Protein 8SCX (pdb70)

Structure (mmCIF, N/CA/C/O backbone):
data_8SCX
#
_entry.id   8SCX
#
_cell.length_a   1.00
_cell.length_b   1.00
_cell.length_c   1.00
_cell.angle_alpha   90.00
_cell.angle_beta   90.00
_cell.angle_gamma   90.00
#
_symmetry.space_group_name_H-M   'P 1'
#
loop_
_entity.id
_entity.type
_entity.pdbx_description
1 polymer 'Mitochondrial import inner membrane translocase subunit TIM17'
2 polymer 'Mitochondrial import inner membrane translocase subunit TIM23'
3 polymer 'Mitochondrial import inner membrane translocase subunit TIM44'
4 polymer 'Antibody Fab fragment light chain'
5 polymer 'Antibody Fab fragment heavy chain'
6 non-polymer CARDIOLIPIN
7 non-polymer PHOSPHATIDYLETHANOLAMINE
#
loop_
_atom_site.group_PDB
_atom_site.id
_atom_site.type_symbol
_atom_site.label_atom_id
_atom_site.label_alt_id
_atom_site.label_comp_id
_atom_site.label_asym_id
_atom_site.label_entity_id
_atom_site.label_seq_id
_atom_site.pdbx_PDB_ins_code
_atom_site.Cartn_x
_atom_site.Cartn_y
_atom_site.Cartn_z
_atom_site.occupancy
_atom_site.B_iso_or_equiv
_atom_site.auth_seq_id
_atom_site.auth_comp_id
_atom_site.auth_asym_id
_atom_site.auth_atom_id
_atom_site.pdbx_PDB_model_num
ATOM 1 N N . SER A 1 6 ? 190.966 168.579 191.262 1.00 92.41 6 SER A N 1
ATOM 2 C CA . SER A 1 6 ? 190.164 168.118 190.135 1.00 92.41 6 SER A CA 1
ATOM 3 C C . SER A 1 6 ? 188.701 168.517 190.303 1.00 92.41 6 SER A C 1
ATOM 4 O O . SER A 1 6 ? 188.310 169.633 189.960 1.00 92.41 6 SER A O 1
ATOM 6 N N . ARG A 1 7 ? 187.899 167.597 190.829 1.00 88.93 7 ARG A N 1
ATOM 7 C CA . ARG A 1 7 ? 186.483 167.860 191.029 1.00 88.93 7 ARG A CA 1
ATOM 8 C C . ARG A 1 7 ? 186.272 168.829 192.187 1.00 88.93 7 ARG A C 1
ATOM 9 O O . ARG A 1 7 ? 187.011 168.826 193.174 1.00 88.93 7 ARG A O 1
ATOM 17 N N . ASP A 1 8 ? 185.245 169.660 192.056 1.00 86.27 8 ASP A N 1
ATOM 18 C CA . ASP A 1 8 ? 184.895 170.636 193.076 1.00 86.27 8 ASP A CA 1
ATOM 19 C C . ASP A 1 8 ? 184.192 169.929 194.232 1.00 86.27 8 ASP A C 1
ATOM 20 O O . ASP A 1 8 ? 183.886 168.739 194.145 1.00 86.27 8 ASP A O 1
ATOM 25 N N . PRO A 1 9 ? 183.952 170.622 195.350 1.00 82.70 9 PRO A N 1
ATOM 26 C CA . PRO A 1 9 ? 183.237 169.979 196.461 1.00 82.70 9 PRO A CA 1
ATOM 27 C C . PRO A 1 9 ? 181.891 169.430 196.014 1.00 82.70 9 PRO A C 1
ATOM 28 O O . PRO A 1 9 ? 181.167 170.060 195.244 1.00 82.70 9 PRO A O 1
ATOM 32 N N . CYS A 1 10 ? 181.563 168.241 196.516 1.00 82.37 10 CYS A N 1
ATOM 33 C CA . CYS A 1 10 ? 180.436 167.485 195.971 1.00 82.37 10 CYS A CA 1
ATOM 34 C C . CYS A 1 10 ? 179.115 168.235 196.116 1.00 82.37 10 CYS A C 1
ATOM 35 O O . CYS A 1 10 ? 178.372 168.318 195.124 1.00 82.37 10 CYS A O 1
ATOM 38 N N . PRO A 1 11 ? 178.775 168.836 197.263 1.00 77.49 11 PRO A N 1
ATOM 39 C CA . PRO A 1 11 ? 177.472 169.520 197.360 1.00 77.49 11 PRO A CA 1
ATOM 40 C C . PRO A 1 11 ? 177.285 170.662 196.377 1.00 77.49 11 PRO A C 1
ATOM 41 O O . PRO A 1 11 ? 176.139 171.060 196.138 1.00 77.49 11 PRO A O 1
ATOM 45 N N . ILE A 1 12 ? 178.355 171.213 195.803 1.00 75.50 12 ILE A N 1
ATOM 46 C CA . ILE A 1 12 ? 178.202 172.355 194.909 1.00 75.50 12 ILE A CA 1
ATOM 47 C C . ILE A 1 12 ? 178.296 171.912 193.453 1.00 75.50 12 ILE A C 1
ATOM 48 O O . ILE A 1 12 ? 177.740 172.568 192.566 1.00 75.50 12 ILE A O 1
ATOM 53 N N . VAL A 1 13 ? 178.984 170.797 193.185 1.00 73.24 13 VAL A N 1
ATOM 54 C CA . VAL A 1 13 ? 179.074 170.304 191.813 1.00 73.24 13 VAL A CA 1
ATOM 55 C C . VAL A 1 13 ? 177.741 169.827 191.273 1.00 73.24 13 VAL A C 1
ATOM 56 O O . VAL A 1 13 ? 177.643 169.525 190.080 1.00 73.24 13 VAL A O 1
ATOM 60 N N . ILE A 1 14 ? 176.717 169.730 192.121 1.00 67.16 14 ILE A N 1
ATOM 61 C CA . ILE A 1 14 ? 175.391 169.373 191.636 1.00 67.16 14 ILE A CA 1
ATOM 62 C C . ILE A 1 14 ? 174.922 170.387 190.604 1.00 67.16 14 ILE A C 1
ATOM 63 O O . ILE A 1 14 ? 174.394 170.022 189.549 1.00 67.16 14 ILE A O 1
ATOM 68 N N . LEU A 1 15 ? 175.135 171.676 190.878 1.00 63.35 15 LEU A N 1
ATOM 69 C CA . LEU A 1 15 ? 174.811 172.707 189.899 1.00 63.35 15 LEU A CA 1
ATOM 70 C C . LEU A 1 15 ? 175.642 172.543 188.637 1.00 63.35 15 LEU A C 1
ATOM 71 O O . LEU A 1 15 ? 175.160 172.795 187.529 1.00 63.35 15 LEU A O 1
ATOM 76 N N . ASN A 1 16 ? 176.901 172.134 188.788 1.00 65.01 16 ASN A N 1
ATOM 77 C CA . ASN A 1 16 ? 177.772 171.968 187.632 1.00 65.01 16 ASN A CA 1
ATOM 78 C C . ASN A 1 16 ? 177.266 170.869 186.707 1.00 65.01 16 ASN A C 1
ATOM 79 O O . ASN A 1 16 ? 177.374 170.981 185.482 1.00 65.01 16 ASN A O 1
ATOM 84 N N . ASP A 1 17 ? 176.715 169.795 187.274 1.00 64.77 17 ASP A N 1
ATOM 85 C CA . ASP A 1 17 ? 176.325 168.644 186.472 1.00 64.77 17 ASP A CA 1
ATOM 86 C C . ASP A 1 17 ? 174.950 168.781 185.828 1.00 64.77 17 ASP A C 1
ATOM 87 O O . ASP A 1 17 ? 174.674 168.069 184.858 1.00 64.77 17 ASP A O 1
ATOM 92 N N . PHE A 1 18 ? 174.077 169.661 186.326 1.00 58.18 18 PHE A N 1
ATOM 93 C CA . PHE A 1 18 ? 172.951 170.088 185.497 1.00 58.18 18 PHE A CA 1
ATOM 94 C C . PHE A 1 18 ? 173.428 170.864 184.279 1.00 58.18 18 PHE A C 1
ATOM 95 O O . PHE A 1 18 ? 172.949 170.638 183.165 1.00 58.18 18 PHE A O 1
ATOM 103 N N . GLY A 1 19 ? 174.372 171.782 184.467 1.00 57.13 19 GLY A N 1
ATOM 104 C CA . GLY A 1 19 ? 174.814 172.596 183.350 1.00 57.13 19 GLY A CA 1
ATOM 105 C C . GLY A 1 19 ? 175.691 171.832 182.380 1.00 57.13 19 GLY A C 1
ATOM 106 O O . GLY A 1 19 ? 175.640 172.064 181.170 1.00 57.13 19 GLY A O 1
ATOM 107 N N . GLY A 1 20 ? 176.515 170.922 182.894 1.00 55.23 20 GLY A N 1
ATOM 108 C CA . GLY A 1 20 ? 177.323 170.099 182.013 1.00 55.23 20 GLY A CA 1
ATOM 109 C C . GLY A 1 20 ? 176.487 169.139 181.193 1.00 55.23 20 GLY A C 1
ATOM 110 O O . GLY A 1 20 ? 176.734 168.951 180.000 1.00 55.23 20 GLY A O 1
ATOM 111 N N . ALA A 1 21 ? 175.487 168.519 181.819 1.00 54.46 21 ALA A N 1
ATOM 112 C CA . ALA A 1 21 ? 174.627 167.589 181.098 1.00 54.46 21 ALA A CA 1
ATOM 113 C C . ALA A 1 21 ? 173.686 168.322 180.153 1.00 54.46 21 ALA A C 1
ATOM 114 O O . ALA A 1 21 ? 173.402 167.836 179.054 1.00 54.46 21 ALA A O 1
ATOM 116 N N . PHE A 1 22 ? 173.185 169.487 180.566 1.00 53.36 22 PHE A N 1
ATOM 117 C CA . PHE A 1 22 ? 172.331 170.274 179.684 1.00 53.36 22 PHE A CA 1
ATOM 118 C C . PHE A 1 22 ? 173.093 170.722 178.447 1.00 53.36 22 PHE A C 1
ATOM 119 O O . PHE A 1 22 ? 172.560 170.688 177.333 1.00 53.36 22 PHE A O 1
ATOM 127 N N . ALA A 1 23 ? 174.343 171.153 178.622 1.00 55.56 23 ALA A N 1
ATOM 128 C CA . ALA A 1 23 ? 175.137 171.595 177.483 1.00 55.56 23 ALA A CA 1
ATOM 129 C C . ALA A 1 23 ? 175.384 170.456 176.506 1.00 55.56 23 ALA A C 1
ATOM 130 O O . ALA A 1 23 ? 175.283 170.641 175.290 1.00 55.56 23 ALA A O 1
ATOM 132 N N . MET A 1 24 ? 175.710 169.267 177.015 1.00 59.66 24 MET A N 1
ATOM 133 C CA . MET A 1 24 ? 175.927 168.130 176.128 1.00 59.66 24 MET A CA 1
ATOM 134 C C . MET A 1 24 ? 174.646 167.741 175.404 1.00 59.66 24 MET A C 1
ATOM 135 O O . MET A 1 24 ? 174.675 167.414 174.213 1.00 59.66 24 MET A O 1
ATOM 140 N N . GLY A 1 25 ? 173.513 167.766 176.105 1.00 57.00 25 GLY A N 1
ATOM 141 C CA . GLY A 1 25 ? 172.255 167.431 175.462 1.00 57.00 25 GLY A CA 1
ATOM 142 C C . GLY A 1 25 ? 171.844 168.438 174.406 1.00 57.00 25 GLY A C 1
ATOM 143 O O . GLY A 1 25 ? 171.392 168.063 173.322 1.00 57.00 25 GLY A O 1
ATOM 144 N N . ALA A 1 26 ? 171.988 169.730 174.707 1.00 56.73 26 ALA A N 1
ATOM 145 C CA . ALA A 1 26 ? 171.562 170.760 173.765 1.00 56.73 26 ALA A CA 1
ATOM 146 C C . ALA A 1 26 ? 172.473 170.808 172.546 1.00 56.73 26 ALA A C 1
ATOM 147 O O . ALA A 1 26 ? 171.997 170.890 171.409 1.00 56.73 26 ALA A O 1
ATOM 149 N N . ILE A 1 27 ? 173.789 170.765 172.760 1.00 57.73 27 ILE A N 1
ATOM 150 C CA . ILE A 1 27 ? 174.714 170.717 171.633 1.00 57.73 27 ILE A CA 1
ATOM 151 C C . ILE A 1 27 ? 174.598 169.385 170.907 1.00 57.73 27 ILE A C 1
ATOM 152 O O . ILE A 1 27 ? 174.691 169.324 169.676 1.00 57.73 27 ILE A O 1
ATOM 157 N N . GLY A 1 28 ? 174.398 168.298 171.651 1.00 57.94 28 GLY A N 1
ATOM 158 C CA . GLY A 1 28 ? 174.158 167.017 171.012 1.00 57.94 28 GLY A CA 1
ATOM 159 C C . GLY A 1 28 ? 172.891 167.005 170.183 1.00 57.94 28 GLY A C 1
ATOM 160 O O . GLY A 1 28 ? 172.836 166.358 169.136 1.00 57.94 28 GLY A O 1
ATOM 161 N N . GLY A 1 29 ? 171.856 167.713 170.638 1.00 59.30 29 GLY A N 1
ATOM 162 C CA . GLY A 1 29 ? 170.639 167.832 169.860 1.00 59.30 29 GLY A CA 1
ATOM 163 C C . GLY A 1 29 ? 170.723 168.813 168.713 1.00 59.30 29 GLY A C 1
ATOM 164 O O . GLY A 1 29 ? 169.875 168.775 167.819 1.00 59.30 29 GLY A O 1
ATOM 165 N N . VAL A 1 30 ? 171.715 169.704 168.727 1.00 59.22 30 VAL A N 1
ATOM 166 C CA . VAL A 1 30 ? 171.914 170.603 167.595 1.00 59.22 30 VAL A CA 1
ATOM 167 C C . VAL A 1 30 ? 172.411 169.829 166.383 1.00 59.22 30 VAL A C 1
ATOM 168 O O . VAL A 1 30 ? 171.896 169.986 165.271 1.00 59.22 30 VAL A O 1
ATOM 172 N N . VAL A 1 31 ? 173.422 168.982 166.578 1.00 62.57 31 VAL A N 1
ATOM 173 C CA . VAL A 1 31 ? 173.955 168.206 165.464 1.00 62.57 31 VAL A CA 1
ATOM 174 C C . VAL A 1 31 ? 172.991 167.095 165.073 1.00 62.57 31 VAL A C 1
ATOM 175 O O . VAL A 1 31 ? 172.806 166.809 163.886 1.00 62.57 31 VAL A O 1
ATOM 179 N N . TRP A 1 32 ? 172.362 166.453 166.056 1.00 63.68 32 TRP A N 1
ATOM 180 C CA . TRP A 1 32 ? 171.485 165.326 165.757 1.00 63.68 32 TRP A CA 1
ATOM 181 C C . TRP A 1 32 ? 170.246 165.776 164.998 1.00 63.68 32 TRP A C 1
ATOM 182 O O . TRP A 1 32 ? 169.876 165.177 163.982 1.00 63.68 32 TRP A O 1
ATOM 193 N N . HIS A 1 33 ? 169.588 166.827 165.477 1.00 62.94 33 HIS A N 1
ATOM 194 C CA . HIS A 1 33 ? 168.360 167.300 164.857 1.00 62.94 33 HIS A CA 1
ATOM 195 C C . HIS A 1 33 ? 168.606 168.316 163.754 1.00 62.94 33 HIS A C 1
ATOM 196 O O . HIS A 1 33 ? 167.711 168.546 162.935 1.00 62.94 33 HIS A O 1
ATOM 203 N N . GLY A 1 34 ? 169.785 168.934 163.717 1.00 63.54 34 GLY A N 1
ATOM 204 C CA . GLY A 1 34 ? 170.144 169.731 162.558 1.00 63.54 34 GLY A CA 1
ATOM 205 C C . GLY A 1 34 ? 170.309 168.882 161.314 1.00 63.54 34 GLY A C 1
ATOM 206 O O . GLY A 1 34 ? 169.898 169.276 160.221 1.00 63.54 34 GLY A O 1
ATOM 207 N N . ILE A 1 35 ? 170.925 167.709 161.462 1.00 67.20 35 ILE A N 1
ATOM 208 C CA . ILE A 1 35 ? 171.002 166.757 160.359 1.00 67.20 35 ILE A CA 1
ATOM 209 C C . ILE A 1 35 ? 169.624 166.194 160.044 1.00 67.20 35 ILE A C 1
ATOM 210 O O . ILE A 1 35 ? 169.216 166.122 158.879 1.00 67.20 35 ILE A O 1
ATOM 215 N N . LYS A 1 36 ? 168.886 165.788 161.078 1.00 65.60 36 LYS A N 1
ATOM 216 C CA . LYS A 1 36 ? 167.584 165.167 160.861 1.00 65.60 36 LYS A CA 1
ATOM 21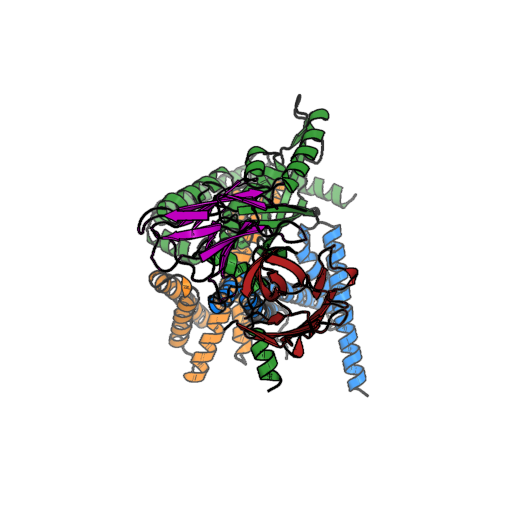7 C C . LYS A 1 36 ? 166.617 166.129 160.187 1.00 65.60 36 LYS A C 1
ATOM 218 O O . LYS A 1 36 ? 165.887 165.742 159.269 1.00 65.60 36 LYS A O 1
ATOM 224 N N . GLY A 1 37 ? 166.592 167.386 160.629 1.00 65.14 37 GLY A N 1
ATOM 225 C CA . GLY A 1 37 ? 165.763 168.374 159.964 1.00 65.14 37 GLY A CA 1
ATOM 226 C C . GLY A 1 37 ? 166.215 168.670 158.550 1.00 65.14 37 GLY A C 1
ATOM 227 O O . GLY A 1 37 ? 165.390 168.953 157.678 1.00 65.14 37 GLY A O 1
ATOM 228 N N . PHE A 1 38 ? 167.524 168.625 158.307 1.00 69.76 38 PHE A N 1
ATOM 229 C CA . PHE A 1 38 ? 168.036 168.823 156.956 1.00 69.76 38 PHE A CA 1
ATOM 230 C C . PHE A 1 38 ? 167.585 167.703 156.030 1.00 69.76 38 PHE A C 1
ATOM 231 O O . PHE A 1 38 ? 167.227 167.950 154.873 1.00 69.76 38 PHE A O 1
ATOM 239 N N . ARG A 1 39 ? 167.603 166.463 156.520 1.00 68.74 39 ARG A N 1
ATOM 240 C CA . ARG A 1 39 ? 167.236 165.325 155.685 1.00 68.74 39 ARG A CA 1
ATOM 241 C C . ARG A 1 39 ? 165.759 165.354 155.315 1.00 68.74 39 ARG A C 1
ATOM 242 O O . ARG A 1 39 ? 165.390 165.018 154.185 1.00 68.74 39 ARG A O 1
ATOM 250 N N . ASN A 1 40 ? 164.901 165.756 156.251 1.00 63.68 40 ASN A N 1
ATOM 251 C CA . ASN A 1 40 ? 163.463 165.662 156.029 1.00 63.68 40 ASN A CA 1
ATOM 252 C C . ASN A 1 40 ? 162.981 166.711 155.034 1.00 63.68 40 ASN A C 1
ATOM 253 O O . ASN A 1 40 ? 162.440 166.375 153.976 1.00 63.68 40 ASN A O 1
ATOM 258 N N . SER A 1 41 ? 163.190 167.985 155.350 1.00 62.55 41 SER A N 1
ATOM 259 C CA . SER A 1 41 ? 162.627 169.132 154.645 1.00 62.55 41 SER A CA 1
ATOM 260 C C . SER A 1 41 ? 162.803 169.060 153.130 1.00 62.55 41 SER A C 1
ATOM 261 O O . SER A 1 41 ? 163.728 168.399 152.641 1.00 62.55 41 SER A O 1
ATOM 264 N N . PRO A 1 42 ? 161.932 169.730 152.353 1.00 60.84 42 PRO A N 1
ATOM 265 C CA . PRO A 1 42 ? 162.019 169.648 150.887 1.00 60.84 42 PRO A CA 1
ATOM 266 C C . PRO A 1 42 ? 163.296 170.240 150.312 1.00 60.84 42 PRO A C 1
ATOM 267 O O . PRO A 1 42 ? 164.148 170.732 151.055 1.00 60.84 42 PRO A O 1
ATOM 271 N N . LEU A 1 43 ? 163.431 170.197 148.984 1.00 63.44 43 LEU A N 1
ATOM 272 C CA . LEU A 1 43 ? 164.693 170.563 148.346 1.00 63.44 43 LEU A CA 1
ATOM 273 C C . LEU A 1 43 ? 165.054 172.019 148.613 1.00 63.44 43 LEU A C 1
ATOM 274 O O . LEU A 1 43 ? 166.205 172.337 148.933 1.00 63.44 43 LEU A O 1
ATOM 279 N N . GLY A 1 44 ? 164.089 172.919 148.478 1.00 66.35 44 GLY A N 1
ATOM 280 C CA . GLY A 1 44 ? 164.361 174.329 148.642 1.00 66.35 44 GLY A CA 1
ATOM 281 C C . GLY A 1 44 ? 164.319 174.843 150.058 1.00 66.35 44 GLY A C 1
ATOM 282 O O . GLY A 1 44 ? 164.563 176.032 150.282 1.00 66.35 44 GLY A O 1
ATOM 283 N N . GLU A 1 45 ? 164.021 173.985 151.033 1.00 67.28 45 GLU A N 1
ATOM 284 C CA . GLU A 1 45 ? 163.856 174.410 152.416 1.00 67.28 45 GLU A CA 1
ATOM 285 C C . GLU A 1 45 ? 164.691 173.555 153.360 1.00 67.28 45 GLU A C 1
ATOM 286 O O . GLU A 1 45 ? 164.307 173.339 154.510 1.00 67.28 45 GLU A O 1
ATOM 292 N N . ARG A 1 46 ? 165.834 173.055 152.888 1.00 67.65 46 ARG A N 1
ATOM 293 C CA . ARG A 1 46 ? 166.674 172.218 153.739 1.00 67.65 46 ARG A CA 1
ATOM 294 C C . ARG A 1 46 ? 167.296 173.025 154.871 1.00 67.65 46 ARG A C 1
ATOM 295 O O . ARG A 1 46 ? 167.432 172.525 155.992 1.00 67.65 46 ARG A O 1
ATOM 303 N N . GLY A 1 47 ? 167.694 174.267 154.595 1.00 65.88 47 GLY A N 1
ATOM 304 C CA . GLY A 1 47 ? 168.255 175.099 155.646 1.00 65.88 47 GLY A CA 1
ATOM 305 C C . GLY A 1 47 ? 167.241 175.455 156.714 1.00 65.88 47 GLY A C 1
ATOM 306 O O . GLY A 1 47 ? 167.537 175.388 157.910 1.00 65.88 47 GLY A O 1
ATOM 307 N N . SER A 1 48 ? 166.031 175.836 156.301 1.00 65.44 48 SER A N 1
ATOM 308 C CA . SER A 1 48 ? 164.991 176.176 157.265 1.00 65.44 48 SER A CA 1
ATOM 309 C C . SER A 1 48 ? 164.588 174.964 158.092 1.00 65.44 48 SER A C 1
ATOM 310 O O . SER A 1 48 ? 164.274 175.090 159.280 1.00 65.44 48 SER A O 1
ATOM 313 N N . GLY A 1 49 ? 164.575 173.782 157.476 1.00 63.03 49 GLY A N 1
ATOM 314 C CA . GLY A 1 49 ? 164.185 172.586 158.202 1.00 63.03 49 GLY A CA 1
ATOM 315 C C . GLY A 1 49 ? 165.145 172.242 159.322 1.00 63.03 49 GLY A C 1
ATOM 316 O O . GLY A 1 49 ? 164.736 171.738 160.369 1.00 63.03 49 GLY A O 1
ATOM 317 N N . ALA A 1 50 ? 166.437 172.499 159.114 1.00 63.98 50 ALA A N 1
ATOM 318 C CA . ALA A 1 50 ? 167.416 172.236 160.162 1.00 63.98 50 ALA A CA 1
ATOM 319 C C . ALA A 1 50 ? 167.237 173.193 161.332 1.00 63.98 50 ALA A C 1
ATOM 320 O O . ALA A 1 50 ? 167.233 172.773 162.494 1.00 63.98 50 ALA A O 1
ATOM 322 N N . MET A 1 51 ? 167.084 174.487 161.046 1.00 66.80 51 MET A N 1
ATOM 323 C CA . MET A 1 51 ? 166.907 175.461 162.119 1.00 66.80 51 MET A CA 1
ATOM 324 C C . MET A 1 51 ? 165.602 175.230 162.869 1.00 66.80 51 MET A C 1
ATOM 325 O O . MET A 1 51 ? 165.559 175.350 164.097 1.00 66.80 51 MET A O 1
ATOM 330 N N . SER A 1 52 ? 164.528 174.902 162.150 1.00 62.53 52 SER A N 1
ATOM 331 C CA . SER A 1 52 ? 163.258 174.623 162.810 1.00 62.53 52 SER A CA 1
ATOM 332 C C . SER A 1 52 ? 163.353 173.384 163.688 1.00 62.53 52 SER A C 1
ATOM 333 O O . SER A 1 52 ? 162.788 173.348 164.786 1.00 62.53 52 SER A O 1
ATOM 336 N N . ALA A 1 53 ? 164.052 172.351 163.216 1.00 60.55 53 ALA A N 1
ATOM 337 C CA . ALA A 1 53 ? 164.227 171.149 164.024 1.00 60.55 53 ALA A CA 1
ATOM 338 C C . ALA A 1 53 ? 165.090 171.426 165.247 1.00 60.55 53 ALA A C 1
ATOM 339 O O . ALA A 1 53 ? 164.825 170.898 166.332 1.00 60.55 53 ALA A O 1
ATOM 341 N N . ILE A 1 54 ? 166.134 172.240 165.089 1.00 60.96 54 ILE A N 1
ATOM 342 C CA . ILE A 1 54 ? 167.008 172.555 166.213 1.00 60.96 54 ILE A CA 1
ATOM 343 C C . ILE A 1 54 ? 166.257 173.366 167.260 1.00 60.96 54 ILE A C 1
ATOM 344 O O . ILE A 1 54 ? 166.288 173.051 168.454 1.00 60.96 54 ILE A O 1
ATOM 349 N N . LYS A 1 55 ? 165.559 174.416 166.828 1.00 63.05 55 LYS A N 1
ATOM 350 C CA . LYS A 1 55 ? 164.877 175.288 167.776 1.00 63.05 55 LYS A CA 1
ATOM 351 C C . LYS A 1 55 ? 163.772 174.558 168.524 1.00 63.05 55 LYS A C 1
ATOM 352 O O . LYS A 1 55 ? 163.567 174.802 169.717 1.00 63.05 55 LYS A O 1
ATOM 358 N N . ALA A 1 56 ? 163.052 173.666 167.848 1.00 61.78 56 ALA A N 1
ATOM 359 C CA . ALA A 1 56 ? 161.926 172.996 168.483 1.00 61.78 56 ALA A CA 1
ATOM 360 C C . ALA A 1 56 ? 162.373 171.895 169.434 1.00 61.78 56 ALA A C 1
ATOM 361 O O . ALA A 1 56 ? 161.774 171.714 170.499 1.00 61.78 56 ALA A O 1
ATOM 363 N N . ARG A 1 57 ? 163.417 171.153 169.076 1.00 61.82 57 ARG A N 1
ATOM 364 C CA . ARG A 1 57 ? 163.717 169.895 169.742 1.00 61.82 57 ARG A CA 1
ATOM 365 C C . ARG A 1 57 ? 165.012 169.891 170.544 1.00 61.82 57 ARG A C 1
ATOM 366 O O . ARG A 1 57 ? 165.110 169.142 171.516 1.00 61.82 57 ARG A O 1
ATOM 374 N N . ALA A 1 58 ? 166.003 170.704 170.181 1.00 57.56 58 ALA A N 1
ATOM 375 C CA . ALA A 1 58 ? 167.256 170.711 170.937 1.00 57.56 58 ALA A CA 1
ATOM 376 C C . ALA A 1 58 ? 167.078 171.117 172.395 1.00 57.56 58 ALA A C 1
ATOM 377 O O . ALA A 1 58 ? 167.682 170.467 173.264 1.00 57.56 58 ALA A O 1
ATOM 379 N N . PRO A 1 59 ? 166.316 172.165 172.742 1.00 54.48 59 PRO A N 1
ATOM 380 C CA . PRO A 1 59 ? 166.107 172.445 174.173 1.00 54.48 59 PRO A CA 1
ATOM 381 C C . PRO A 1 59 ? 165.476 171.290 174.925 1.00 54.48 59 PRO A C 1
ATOM 382 O O . PRO A 1 59 ? 165.808 171.062 176.093 1.00 54.48 59 PRO A O 1
ATOM 386 N N . VAL A 1 60 ? 164.567 170.555 174.285 1.00 54.58 60 VAL A N 1
ATOM 387 C CA . VAL A 1 60 ? 163.921 169.425 174.943 1.00 54.58 60 VAL A CA 1
ATOM 388 C C . VAL A 1 60 ? 164.938 168.343 175.268 1.00 54.58 60 VAL A C 1
ATOM 389 O O . VAL A 1 60 ? 164.911 167.754 176.354 1.00 54.58 60 VAL A O 1
ATOM 393 N N . LEU A 1 61 ? 165.845 168.057 174.333 1.00 55.40 61 LEU A N 1
ATOM 394 C CA . LEU A 1 61 ? 166.866 167.044 174.568 1.00 55.40 61 LEU A CA 1
ATOM 395 C C . LEU A 1 61 ? 167.864 167.484 175.628 1.00 55.40 61 LEU A C 1
ATOM 396 O O . LEU A 1 61 ? 168.390 166.645 176.365 1.00 55.40 61 LEU A O 1
ATOM 401 N N . GLY A 1 62 ? 168.148 168.784 175.711 1.00 53.58 62 GLY A N 1
ATOM 402 C CA . GLY A 1 62 ? 169.050 169.266 176.741 1.00 53.58 62 GLY A CA 1
ATOM 403 C C . GLY A 1 62 ? 168.479 169.099 178.133 1.00 53.58 62 GLY A C 1
ATOM 404 O O . GLY A 1 62 ? 169.210 168.824 179.085 1.00 53.58 62 GLY A O 1
ATOM 405 N N . GLY A 1 63 ? 167.167 169.280 178.275 1.00 52.97 63 GLY A N 1
ATOM 406 C CA . GLY A 1 63 ? 166.536 169.034 179.559 1.00 52.97 63 GLY A CA 1
ATOM 407 C C . GLY A 1 63 ? 166.552 167.568 179.941 1.00 52.97 63 GLY A C 1
ATOM 408 O O . GLY A 1 63 ? 166.727 167.227 181.112 1.00 52.97 63 GLY A O 1
ATOM 409 N N . ASN A 1 64 ? 166.361 166.683 178.962 1.00 55.07 64 ASN A N 1
ATOM 410 C CA . ASN A 1 64 ? 166.403 165.250 179.233 1.00 55.07 64 ASN A CA 1
ATOM 411 C C . ASN A 1 64 ? 167.770 164.835 179.753 1.00 55.07 64 ASN A C 1
ATOM 412 O O . ASN A 1 64 ? 167.876 164.105 180.744 1.00 55.07 64 ASN A O 1
ATOM 417 N N . PHE A 1 65 ? 168.832 165.286 179.087 1.00 55.21 65 PHE A N 1
ATOM 418 C CA . PHE A 1 65 ? 170.180 165.027 179.579 1.00 55.21 65 PHE A CA 1
ATOM 419 C C . PHE A 1 65 ? 170.438 165.763 180.885 1.00 55.21 65 PHE A C 1
ATOM 420 O O . PHE A 1 65 ? 171.047 165.208 181.806 1.00 55.21 65 PHE A O 1
ATOM 428 N N . GLY A 1 66 ? 169.980 167.011 180.982 1.00 56.15 66 GLY A N 1
ATOM 429 C CA . GLY A 1 66 ? 170.283 167.817 182.152 1.00 56.15 66 GLY A CA 1
ATOM 430 C C . GLY A 1 66 ? 169.706 167.250 183.432 1.00 56.15 66 GLY A C 1
ATOM 431 O O . GLY A 1 66 ? 170.367 167.244 184.471 1.00 56.15 66 GLY A O 1
ATOM 432 N N . VAL A 1 67 ? 168.461 166.775 183.382 1.00 58.38 67 VAL A N 1
ATOM 433 C CA . VAL A 1 67 ? 167.847 166.246 184.593 1.00 58.38 67 VAL A CA 1
ATOM 434 C C . VAL A 1 67 ? 168.417 164.878 184.939 1.00 58.38 67 VAL A C 1
ATOM 435 O O . VAL A 1 67 ? 168.494 164.515 186.117 1.00 58.38 67 VAL A O 1
ATOM 439 N N . TRP A 1 68 ? 168.825 164.095 183.940 1.00 63.00 68 TRP A N 1
ATOM 440 C CA . TRP A 1 68 ? 169.402 162.791 184.236 1.00 63.00 68 TRP A CA 1
ATOM 441 C C . TRP A 1 68 ? 170.774 162.934 184.877 1.00 63.00 68 TRP A C 1
ATOM 442 O O . TRP A 1 68 ? 171.051 162.316 185.909 1.00 63.00 68 TRP A O 1
ATOM 453 N N . GLY A 1 69 ? 171.641 163.754 184.285 1.00 61.96 69 GLY A N 1
ATOM 454 C CA . GLY A 1 69 ? 172.956 163.965 184.865 1.00 61.96 69 GLY A CA 1
ATOM 455 C C . GLY A 1 69 ? 172.895 164.693 186.192 1.00 61.96 69 GLY A C 1
ATOM 456 O O . GLY A 1 69 ? 173.645 164.380 187.118 1.00 61.96 69 GLY A O 1
ATOM 457 N N . GLY A 1 70 ? 172.004 165.677 186.301 1.00 61.56 70 GLY A N 1
ATOM 458 C CA . GLY A 1 70 ? 171.888 166.420 187.543 1.00 61.56 70 GLY A CA 1
ATOM 459 C C . GLY A 1 70 ? 171.342 165.589 188.686 1.00 61.56 70 GLY A C 1
ATOM 460 O O . GLY A 1 70 ? 171.792 165.719 189.826 1.00 61.56 70 GLY A O 1
ATOM 461 N N . LEU A 1 71 ? 170.355 164.735 188.406 1.00 63.31 71 LEU A N 1
ATOM 462 C CA . LEU A 1 71 ? 169.823 163.866 189.450 1.00 63.31 71 LEU A CA 1
ATOM 463 C C . LEU A 1 71 ? 170.825 162.786 189.827 1.00 63.31 71 LEU A C 1
ATOM 464 O O . LEU A 1 71 ? 170.939 162.418 191.001 1.00 63.31 71 LEU A O 1
ATOM 469 N N . PHE A 1 72 ? 171.557 162.262 188.843 1.00 68.02 72 PHE A N 1
ATOM 470 C CA . PHE A 1 72 ? 172.589 161.276 189.137 1.00 68.02 72 PHE A CA 1
ATOM 471 C C . PHE A 1 72 ? 173.653 161.864 190.049 1.00 68.02 72 PHE A C 1
ATOM 472 O O . PHE A 1 72 ? 174.109 161.207 190.990 1.00 68.02 72 PHE A O 1
ATOM 480 N N . SER A 1 73 ? 174.061 163.103 189.784 1.00 68.27 73 SER A N 1
ATOM 481 C CA . SER A 1 73 ? 174.991 163.784 190.674 1.00 68.27 73 SER A CA 1
ATOM 482 C C . SER A 1 73 ? 174.368 164.045 192.037 1.00 68.27 73 SER A C 1
ATOM 483 O O . SER A 1 73 ? 175.040 163.917 193.065 1.00 68.27 73 SER A O 1
ATOM 486 N N . THR A 1 74 ? 173.088 164.424 192.065 1.00 67.14 74 THR A N 1
ATOM 487 C CA . THR A 1 74 ? 172.435 164.736 193.333 1.00 67.14 74 THR A CA 1
ATOM 488 C C . THR A 1 74 ? 172.429 163.528 194.256 1.00 67.14 74 THR A C 1
ATOM 489 O O . THR A 1 74 ? 172.685 163.653 195.458 1.00 67.14 74 THR A O 1
ATOM 493 N N . PHE A 1 75 ? 172.144 162.349 193.710 1.00 69.93 75 PHE A N 1
ATOM 494 C CA . PHE A 1 75 ? 172.164 161.136 194.514 1.00 69.93 75 PHE A CA 1
ATOM 495 C C . PHE A 1 75 ? 173.582 160.679 194.812 1.00 69.93 75 PHE A C 1
ATOM 496 O O . PHE A 1 75 ? 173.814 160.023 195.832 1.00 69.93 75 PHE A O 1
ATOM 504 N N . ASP A 1 76 ? 174.535 161.005 193.939 1.00 76.87 76 ASP A N 1
ATOM 505 C CA . ASP A 1 76 ? 175.920 160.621 194.185 1.00 76.87 76 ASP A CA 1
ATOM 506 C C . ASP A 1 76 ? 176.465 161.302 195.435 1.00 76.87 76 ASP A C 1
ATOM 507 O O . ASP A 1 76 ? 177.146 160.666 196.246 1.00 76.87 76 ASP A O 1
ATOM 512 N N . CYS A 1 77 ? 176.175 162.594 195.613 1.00 78.95 77 CYS A N 1
ATOM 513 C CA . CYS A 1 77 ? 176.516 163.256 196.869 1.00 78.95 77 CYS A CA 1
ATOM 514 C C . CYS A 1 77 ? 175.731 162.680 198.037 1.00 78.95 77 CYS A C 1
ATOM 515 O O . CYS A 1 77 ? 176.261 162.555 199.145 1.00 78.95 77 CYS A O 1
ATOM 518 N N . ALA A 1 78 ? 174.461 162.341 197.817 1.00 78.73 78 ALA A N 1
ATOM 519 C CA . ALA A 1 78 ? 173.672 161.742 198.888 1.00 78.73 78 ALA A CA 1
ATOM 520 C C . ALA A 1 78 ? 174.235 160.387 199.296 1.00 78.73 78 ALA A C 1
ATOM 521 O O . ALA A 1 78 ? 174.255 160.050 200.485 1.00 78.73 78 ALA A O 1
ATOM 523 N N . VAL A 1 79 ? 174.685 159.593 198.323 1.00 79.77 79 VAL A N 1
ATOM 524 C CA . VAL A 1 79 ? 175.291 158.303 198.637 1.00 79.77 79 VAL A CA 1
ATOM 525 C C . VAL A 1 79 ? 176.608 158.501 199.376 1.00 79.77 79 VAL A C 1
ATOM 526 O O . VAL A 1 79 ? 176.863 157.869 200.408 1.00 79.77 79 VAL A O 1
ATOM 530 N N . LYS A 1 80 ? 177.461 159.390 198.864 1.00 81.69 80 LYS A N 1
ATOM 531 C CA . LYS A 1 80 ? 178.768 159.600 199.479 1.00 81.69 80 LYS A CA 1
ATOM 532 C C . LYS A 1 80 ? 178.639 160.183 200.879 1.00 81.69 80 LYS A C 1
ATOM 533 O O . LYS A 1 80 ? 179.385 159.801 201.788 1.00 81.69 80 LYS A O 1
ATOM 539 N N . ALA A 1 81 ? 177.699 161.109 201.077 1.00 83.30 81 ALA A N 1
ATOM 540 C CA . ALA A 1 81 ? 177.539 161.730 202.387 1.00 83.30 81 ALA A CA 1
ATOM 541 C C . ALA A 1 81 ? 177.091 160.736 203.449 1.00 83.30 81 ALA A C 1
ATOM 542 O O . ALA A 1 81 ? 177.273 160.998 204.642 1.00 83.30 81 ALA A O 1
ATOM 544 N N . VA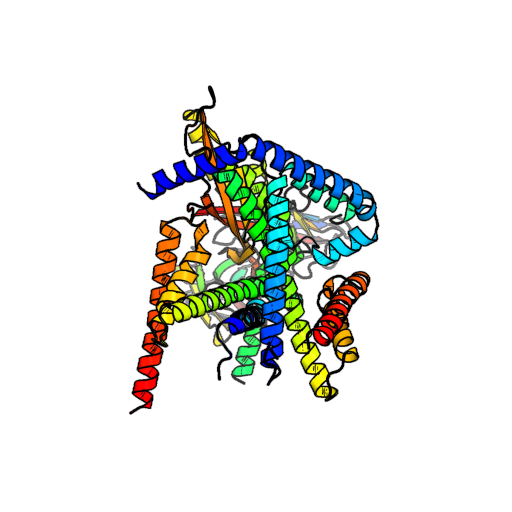L A 1 82 ? 176.511 159.611 203.049 1.00 85.22 82 VAL A N 1
ATOM 545 C CA . VAL A 1 82 ? 176.068 158.582 203.982 1.00 85.22 82 VAL A CA 1
ATOM 546 C C . VAL A 1 82 ? 177.036 157.410 204.018 1.00 85.22 82 VAL A C 1
ATOM 547 O O . VAL A 1 82 ? 177.434 156.956 205.090 1.00 85.22 82 VAL A O 1
ATOM 551 N N . ARG A 1 83 ? 177.431 156.910 202.848 1.00 89.24 83 ARG A N 1
ATOM 552 C CA . ARG A 1 83 ? 178.322 155.759 202.793 1.00 89.24 83 ARG A CA 1
ATOM 553 C C . ARG A 1 83 ? 179.750 156.119 203.190 1.00 89.24 83 ARG A C 1
ATOM 554 O O . ARG A 1 83 ? 180.507 155.232 203.599 1.00 89.24 83 ARG A O 1
ATOM 562 N N . LYS A 1 84 ? 180.124 157.397 203.092 1.00 89.21 84 LYS A N 1
ATOM 563 C CA . LYS A 1 84 ? 181.423 157.889 203.559 1.00 89.21 84 LYS A CA 1
ATOM 564 C C . LYS A 1 84 ? 182.585 157.147 202.902 1.00 89.21 84 LYS A C 1
ATOM 565 O O . LYS A 1 84 ? 183.568 156.796 203.556 1.00 89.21 84 LYS A O 1
ATOM 571 N N . ARG A 1 85 ? 182.478 156.908 201.598 1.00 93.46 85 ARG A N 1
ATOM 572 C CA . ARG A 1 85 ? 183.527 156.226 200.856 1.00 93.46 85 ARG A CA 1
ATOM 573 C C . ARG A 1 85 ? 183.658 156.842 199.471 1.00 93.46 85 ARG A C 1
ATOM 574 O O . ARG A 1 85 ? 182.884 157.716 199.074 1.00 93.46 85 ARG A O 1
ATOM 582 N N . GLU A 1 86 ? 184.668 156.375 198.739 1.00 97.68 86 GLU A N 1
ATOM 583 C CA . GLU A 1 86 ? 184.843 156.680 197.324 1.00 97.68 86 GLU A CA 1
ATOM 584 C C . GLU A 1 86 ? 184.748 155.389 196.514 1.00 97.68 86 GLU A C 1
ATOM 585 O O . GLU A 1 86 ? 185.464 155.189 195.532 1.00 97.68 86 GLU A O 1
ATOM 591 N N . ASP A 1 87 ? 183.865 154.502 196.946 1.00 96.42 87 ASP A N 1
ATOM 592 C CA . ASP A 1 87 ? 183.779 153.164 196.381 1.00 96.42 87 ASP A CA 1
ATOM 593 C C . ASP A 1 87 ? 183.092 153.231 195.018 1.00 96.42 87 ASP A C 1
ATOM 594 O O . ASP A 1 87 ? 182.082 153.929 194.876 1.00 96.42 87 ASP A O 1
ATOM 599 N N . PRO A 1 88 ? 183.601 152.529 193.991 1.00 94.87 88 PRO A N 1
ATOM 600 C CA . PRO A 1 88 ? 182.960 152.586 192.666 1.00 94.87 88 PRO A CA 1
ATOM 601 C C . PRO A 1 88 ? 181.534 152.053 192.610 1.00 94.87 88 PRO A C 1
ATOM 602 O O . PRO A 1 88 ? 180.888 152.145 191.562 1.00 94.87 88 PRO A O 1
ATOM 606 N N . TRP A 1 89 ? 181.026 151.497 193.707 1.00 93.42 89 TRP A N 1
ATOM 607 C CA . TRP A 1 89 ? 179.604 151.184 193.790 1.00 93.42 89 TRP A CA 1
ATOM 608 C C . TRP A 1 89 ? 178.745 152.375 194.198 1.00 93.42 89 TRP A C 1
ATOM 609 O O . TRP A 1 89 ? 177.524 152.221 194.300 1.00 93.42 89 TRP A O 1
ATOM 620 N N . ASN A 1 90 ? 179.335 153.548 194.442 1.00 88.51 90 ASN A N 1
ATOM 621 C CA . ASN A 1 90 ? 178.518 154.743 194.637 1.00 88.51 90 ASN A CA 1
ATOM 622 C C . ASN A 1 90 ? 177.741 155.086 193.375 1.00 88.51 90 ASN A C 1
ATOM 623 O O . ASN A 1 90 ? 176.559 155.439 193.441 1.00 88.51 90 ASN A O 1
ATOM 628 N N . ALA A 1 91 ? 178.390 154.993 192.214 1.00 84.98 91 ALA A N 1
ATOM 629 C CA . ALA A 1 91 ? 177.705 155.278 190.960 1.00 84.98 91 ALA A CA 1
ATOM 630 C C . ALA A 1 91 ? 176.640 154.236 190.649 1.00 84.98 91 ALA A C 1
ATOM 631 O O . ALA A 1 91 ? 175.693 154.523 189.910 1.00 84.98 91 ALA A O 1
ATOM 633 N N . ILE A 1 92 ? 176.781 153.024 191.188 1.00 84.62 92 ILE A N 1
ATOM 634 C CA . ILE A 1 92 ? 175.757 152.005 190.982 1.00 84.62 92 ILE A CA 1
ATOM 635 C C . ILE A 1 92 ? 174.492 152.362 191.747 1.00 84.62 92 ILE A C 1
ATOM 636 O O . ILE A 1 92 ? 173.380 152.257 191.219 1.00 84.62 92 ILE A O 1
ATOM 641 N N . ILE A 1 93 ? 174.638 152.788 193.001 1.00 79.11 93 ILE A N 1
ATOM 642 C CA . ILE A 1 93 ? 173.476 153.182 193.788 1.00 79.11 93 ILE A CA 1
ATOM 643 C C . ILE A 1 93 ? 172.888 154.483 193.259 1.00 79.11 93 ILE A C 1
ATOM 644 O O . ILE A 1 93 ? 171.664 154.649 193.202 1.00 79.11 93 ILE A O 1
ATOM 649 N N . ALA A 1 94 ? 173.745 155.429 192.869 1.00 76.27 94 ALA A N 1
ATOM 650 C CA . ALA A 1 94 ? 173.250 156.680 192.308 1.00 76.27 94 ALA A CA 1
ATOM 651 C C . ALA A 1 94 ? 172.498 156.440 191.007 1.00 76.27 94 ALA A C 1
ATOM 652 O O . ALA A 1 94 ? 171.436 157.028 190.778 1.00 76.27 94 ALA A O 1
ATOM 654 N N . GLY A 1 95 ? 173.034 155.579 190.142 1.00 76.04 95 GLY A N 1
ATOM 655 C CA . GLY A 1 95 ? 172.321 155.228 188.927 1.00 76.04 95 GLY A CA 1
ATOM 656 C C . GLY A 1 95 ? 171.031 154.484 189.200 1.00 76.04 95 GLY A C 1
ATOM 657 O O . GLY A 1 95 ? 170.054 154.636 188.464 1.00 76.04 95 GLY A O 1
ATOM 658 N N . PHE A 1 96 ? 171.011 153.667 190.252 1.00 75.31 96 PHE A N 1
ATOM 659 C CA . PHE A 1 96 ? 169.794 152.954 190.620 1.00 75.31 96 PHE A CA 1
ATOM 660 C C . PHE A 1 96 ? 168.687 153.922 191.013 1.00 75.31 96 PHE A C 1
ATOM 661 O O . PHE A 1 96 ? 167.536 153.765 190.593 1.00 75.31 96 PHE A O 1
ATOM 669 N N . PHE A 1 97 ? 169.015 154.932 191.819 1.00 72.48 97 PHE A N 1
ATOM 670 C CA . PHE A 1 97 ? 168.000 155.862 192.300 1.00 72.48 97 PHE A CA 1
ATOM 671 C C . PHE A 1 97 ? 167.588 156.877 191.243 1.00 72.48 97 PHE A C 1
ATOM 672 O O . PHE A 1 97 ? 166.437 157.324 191.244 1.00 72.48 97 PHE A O 1
ATOM 680 N N . THR A 1 98 ? 168.500 157.268 190.351 1.00 69.54 98 THR A N 1
ATOM 681 C CA . THR A 1 98 ? 168.136 158.251 189.336 1.00 69.54 98 THR A CA 1
ATOM 682 C C . THR A 1 98 ? 167.229 157.648 188.270 1.00 69.54 98 THR A C 1
ATOM 683 O O . THR A 1 98 ? 166.403 158.360 187.691 1.00 69.54 98 THR A O 1
ATOM 687 N N . GLY A 1 99 ? 167.367 156.352 187.992 1.00 68.20 99 GLY A N 1
ATOM 688 C CA . GLY A 1 99 ? 166.431 155.702 187.092 1.00 68.20 99 GLY A CA 1
ATOM 689 C C . GLY A 1 99 ? 165.045 155.584 187.692 1.00 68.20 99 GLY A C 1
ATOM 690 O O . GLY A 1 99 ? 164.041 155.779 187.003 1.00 68.20 99 GLY A O 1
ATOM 691 N N . GLY A 1 100 ? 164.970 155.256 188.980 1.00 65.85 100 GLY A N 1
ATOM 692 C CA . GLY A 1 100 ? 163.678 155.151 189.632 1.00 65.85 100 GLY A CA 1
ATOM 693 C C . GLY A 1 100 ? 162.983 156.488 189.788 1.00 65.85 100 GLY A C 1
ATOM 694 O O . GLY A 1 100 ? 161.762 156.581 189.651 1.00 65.85 100 GLY A O 1
ATOM 695 N N . ALA A 1 101 ? 163.747 157.538 190.093 1.00 62.70 101 ALA A N 1
ATOM 696 C CA . ALA A 1 101 ? 163.144 158.851 190.291 1.00 62.70 101 ALA A CA 1
ATOM 697 C C . ALA A 1 101 ? 162.487 159.357 189.016 1.00 62.70 101 ALA A C 1
ATOM 698 O O . ALA A 1 101 ? 161.372 159.886 189.051 1.00 62.70 101 ALA A O 1
ATOM 700 N N . LEU A 1 102 ? 163.154 159.189 187.876 1.00 60.89 102 LEU A N 1
ATOM 701 C CA . LEU A 1 102 ? 162.633 159.710 186.621 1.00 60.89 102 LEU A CA 1
ATOM 702 C C . LEU A 1 102 ? 161.515 158.859 186.039 1.00 60.89 102 LEU A C 1
ATOM 703 O O . LEU A 1 102 ? 160.832 159.315 185.117 1.00 60.89 102 LEU A O 1
ATOM 708 N N . ALA A 1 103 ? 161.309 157.647 186.547 1.00 60.99 103 ALA A N 1
ATOM 709 C CA . ALA A 1 103 ? 160.253 156.762 186.071 1.00 60.99 103 ALA A CA 1
ATOM 710 C C . ALA A 1 103 ? 159.192 156.543 187.141 1.00 60.99 103 ALA A C 1
ATOM 711 O O . ALA A 1 103 ? 158.503 155.523 187.143 1.00 60.99 103 ALA A O 1
ATOM 713 N N . VAL A 1 104 ? 159.051 157.499 188.060 1.00 58.39 104 VAL A N 1
ATOM 714 C CA . VAL A 1 104 ? 158.150 157.313 189.191 1.00 58.39 104 VAL A CA 1
ATOM 715 C C . VAL A 1 104 ? 156.693 157.294 188.743 1.00 58.39 104 VAL A C 1
ATOM 716 O O . VAL A 1 104 ? 155.868 156.587 189.333 1.00 58.39 104 VAL A O 1
ATOM 720 N N . ARG A 1 105 ? 156.347 158.050 187.699 1.00 54.99 105 ARG A N 1
ATOM 721 C CA . ARG A 1 105 ? 154.953 158.131 187.276 1.00 54.99 105 ARG A CA 1
ATOM 722 C C . ARG A 1 105 ? 154.485 156.877 186.556 1.00 54.99 105 ARG A C 1
ATOM 723 O O . ARG A 1 105 ? 153.278 156.625 186.502 1.00 54.99 105 ARG A O 1
ATOM 731 N N . GLY A 1 106 ? 155.404 156.083 186.013 1.00 62.32 106 GLY A N 1
ATOM 732 C CA . GLY A 1 106 ? 155.022 154.894 185.275 1.00 62.32 106 GLY A CA 1
ATOM 733 C C . GLY A 1 106 ? 154.484 153.766 186.127 1.00 62.32 106 GLY A C 1
ATOM 734 O O . GLY A 1 106 ? 154.035 152.759 185.571 1.00 62.32 106 GLY A O 1
ATOM 735 N N . GLY A 1 107 ? 154.530 153.900 187.444 1.00 67.68 107 GLY A N 1
ATOM 736 C CA . GLY A 1 107 ? 154.053 152.879 188.352 1.00 67.68 107 GLY A CA 1
ATOM 737 C C . GLY A 1 107 ? 155.189 152.244 189.128 1.00 67.68 107 GLY A C 1
ATOM 738 O O . GLY A 1 107 ? 156.355 152.613 189.000 1.00 67.68 107 GLY A O 1
ATOM 739 N N . TRP A 1 108 ? 154.815 151.266 189.956 1.00 77.79 108 TRP A N 1
ATOM 740 C CA . TRP A 1 108 ? 155.804 150.575 190.776 1.00 77.79 108 TRP A CA 1
ATOM 741 C C . TRP A 1 108 ? 156.635 149.608 189.945 1.00 77.79 108 TRP A C 1
ATOM 742 O O . TRP A 1 108 ? 157.854 149.519 190.122 1.00 77.79 108 TRP A O 1
ATOM 753 N N . ARG A 1 109 ? 155.994 148.868 189.040 1.00 77.41 109 ARG A N 1
ATOM 754 C CA . ARG A 1 109 ? 156.733 147.933 188.200 1.00 77.41 109 ARG A CA 1
ATOM 755 C C . ARG A 1 109 ? 157.617 148.668 187.203 1.00 77.41 109 ARG A C 1
ATOM 756 O O . ARG A 1 109 ? 158.727 148.219 186.902 1.00 77.41 109 ARG A O 1
ATOM 764 N N . HIS A 1 110 ? 157.140 149.794 186.670 1.00 69.57 110 HIS A N 1
ATOM 765 C CA . HIS A 1 110 ? 157.968 150.580 185.762 1.00 69.57 110 HIS A CA 1
ATOM 766 C C . HIS A 1 110 ? 159.151 151.199 186.492 1.00 69.57 110 HIS A C 1
ATOM 767 O O . HIS A 1 110 ? 160.263 151.245 185.955 1.00 69.57 110 HIS A O 1
ATOM 774 N N . THR A 1 111 ? 158.929 151.686 187.714 1.00 69.69 111 THR A N 1
ATOM 775 C CA . THR A 1 111 ? 160.022 152.256 188.493 1.00 69.69 111 THR A CA 1
ATOM 776 C C . THR A 1 111 ? 161.085 151.212 188.799 1.00 69.69 111 THR A C 1
ATOM 777 O O . THR A 1 111 ? 162.285 151.481 188.672 1.00 69.69 111 THR A O 1
ATOM 781 N N . ARG A 1 112 ? 160.664 150.013 189.205 1.00 74.17 112 ARG A N 1
ATOM 782 C CA . ARG A 1 112 ? 161.621 148.962 189.527 1.00 74.17 112 ARG A CA 1
ATOM 783 C C . ARG A 1 112 ? 162.425 148.551 188.301 1.00 74.17 112 ARG A C 1
ATOM 784 O O . ARG A 1 112 ? 163.644 148.367 188.382 1.00 74.17 112 ARG A O 1
ATOM 792 N N . ASN A 1 113 ? 161.761 148.408 187.153 1.00 73.53 113 ASN A N 1
ATOM 793 C CA . ASN A 1 113 ? 162.468 148.006 185.942 1.00 73.53 113 ASN A CA 1
ATOM 794 C C . ASN A 1 113 ? 163.468 149.067 185.504 1.00 73.53 113 ASN A C 1
ATOM 795 O O . ASN A 1 113 ? 164.560 148.740 185.028 1.00 73.53 113 ASN A O 1
ATOM 800 N N . SER A 1 114 ? 163.111 150.344 185.646 1.00 73.12 114 SER A N 1
ATOM 801 C CA . SER A 1 114 ? 164.023 151.406 185.239 1.00 73.12 114 SER A CA 1
ATOM 802 C C . SER A 1 114 ? 165.170 151.570 186.225 1.00 73.12 114 SER A C 1
ATOM 803 O O . SER A 1 114 ? 166.262 151.998 185.835 1.00 73.12 114 SER A O 1
ATOM 806 N N . SER A 1 115 ? 164.944 151.251 187.499 1.00 73.70 115 SER A N 1
ATOM 807 C CA . SER A 1 115 ? 166.026 151.304 188.476 1.00 73.70 115 SER A CA 1
ATOM 808 C C . SER A 1 115 ? 167.064 150.225 188.200 1.00 73.70 115 SER A C 1
ATOM 809 O O . SER A 1 115 ? 168.268 150.501 188.166 1.00 73.70 115 SER A O 1
ATOM 812 N N . ILE A 1 116 ? 166.612 148.986 188.001 1.00 77.03 116 ILE A N 1
ATOM 813 C CA . ILE A 1 116 ? 167.535 147.888 187.733 1.00 77.03 116 ILE A CA 1
ATOM 814 C C . ILE A 1 116 ? 168.271 148.118 186.420 1.00 77.03 116 ILE A C 1
ATOM 815 O O . ILE A 1 116 ? 169.475 147.858 186.312 1.00 77.03 116 ILE A O 1
ATOM 820 N N . THR A 1 117 ? 167.562 148.611 185.403 1.00 79.89 117 THR A N 1
ATOM 821 C CA . THR A 1 117 ? 168.190 148.845 184.107 1.00 79.89 117 THR A CA 1
ATOM 822 C C . THR A 1 117 ? 169.293 149.888 184.205 1.00 79.89 117 THR A C 1
ATOM 823 O O . THR A 1 117 ? 170.358 149.733 183.598 1.00 79.89 117 THR A O 1
ATOM 827 N N . CYS A 1 118 ? 169.057 150.963 184.959 1.00 83.73 118 CYS A N 1
ATOM 828 C CA . CYS A 1 118 ? 170.073 152.001 185.087 1.00 83.73 118 CYS A CA 1
ATOM 829 C C . CYS A 1 118 ? 171.243 151.529 185.940 1.00 83.73 118 CYS A C 1
ATOM 830 O O . CYS A 1 118 ? 172.404 151.780 185.601 1.00 83.73 118 CYS A O 1
ATOM 833 N N . ALA A 1 119 ? 170.960 150.841 187.048 1.00 83.63 119 ALA A N 1
ATOM 834 C CA . ALA A 1 119 ? 172.035 150.334 187.895 1.00 83.63 119 ALA A CA 1
ATOM 835 C C . ALA A 1 119 ? 172.894 149.324 187.147 1.00 83.63 119 ALA A C 1
ATOM 836 O O . ALA A 1 119 ? 174.123 149.327 187.275 1.00 83.63 119 ALA A O 1
ATOM 838 N N . CYS A 1 120 ? 172.264 148.446 186.365 1.00 89.20 120 CYS A N 1
ATOM 839 C CA . CYS A 1 120 ? 173.027 147.512 185.545 1.00 89.20 120 CYS A CA 1
ATOM 840 C C . CYS A 1 120 ? 173.825 148.244 184.474 1.00 89.20 120 CYS A C 1
ATOM 841 O O . CYS A 1 120 ? 174.968 147.875 184.183 1.00 89.20 120 CYS A O 1
ATOM 844 N N . LEU A 1 121 ? 173.237 149.279 183.871 1.00 91.88 121 LEU A N 1
ATOM 845 C CA . LEU A 1 121 ? 173.940 150.024 182.831 1.00 91.88 121 LEU A CA 1
ATOM 846 C C . LEU A 1 121 ? 175.187 150.701 183.384 1.00 91.88 121 LEU A C 1
ATOM 847 O O . LEU A 1 121 ? 176.239 150.702 182.736 1.00 91.88 121 LEU A O 1
ATOM 852 N N . LEU A 1 122 ? 175.089 151.290 184.577 1.00 93.32 122 LEU A N 1
ATOM 853 C CA . LEU A 1 122 ? 176.284 151.816 185.226 1.00 93.32 122 LEU A CA 1
ATOM 854 C C . LEU A 1 122 ? 177.242 150.701 185.616 1.00 93.32 122 LEU A C 1
ATOM 855 O O . LEU A 1 122 ? 178.455 150.926 185.684 1.00 93.32 122 LEU A O 1
ATOM 860 N N . GLY A 1 123 ? 176.725 149.499 185.874 1.00 98.39 123 GLY A N 1
ATOM 861 C CA . GLY A 1 123 ? 177.604 148.373 186.139 1.00 98.39 123 GLY A CA 1
ATOM 862 C C . GLY A 1 123 ? 178.498 148.049 184.959 1.00 98.39 123 GLY A C 1
ATOM 863 O O . GLY A 1 123 ? 179.681 147.745 185.128 1.00 98.39 123 GLY A O 1
ATOM 864 N N . VAL A 1 124 ? 177.943 148.109 183.748 1.00 103.23 124 VAL A N 1
ATOM 865 C CA . VAL A 1 124 ? 178.753 147.923 182.549 1.00 103.23 124 VAL A CA 1
ATOM 866 C C . VAL A 1 124 ? 179.789 149.032 182.433 1.00 103.23 124 VAL A C 1
ATOM 867 O O . VAL A 1 124 ? 180.958 148.780 182.118 1.00 103.23 124 VAL A O 1
ATOM 871 N N . ILE A 1 125 ? 179.380 150.276 182.691 1.00 104.90 125 ILE A N 1
ATOM 872 C CA . ILE A 1 125 ? 180.305 151.401 182.593 1.00 104.90 125 ILE A CA 1
ATOM 873 C C . ILE A 1 125 ? 181.429 151.260 183.612 1.00 104.90 125 ILE A C 1
ATOM 874 O O . ILE A 1 125 ? 182.605 151.471 183.292 1.00 104.90 125 ILE A O 1
ATOM 879 N N . GLU A 1 126 ? 181.089 150.899 184.851 1.00 107.80 126 GLU A N 1
ATOM 880 C CA . GLU A 1 126 ? 182.120 150.696 185.864 1.00 107.80 126 GLU A CA 1
ATOM 881 C C . GLU A 1 126 ? 183.025 149.526 185.502 1.00 107.80 126 GLU A C 1
ATOM 882 O O . GLU A 1 126 ? 184.241 149.581 185.720 1.00 107.80 126 GLU A O 1
ATOM 888 N N . GLY A 1 127 ? 182.449 148.455 184.954 1.00 116.21 127 GLY A N 1
ATOM 889 C CA . GLY A 1 127 ? 183.258 147.311 184.565 1.00 116.21 127 GLY A CA 1
ATOM 890 C C . GLY A 1 127 ? 184.234 147.633 183.450 1.00 116.21 127 GLY A C 1
ATOM 891 O O . GLY A 1 127 ? 185.395 147.221 183.492 1.00 116.21 127 GLY A O 1
ATOM 892 N N . VAL A 1 128 ? 183.776 148.372 182.437 1.00 120.90 128 VAL A N 1
ATOM 893 C CA . VAL A 1 128 ? 184.657 148.753 181.336 1.00 120.90 128 VAL A CA 1
ATOM 894 C C . VAL A 1 128 ? 185.800 149.620 181.844 1.00 120.90 128 VAL A C 1
ATOM 895 O O . VAL A 1 128 ? 186.955 149.457 181.430 1.00 120.90 128 VAL A O 1
ATOM 899 N N . GLY A 1 129 ? 185.500 150.553 182.748 1.00 126.29 129 GLY A N 1
ATOM 900 C CA . GLY A 1 129 ? 186.548 151.394 183.302 1.00 126.29 129 GLY A CA 1
ATOM 901 C C . GLY A 1 129 ? 187.598 150.601 184.056 1.00 126.29 129 GLY A C 1
ATOM 902 O O . GLY A 1 129 ? 188.794 150.882 183.953 1.00 126.29 129 GLY A O 1
ATOM 903 N N . LEU A 1 130 ? 187.167 149.599 184.826 1.00 131.36 130 LEU A N 1
ATOM 904 C CA . LEU A 1 130 ? 188.122 148.803 185.588 1.00 131.36 130 LEU A CA 1
ATOM 905 C C . LEU A 1 130 ? 188.940 147.900 184.670 1.00 131.36 130 LEU A C 1
ATOM 906 O O . LEU A 1 130 ? 190.125 147.660 184.923 1.00 131.36 130 LEU A O 1
ATOM 911 N N . MET A 1 131 ? 188.324 147.386 183.601 1.00 133.16 131 MET A N 1
ATOM 912 C CA . MET A 1 131 ? 189.095 146.681 182.580 1.00 133.16 131 MET A CA 1
ATOM 913 C C . MET A 1 131 ? 190.065 147.623 181.880 1.00 133.16 131 MET A C 1
ATOM 914 O O . MET A 1 131 ? 191.190 147.233 181.546 1.00 133.16 131 MET A O 1
ATOM 919 N N . PHE A 1 132 ? 189.638 148.864 181.634 1.00 136.12 132 PHE A N 1
ATOM 920 C CA . PHE A 1 132 ? 190.481 149.817 180.918 1.00 136.12 132 PHE A CA 1
ATOM 921 C C . PHE A 1 132 ? 191.754 150.130 181.694 1.00 136.12 132 PHE A C 1
ATOM 922 O O . PHE A 1 132 ? 192.842 150.199 181.112 1.00 136.12 132 PHE A O 1
ATOM 930 N N . GLN A 1 133 ? 191.639 150.328 183.010 1.00 139.99 133 GLN A N 1
ATOM 931 C CA . GLN A 1 133 ? 192.820 150.653 183.802 1.00 139.99 133 GLN A CA 1
ATOM 932 C C . GLN A 1 133 ? 193.753 149.457 183.945 1.00 139.99 133 GLN A C 1
ATOM 933 O O . GLN A 1 133 ? 194.977 149.631 183.980 1.00 139.99 133 GLN A O 1
ATOM 939 N N . ARG A 1 134 ? 193.203 148.243 184.031 1.00 143.54 134 ARG A N 1
ATOM 940 C CA . ARG A 1 134 ? 194.047 147.062 184.178 1.00 143.54 134 ARG A CA 1
ATOM 941 C C . ARG A 1 134 ? 194.895 146.828 182.934 1.00 143.54 134 ARG A C 1
ATOM 942 O O . ARG A 1 134 ? 196.074 146.472 183.039 1.00 143.54 134 ARG A O 1
ATOM 950 N N . TYR A 1 135 ? 194.312 147.020 181.748 1.00 145.06 135 TYR A N 1
ATOM 951 C CA . TYR A 1 135 ? 195.079 146.868 180.516 1.00 145.06 135 TYR A CA 1
ATOM 952 C C . TYR A 1 135 ? 196.182 147.915 180.422 1.00 145.06 135 TYR A C 1
ATOM 953 O O . TYR A 1 135 ? 197.299 147.614 179.983 1.00 145.06 135 TYR A O 1
ATOM 955 N N . ALA A 1 136 ? 195.887 149.153 180.824 1.00 146.14 136 ALA A N 1
ATOM 956 C CA . ALA A 1 136 ? 196.912 150.190 180.834 1.00 146.14 136 ALA A CA 1
ATOM 957 C C . ALA A 1 136 ? 197.978 149.915 181.886 1.00 146.14 136 ALA A C 1
ATOM 958 O O . ALA A 1 136 ? 199.122 150.358 181.737 1.00 146.14 136 ALA A O 1
ATOM 960 N N . ALA A 1 137 ? 197.622 149.199 182.955 1.00 148.13 137 ALA A N 1
ATOM 961 C CA . ALA A 1 137 ? 198.602 148.860 183.982 1.00 148.13 137 ALA A CA 1
ATOM 962 C C . ALA A 1 137 ? 199.680 147.933 183.435 1.00 148.13 137 ALA A C 1
ATOM 963 O O . ALA A 1 137 ? 200.859 148.072 183.782 1.00 148.13 137 ALA A O 1
ATOM 965 N N . TRP A 1 138 ? 199.297 146.982 182.588 1.00 150.07 138 TRP A N 1
ATOM 966 C CA . TRP A 1 138 ? 200.244 146.042 181.998 1.00 150.07 138 TRP A CA 1
ATOM 967 C C . TRP A 1 138 ? 201.279 146.762 181.140 1.00 150.07 138 TRP A C 1
ATOM 968 O O . TRP A 1 138 ? 202.402 147.010 181.580 1.00 150.07 138 TRP A O 1
ATOM 979 N N . GLY B 2 86 ? 185.437 182.715 196.419 1.00 96.86 86 GLY B N 1
ATOM 980 C CA . GLY B 2 86 ? 184.249 182.177 197.054 1.00 96.86 86 GLY B CA 1
ATOM 981 C C . GLY B 2 86 ? 183.728 180.923 196.380 1.00 96.86 86 GLY B C 1
ATOM 982 O O . GLY B 2 86 ? 184.497 180.153 195.805 1.00 96.86 86 GLY B O 1
ATOM 983 N N . LEU B 2 87 ? 182.415 180.720 196.450 1.00 97.14 87 LEU B N 1
ATOM 984 C CA . LEU B 2 87 ? 181.793 179.561 195.829 1.00 97.14 87 LEU B CA 1
ATOM 985 C C . LEU B 2 87 ? 181.768 179.727 194.310 1.00 97.14 87 LEU B C 1
ATOM 986 O O . LEU B 2 87 ? 182.186 180.751 193.760 1.00 97.14 87 LEU B O 1
ATOM 991 N N . ILE B 2 88 ? 181.259 178.701 193.632 1.00 88.90 88 ILE B N 1
ATOM 992 C CA . ILE B 2 88 ? 181.129 178.687 192.177 1.00 88.90 88 ILE B CA 1
ATOM 993 C C . ILE B 2 88 ? 182.511 178.881 191.562 1.00 88.90 88 ILE B C 1
ATOM 994 O O . ILE B 2 88 ? 182.832 179.983 191.092 1.00 88.90 88 ILE B O 1
ATOM 999 N N . PRO B 2 89 ? 183.380 177.871 191.604 1.00 88.97 89 PRO B N 1
ATOM 1000 C CA . PRO B 2 89 ? 184.722 178.031 191.029 1.00 88.97 89 PRO B CA 1
ATOM 1001 C C . PRO B 2 89 ? 184.652 178.426 189.562 1.00 88.97 89 PRO B C 1
ATOM 1002 O O . PRO B 2 89 ? 183.817 177.929 188.804 1.00 88.97 89 PRO B O 1
ATOM 1006 N N . SER B 2 90 ? 185.541 179.332 189.167 1.00 90.00 90 SER B N 1
ATOM 1007 C CA . SER B 2 90 ? 185.552 179.903 187.825 1.00 90.00 90 SER B CA 1
ATOM 1008 C C . SER B 2 90 ? 186.967 179.924 187.265 1.00 90.00 90 SER B C 1
ATOM 1009 O O . SER B 2 90 ? 187.425 180.920 186.703 1.00 90.00 90 SER B O 1
ATOM 1012 N N . ARG B 2 91 ? 187.685 178.809 187.417 1.00 90.37 91 ARG B N 1
ATOM 1013 C CA . ARG B 2 91 ? 189.056 178.753 186.922 1.00 90.37 91 ARG B CA 1
ATOM 1014 C C . ARG B 2 91 ? 189.098 178.872 185.404 1.00 90.37 91 ARG B C 1
ATOM 1015 O O . ARG B 2 91 ? 189.991 179.522 184.849 1.00 90.37 91 ARG B O 1
ATOM 1023 N N . GLY B 2 92 ? 188.137 178.253 184.714 1.00 84.63 92 GLY B N 1
ATOM 1024 C CA . GLY B 2 92 ? 188.077 178.311 183.272 1.00 84.63 92 GLY B CA 1
ATOM 1025 C C . GLY B 2 92 ? 186.703 178.752 182.802 1.00 84.63 92 GLY B C 1
ATOM 1026 O O . GLY B 2 92 ? 185.774 178.922 183.593 1.00 84.63 92 GLY B O 1
ATOM 1027 N N . TRP B 2 93 ? 186.595 178.942 181.486 1.00 80.29 93 TRP B N 1
ATOM 1028 C CA . TRP B 2 93 ? 185.327 179.371 180.908 1.00 80.29 93 TRP B CA 1
ATOM 1029 C C . TRP B 2 93 ? 184.281 178.265 180.957 1.00 80.29 93 TRP B C 1
ATOM 1030 O O . TRP B 2 93 ? 183.080 178.551 180.924 1.00 80.29 93 TRP B O 1
ATOM 1041 N N . THR B 2 94 ? 184.711 177.003 181.025 1.00 78.10 94 THR B N 1
ATOM 1042 C CA . THR B 2 94 ? 183.755 175.903 181.067 1.00 78.10 94 THR B CA 1
ATOM 1043 C C . THR B 2 94 ? 182.987 175.868 182.380 1.00 78.10 94 THR B C 1
ATOM 1044 O O . THR B 2 94 ? 181.805 175.510 182.390 1.00 78.10 94 THR B O 1
ATOM 1048 N N . ASP B 2 95 ? 183.632 176.222 183.493 1.00 78.39 95 ASP B N 1
ATOM 1049 C CA . ASP B 2 95 ? 182.924 176.238 184.769 1.00 78.39 95 ASP B CA 1
ATOM 1050 C C . ASP B 2 95 ? 181.827 177.290 184.778 1.00 78.39 95 ASP B C 1
ATOM 1051 O O . ASP B 2 95 ? 180.733 177.049 185.296 1.00 78.39 95 ASP B O 1
ATOM 1056 N N . ASP B 2 96 ? 182.099 178.467 184.214 1.00 76.10 96 ASP B N 1
ATOM 1057 C CA . ASP B 2 96 ? 181.050 179.472 184.093 1.00 76.10 96 ASP B CA 1
ATOM 1058 C C . ASP B 2 96 ? 179.918 178.969 183.212 1.00 76.10 96 ASP B C 1
ATOM 1059 O O . ASP B 2 96 ? 178.740 179.175 183.522 1.00 76.10 96 ASP B O 1
ATOM 1064 N N . LEU B 2 97 ? 180.257 178.303 182.109 1.00 68.82 97 LEU B N 1
ATOM 1065 C CA . LEU B 2 97 ? 179.230 177.736 181.245 1.00 68.82 97 LEU B CA 1
ATOM 1066 C C . LEU B 2 97 ? 178.453 176.637 181.957 1.00 68.82 97 LEU B C 1
ATOM 1067 O O . LEU B 2 97 ? 177.226 176.560 181.840 1.00 68.82 97 LEU B O 1
ATOM 1072 N N . CYS B 2 98 ? 179.150 175.773 182.696 1.00 66.16 98 CYS B N 1
ATOM 1073 C CA . CYS B 2 98 ? 178.476 174.672 183.377 1.00 66.16 98 CYS B CA 1
ATOM 1074 C C . CYS B 2 98 ? 177.693 175.158 184.591 1.00 66.16 98 CYS B C 1
ATOM 1075 O O . CYS B 2 98 ? 176.547 174.752 184.802 1.00 66.16 98 CYS B O 1
ATOM 1078 N N . TYR B 2 99 ? 178.296 176.021 185.409 1.00 69.51 99 TYR B N 1
ATOM 1079 C CA . TYR B 2 99 ? 177.594 176.506 186.594 1.00 69.51 99 TYR B CA 1
ATOM 1080 C C . TYR B 2 99 ? 176.474 177.464 186.218 1.00 69.51 99 TYR B C 1
ATOM 1081 O O . TYR B 2 99 ? 175.405 177.450 186.836 1.00 69.51 99 TYR B O 1
ATOM 1090 N N . GLY B 2 100 ? 176.704 178.313 185.217 1.00 63.95 100 GLY B N 1
ATOM 1091 C CA . GLY B 2 100 ? 175.665 179.236 184.797 1.00 63.95 100 GLY B CA 1
ATOM 1092 C C . GLY B 2 100 ? 174.460 178.533 184.209 1.00 63.95 100 GLY B C 1
ATOM 1093 O O . GLY B 2 100 ? 173.319 178.867 184.531 1.00 63.95 100 GLY B O 1
ATOM 1094 N N . THR B 2 101 ? 174.694 177.551 183.337 1.00 58.35 101 THR B N 1
ATOM 1095 C CA . THR B 2 101 ? 173.585 176.799 182.764 1.00 58.35 101 THR B CA 1
ATOM 1096 C C . THR B 2 101 ? 172.846 176.004 183.831 1.00 58.35 101 THR B C 1
ATOM 1097 O O . THR B 2 101 ? 171.613 175.978 183.846 1.00 58.35 101 THR B O 1
ATOM 1101 N N . GLY B 2 102 ? 173.581 175.356 184.734 1.00 56.93 102 GLY B N 1
ATOM 1102 C CA . GLY B 2 102 ? 172.938 174.526 185.739 1.00 56.93 102 GLY B CA 1
ATOM 1103 C C . GLY B 2 102 ? 172.112 175.322 186.730 1.00 56.93 102 GLY B C 1
ATOM 1104 O O . GLY B 2 102 ? 171.031 174.891 187.133 1.00 56.93 102 GLY B O 1
ATOM 1105 N N . ALA B 2 103 ? 172.611 176.485 187.144 1.00 56.74 103 ALA B N 1
ATOM 1106 C CA . ALA B 2 103 ? 171.884 177.290 188.119 1.00 56.74 103 ALA B CA 1
ATOM 1107 C C . ALA B 2 103 ? 170.641 177.920 187.506 1.00 56.74 103 ALA B C 1
ATOM 1108 O O . ALA B 2 103 ? 169.581 177.956 188.139 1.00 56.74 103 ALA B O 1
ATOM 1110 N N . VAL B 2 104 ? 170.754 178.433 186.281 1.00 57.01 104 VAL B N 1
ATOM 1111 C CA . VAL B 2 104 ? 169.608 179.052 185.626 1.00 57.01 104 VAL B CA 1
ATOM 1112 C C . VAL B 2 104 ? 168.578 177.998 185.241 1.00 57.01 104 VAL B C 1
ATOM 1113 O O . VAL B 2 104 ? 167.368 178.222 185.359 1.00 57.01 104 VAL B O 1
ATOM 1117 N N . TYR B 2 105 ? 169.036 176.836 184.774 1.00 53.55 105 TYR B N 1
ATOM 1118 C CA . TYR B 2 105 ? 168.111 175.767 184.417 1.00 53.55 105 TYR B CA 1
ATOM 1119 C C . TYR B 2 105 ? 167.337 175.282 185.635 1.00 53.55 105 TYR B C 1
ATOM 1120 O O . TYR B 2 105 ? 166.137 175.006 185.548 1.00 53.55 105 TYR B O 1
ATOM 1129 N N . LEU B 2 106 ? 168.010 175.171 186.781 1.00 54.36 106 LEU B N 1
ATOM 1130 C CA . LEU B 2 106 ? 167.327 174.771 188.007 1.00 54.36 106 LEU B CA 1
ATOM 1131 C C . LEU B 2 106 ? 166.306 175.814 188.438 1.00 54.36 106 LEU B C 1
ATOM 1132 O O . LEU B 2 106 ? 165.248 175.472 188.976 1.00 54.36 106 LEU B O 1
ATOM 1137 N N . LEU B 2 107 ? 166.616 177.094 188.234 1.00 56.62 107 LEU B N 1
ATOM 1138 C CA . LEU B 2 107 ? 165.650 178.140 188.545 1.00 56.62 107 LEU B CA 1
ATOM 1139 C C . LEU B 2 107 ? 164.453 178.076 187.608 1.00 56.62 107 LEU B C 1
ATOM 1140 O O . LEU B 2 107 ? 163.323 178.357 188.018 1.00 56.62 107 LEU B O 1
ATOM 1145 N N . GLY B 2 108 ? 164.683 177.722 186.344 1.00 54.54 108 GLY B N 1
ATOM 1146 C CA . GLY B 2 108 ? 163.570 177.538 185.430 1.00 54.54 108 GLY B CA 1
ATOM 1147 C C . GLY B 2 108 ? 162.679 176.379 185.828 1.00 54.54 108 GLY B C 1
ATOM 1148 O O . GLY B 2 108 ? 161.452 176.487 185.791 1.00 54.54 108 GLY B O 1
ATOM 1149 N N . LEU B 2 109 ? 163.284 175.253 186.210 1.00 54.57 109 LEU B N 1
ATOM 1150 C CA . LEU B 2 109 ? 162.502 174.118 186.688 1.00 54.57 109 LEU B CA 1
ATOM 1151 C C . LEU B 2 109 ? 161.723 174.475 187.945 1.00 54.57 109 LEU B C 1
ATOM 1152 O O . LEU B 2 109 ? 160.538 174.148 188.063 1.00 54.57 109 LEU B O 1
ATOM 1157 N N . GLY B 2 110 ? 162.373 175.142 188.898 1.00 55.55 110 GLY B N 1
ATOM 1158 C CA . GLY B 2 110 ? 161.699 175.484 190.137 1.00 55.55 110 GLY B CA 1
ATOM 1159 C C . GLY B 2 110 ? 160.579 176.486 189.944 1.00 55.55 110 GLY B C 1
ATOM 1160 O O . GLY B 2 110 ? 159.492 176.329 190.505 1.00 55.55 110 GLY B O 1
ATOM 1161 N N . ILE B 2 111 ? 160.825 177.530 189.154 1.00 55.52 111 ILE B N 1
ATOM 1162 C CA . ILE B 2 111 ? 159.794 178.533 188.917 1.00 55.52 111 ILE B CA 1
ATOM 1163 C C . ILE B 2 111 ? 158.677 177.956 188.061 1.00 55.52 111 ILE B C 1
ATOM 1164 O O . ILE B 2 111 ? 157.491 178.155 188.348 1.00 55.52 111 ILE B O 1
ATOM 1169 N N . GLY B 2 112 ? 159.033 177.232 187.000 1.00 55.87 112 GLY B N 1
ATOM 1170 C CA . GLY B 2 112 ? 158.019 176.607 186.170 1.00 55.87 112 GLY B CA 1
ATOM 1171 C C . GLY B 2 112 ? 157.269 175.506 186.893 1.00 55.87 112 GLY B C 1
ATOM 1172 O O . GLY B 2 112 ? 156.058 175.354 186.721 1.00 55.87 112 GLY B O 1
ATOM 1173 N N . GLY B 2 113 ? 157.975 174.719 187.701 1.00 56.33 113 GLY B N 1
ATOM 1174 C CA . GLY B 2 113 ? 157.304 173.685 188.468 1.00 56.33 113 GLY B CA 1
ATOM 1175 C C . GLY B 2 113 ? 156.314 174.258 189.462 1.00 56.33 113 GLY B C 1
ATOM 1176 O O . GLY B 2 113 ? 155.187 173.775 189.584 1.00 56.33 113 GLY B O 1
ATOM 1177 N N . PHE B 2 114 ? 156.723 175.300 190.187 1.00 59.43 114 PHE B N 1
ATOM 1178 C CA . PHE B 2 114 ? 155.810 175.943 191.126 1.00 59.43 114 PHE B CA 1
ATOM 1179 C C . PHE B 2 114 ? 154.671 176.645 190.400 1.00 59.43 114 PHE B C 1
ATOM 1180 O O . PHE B 2 114 ? 153.519 176.587 190.842 1.00 59.43 114 PHE B O 1
ATOM 1188 N N . SER B 2 115 ? 154.971 177.321 189.290 1.00 58.88 115 SER B N 1
ATOM 1189 C CA . SER B 2 115 ? 153.917 177.969 188.519 1.00 58.88 115 SER B CA 1
ATOM 1190 C C . SER B 2 115 ? 152.934 176.946 187.968 1.00 58.88 115 SER B C 1
ATOM 1191 O O . SER B 2 115 ? 151.723 177.186 187.950 1.00 58.88 115 SER B O 1
ATOM 1194 N N . GLY B 2 116 ? 153.439 175.803 187.504 1.00 59.02 116 GLY B N 1
ATOM 1195 C CA . GLY B 2 116 ? 152.550 174.755 187.032 1.00 59.02 116 GLY B CA 1
ATOM 1196 C C . GLY B 2 116 ? 151.721 174.150 188.147 1.00 59.02 116 GLY B C 1
ATOM 1197 O O . GLY B 2 116 ? 150.551 173.817 187.950 1.00 59.02 116 GLY B O 1
ATOM 1198 N N . MET B 2 117 ? 152.316 173.993 189.330 1.00 62.76 117 MET B N 1
ATOM 1199 C CA . MET B 2 117 ? 151.581 173.434 190.459 1.00 62.76 117 MET B CA 1
ATOM 1200 C C . MET B 2 117 ? 150.412 174.326 190.852 1.00 62.76 117 MET B C 1
ATOM 1201 O O . MET B 2 117 ? 149.306 173.836 191.102 1.00 62.76 117 MET B O 1
ATOM 1206 N N . MET B 2 118 ? 150.637 175.639 190.911 1.00 65.89 118 MET B N 1
ATOM 1207 C CA . MET B 2 118 ? 149.542 176.558 191.198 1.00 65.89 118 MET B CA 1
ATOM 1208 C C . MET B 2 118 ? 148.483 176.505 190.106 1.00 65.89 118 MET B C 1
ATOM 1209 O O . MET B 2 118 ? 147.283 176.500 190.395 1.00 65.89 118 MET B O 1
ATOM 1214 N N . GLN B 2 119 ? 148.910 176.460 188.844 1.00 65.88 119 GLN B N 1
ATOM 1215 C CA . GLN B 2 119 ? 147.959 176.400 187.740 1.00 65.88 119 GLN B CA 1
ATOM 1216 C C . GLN B 2 119 ? 147.163 175.103 187.766 1.00 65.88 119 GLN B C 1
ATOM 1217 O O . GLN B 2 119 ? 145.960 175.098 187.482 1.00 65.88 119 GLN B O 1
ATOM 1223 N N . GLY B 2 120 ? 147.818 173.989 188.098 1.00 63.99 120 GLY B N 1
ATOM 1224 C CA . GLY B 2 120 ? 147.122 172.716 188.149 1.00 63.99 120 GLY B CA 1
ATOM 1225 C C . GLY B 2 120 ? 146.059 172.655 189.225 1.00 63.99 120 GLY B C 1
ATOM 1226 O O . GLY B 2 120 ? 145.018 172.024 189.035 1.00 63.99 120 GLY B O 1
ATOM 1227 N N . LEU B 2 121 ? 146.303 173.301 190.367 1.00 65.48 121 LEU B N 1
ATOM 1228 C CA . LEU B 2 121 ? 145.319 173.300 191.444 1.00 65.48 121 LEU B CA 1
ATOM 1229 C C . LEU B 2 121 ? 144.045 174.024 191.030 1.00 65.48 121 LEU B C 1
ATOM 1230 O O . LEU B 2 121 ? 142.939 173.610 191.394 1.00 65.48 121 LEU B O 1
ATOM 1235 N N . GLN B 2 122 ? 144.178 175.109 190.268 1.00 70.31 122 GLN B N 1
ATOM 1236 C CA . GLN B 2 122 ? 143.012 175.845 189.799 1.00 70.31 122 GLN B CA 1
ATOM 1237 C C . GLN B 2 122 ? 142.294 175.147 188.654 1.00 70.31 122 GLN B C 1
ATOM 1238 O O . GLN B 2 122 ? 141.215 175.599 188.259 1.00 70.31 122 GLN B O 1
ATOM 1244 N N . ASN B 2 123 ? 142.860 174.070 188.110 1.00 70.95 123 ASN B N 1
ATOM 1245 C CA . ASN B 2 123 ? 142.275 173.364 186.979 1.00 70.95 123 ASN B CA 1
ATOM 1246 C C . ASN B 2 123 ? 141.826 171.954 187.339 1.00 70.95 123 ASN B C 1
ATOM 1247 O O . ASN B 2 123 ? 141.607 171.131 186.445 1.00 70.95 123 ASN B O 1
ATOM 1252 N N . ILE B 2 124 ? 141.688 171.653 188.626 1.00 72.00 124 ILE B N 1
ATOM 1253 C CA . ILE B 2 124 ? 141.215 170.341 189.056 1.00 72.00 124 ILE B CA 1
ATOM 1254 C C . ILE B 2 124 ? 139.709 170.267 188.839 1.00 72.00 124 ILE B C 1
ATOM 1255 O O . ILE B 2 124 ? 138.965 171.091 189.389 1.00 72.00 124 ILE B O 1
ATOM 1260 N N . PRO B 2 125 ? 139.218 169.318 188.048 1.00 76.85 125 PRO B N 1
ATOM 1261 C CA . PRO B 2 125 ? 137.773 169.196 187.836 1.00 76.85 125 PRO B CA 1
ATOM 1262 C C . PRO B 2 125 ? 137.065 168.833 189.128 1.00 76.85 125 PRO B C 1
ATOM 1263 O O . PRO B 2 125 ? 137.598 168.067 189.944 1.00 76.85 125 PRO B O 1
ATOM 1267 N N . PRO B 2 126 ? 135.866 169.364 189.352 1.00 80.03 126 PRO B N 1
ATOM 1268 C CA . PRO B 2 126 ? 135.130 169.026 190.574 1.00 80.03 126 PRO B CA 1
ATOM 1269 C C . PRO B 2 126 ? 134.659 167.582 190.560 1.00 80.03 126 PRO B C 1
ATOM 1270 O O . PRO B 2 126 ? 134.434 166.987 189.503 1.00 80.03 126 PRO B O 1
ATOM 1274 N N . ASN B 2 127 ? 134.506 167.026 191.763 1.00 82.00 127 ASN B N 1
ATOM 1275 C CA . ASN B 2 127 ? 134.059 165.645 191.950 1.00 82.00 127 ASN B CA 1
ATOM 1276 C C . ASN B 2 127 ? 134.965 164.662 191.211 1.00 82.00 127 ASN B C 1
ATOM 1277 O O . ASN B 2 127 ? 134.501 163.702 190.594 1.00 82.00 127 ASN B O 1
ATOM 1282 N N . SER B 2 128 ? 136.262 164.906 191.272 1.00 75.83 128 SER B N 1
ATOM 1283 C CA . SER B 2 128 ? 137.230 164.015 190.660 1.00 75.83 128 SER B CA 1
ATOM 1284 C C . SER B 2 128 ? 137.835 163.087 191.705 1.00 75.83 128 SER B C 1
ATOM 1285 O O . SER B 2 128 ? 138.043 163.489 192.853 1.00 75.83 128 SER B O 1
ATOM 1288 N N . PRO B 2 129 ? 138.122 161.842 191.341 1.00 68.62 129 PRO B N 1
ATOM 1289 C CA . PRO B 2 129 ? 138.752 160.920 192.292 1.00 68.62 129 PRO B CA 1
ATOM 1290 C C . PRO B 2 129 ? 140.156 161.379 192.653 1.00 68.62 129 PRO B C 1
ATOM 1291 O O . PRO B 2 129 ? 140.709 162.319 192.081 1.00 68.62 129 PRO B O 1
ATOM 1295 N N . GLY B 2 130 ? 140.734 160.691 193.637 1.00 62.78 130 GLY B N 1
ATOM 1296 C CA . GLY B 2 130 ? 142.034 161.098 194.141 1.00 62.78 130 GLY B CA 1
ATOM 1297 C C . GLY B 2 130 ? 143.140 160.963 193.113 1.00 62.78 130 GLY B C 1
ATOM 1298 O O . GLY B 2 130 ? 144.048 161.796 193.054 1.00 62.78 130 GLY B O 1
ATOM 1299 N N . LYS B 2 131 ? 143.086 159.911 192.297 1.00 60.78 131 LYS B N 1
ATOM 1300 C CA . LYS B 2 131 ? 144.171 159.650 191.358 1.00 60.78 131 LYS B CA 1
ATOM 1301 C C . LYS B 2 131 ? 144.224 160.702 190.255 1.00 60.78 131 LYS B C 1
ATOM 1302 O O . LYS B 2 131 ? 145.313 161.120 189.847 1.00 60.78 131 LYS B O 1
ATOM 1308 N N . LEU B 2 132 ? 143.066 161.142 189.755 1.00 60.00 132 LEU B N 1
ATOM 1309 C CA . LEU B 2 132 ? 143.062 162.177 188.724 1.00 60.00 132 LEU B CA 1
ATOM 1310 C C . LEU B 2 132 ? 143.462 163.538 189.270 1.00 60.00 132 LEU B C 1
ATOM 1311 O O . LEU B 2 132 ? 144.045 164.344 188.538 1.00 60.00 132 LEU B O 1
ATOM 1316 N N . GLN B 2 133 ? 143.142 163.830 190.530 1.00 62.50 133 GLN B N 1
ATOM 1317 C CA . GLN B 2 133 ? 143.568 165.102 191.102 1.00 62.50 133 GLN B CA 1
ATOM 1318 C C . GLN B 2 133 ? 145.085 165.182 191.178 1.00 62.50 133 GLN B C 1
ATOM 1319 O O . GLN B 2 133 ? 145.672 166.239 190.926 1.00 62.50 133 GLN B O 1
ATOM 1325 N N . LEU B 2 134 ? 145.738 164.074 191.531 1.00 56.16 134 LEU B N 1
ATOM 1326 C CA . LEU B 2 134 ? 147.194 164.029 191.478 1.00 56.16 134 LEU B CA 1
ATOM 1327 C C . LEU B 2 134 ? 147.692 164.112 190.042 1.00 56.16 134 LEU B C 1
ATOM 1328 O O . LEU B 2 134 ? 148.688 164.788 189.761 1.00 56.16 134 LEU B O 1
ATOM 1333 N N . ASN B 2 135 ? 147.009 163.433 189.121 1.00 55.42 135 ASN B N 1
ATOM 1334 C CA . ASN B 2 135 ? 147.427 163.438 187.724 1.00 55.42 135 ASN B CA 1
ATOM 1335 C C . ASN B 2 135 ? 147.276 164.818 187.100 1.00 55.42 135 ASN B C 1
ATOM 1336 O O . ASN B 2 135 ? 148.122 165.240 186.305 1.00 55.42 135 ASN B O 1
ATOM 1341 N N . THR B 2 136 ? 146.201 165.533 187.435 1.00 56.57 136 THR B N 1
ATOM 1342 C CA . THR B 2 136 ? 145.989 166.857 186.860 1.00 56.57 136 THR B CA 1
ATOM 1343 C C . THR B 2 136 ? 147.090 167.823 187.273 1.00 56.57 136 THR B C 1
ATOM 1344 O O . THR B 2 136 ? 147.605 168.580 186.444 1.00 56.57 136 THR B O 1
ATOM 1348 N N . VAL B 2 137 ? 147.460 167.816 188.554 1.00 54.58 137 VAL B N 1
ATOM 1349 C CA . VAL B 2 137 ? 148.515 168.704 189.027 1.00 54.58 137 VAL B CA 1
ATOM 1350 C C . VAL B 2 137 ? 149.856 168.306 188.430 1.00 54.58 137 VAL B C 1
ATOM 1351 O O . VAL B 2 137 ? 150.629 169.160 187.983 1.00 54.58 137 VAL B O 1
ATOM 1355 N N . LEU B 2 138 ? 150.153 167.006 188.409 1.00 51.82 138 LEU B N 1
ATOM 1356 C CA . LEU B 2 138 ? 151.445 166.552 187.911 1.00 51.82 138 LEU B CA 1
ATOM 1357 C C . LEU B 2 138 ? 151.604 166.815 186.422 1.00 51.82 138 LEU B C 1
ATOM 1358 O O . LEU B 2 138 ? 152.729 166.978 185.942 1.00 51.82 138 LEU B O 1
ATOM 1363 N N . ASN B 2 139 ? 150.501 166.849 185.675 1.00 52.64 139 ASN B N 1
ATOM 1364 C CA . ASN B 2 139 ? 150.591 167.136 184.249 1.00 52.64 139 ASN B CA 1
ATOM 1365 C C . ASN B 2 139 ? 150.947 168.592 183.994 1.00 52.64 139 ASN B C 1
ATOM 1366 O O . ASN B 2 139 ? 151.591 168.902 182.988 1.00 52.64 139 ASN B O 1
ATOM 1371 N N . HIS B 2 140 ? 150.521 169.495 184.875 1.00 52.75 140 HIS B N 1
ATOM 1372 C CA . HIS B 2 140 ? 150.892 170.898 184.747 1.00 52.75 140 HIS B CA 1
ATOM 1373 C C . HIS B 2 140 ? 152.298 171.164 185.260 1.00 52.75 140 HIS B C 1
ATOM 1374 O O . HIS B 2 140 ? 152.994 172.030 184.723 1.00 52.75 140 HIS B O 1
ATOM 1381 N N . ILE B 2 141 ? 152.726 170.447 186.300 1.00 51.68 141 ILE B N 1
ATOM 1382 C CA . ILE B 2 141 ? 154.084 170.610 186.807 1.00 51.68 141 ILE B CA 1
ATOM 1383 C C . ILE B 2 141 ? 155.096 170.157 185.766 1.00 51.68 141 ILE B C 1
ATOM 1384 O O . ILE B 2 141 ? 156.103 170.832 185.526 1.00 51.68 141 ILE B O 1
ATOM 1389 N N . THR B 2 142 ? 154.840 169.022 185.122 1.00 52.06 142 THR B N 1
ATOM 1390 C CA . THR B 2 142 ? 155.756 168.466 184.138 1.00 52.06 142 THR B CA 1
ATOM 1391 C C . THR B 2 142 ? 155.577 169.065 182.752 1.00 52.06 142 THR B C 1
ATOM 1392 O O . THR B 2 142 ? 156.300 168.674 181.831 1.00 52.06 142 THR B O 1
ATOM 1396 N N . LYS B 2 143 ? 154.636 169.987 182.573 1.00 53.49 143 LYS B N 1
ATOM 1397 C CA . LYS B 2 143 ? 154.525 170.746 181.335 1.00 53.49 143 LYS B CA 1
ATOM 1398 C C . LYS B 2 143 ? 155.145 172.128 181.460 1.00 53.49 143 LYS B C 1
ATOM 1399 O O . LYS B 2 143 ? 155.925 172.542 180.600 1.00 53.49 143 LYS B O 1
ATOM 1405 N N . ARG B 2 144 ? 154.812 172.852 182.527 1.00 57.03 144 ARG B N 1
ATOM 1406 C CA . ARG B 2 144 ? 155.311 174.207 182.692 1.00 57.03 144 ARG B CA 1
ATOM 1407 C C . ARG B 2 144 ? 156.738 174.220 183.219 1.00 57.03 144 ARG B C 1
ATOM 1408 O O . ARG B 2 144 ? 157.507 175.129 182.892 1.00 57.03 144 ARG B O 1
ATOM 1416 N N . GLY B 2 145 ? 157.111 173.222 184.013 1.00 53.25 145 GLY B N 1
ATOM 1417 C CA . GLY B 2 145 ? 158.441 173.123 184.560 1.00 53.25 145 GLY B CA 1
ATOM 1418 C C . GLY B 2 145 ? 159.507 172.968 183.497 1.00 53.25 145 GLY B C 1
ATOM 1419 O O . GLY B 2 145 ? 160.398 173.808 183.357 1.00 53.25 145 GLY B O 1
ATOM 1420 N N . PRO B 2 146 ? 159.446 171.874 182.734 1.00 53.41 146 PRO B N 1
ATOM 1421 C CA . PRO B 2 146 ? 160.402 171.703 181.631 1.00 53.41 146 PRO B CA 1
ATOM 1422 C C . PRO B 2 146 ? 160.354 172.814 180.603 1.00 53.41 146 PRO B C 1
ATOM 1423 O O . PRO B 2 146 ? 161.389 173.135 180.013 1.00 53.41 146 PRO B O 1
ATOM 1427 N N . PHE B 2 147 ? 159.187 173.409 180.360 1.00 57.12 147 PHE B N 1
ATOM 1428 C CA . PHE B 2 147 ? 159.103 174.483 179.376 1.00 57.12 147 PHE B CA 1
ATOM 1429 C C . PHE B 2 147 ? 159.942 175.682 179.795 1.00 57.12 147 PHE B C 1
ATOM 1430 O O . PHE B 2 147 ? 160.678 176.252 178.984 1.00 57.12 147 PHE B O 1
ATOM 1438 N N . LEU B 2 148 ? 159.839 176.085 181.061 1.00 56.06 148 LEU B N 1
ATOM 1439 C CA . LEU B 2 148 ? 160.644 177.201 181.542 1.00 56.06 148 LEU B CA 1
ATOM 1440 C C . LEU B 2 148 ? 162.094 176.788 181.746 1.00 56.06 148 LEU B C 1
ATOM 1441 O O . LEU B 2 148 ? 163.011 177.554 181.438 1.00 56.06 148 LEU B O 1
ATOM 1446 N N . GLY B 2 149 ? 162.320 175.586 182.276 1.00 53.72 149 GLY B N 1
ATOM 1447 C CA . GLY B 2 149 ? 163.680 175.150 182.535 1.00 53.72 149 GLY B CA 1
ATOM 1448 C C . GLY B 2 149 ? 164.496 174.988 181.269 1.00 53.72 149 GLY B C 1
ATOM 1449 O O . GLY B 2 149 ? 165.658 175.391 181.215 1.00 53.72 149 GLY B O 1
ATOM 1450 N N . ASN B 2 150 ? 163.901 174.393 180.235 1.00 53.36 150 ASN B N 1
ATOM 1451 C CA . ASN B 2 150 ? 164.619 174.219 178.977 1.00 53.36 150 ASN B CA 1
ATOM 1452 C C . ASN B 2 150 ? 164.862 175.554 178.292 1.00 53.36 150 ASN B C 1
ATOM 1453 O O . ASN B 2 150 ? 165.900 175.748 177.652 1.00 53.36 150 ASN B O 1
ATOM 1458 N N . ASN B 2 151 ? 163.912 176.481 178.400 1.00 58.32 151 ASN B N 1
ATOM 1459 C CA . ASN B 2 151 ? 164.083 177.782 177.767 1.00 58.32 151 ASN B CA 1
ATOM 1460 C C . ASN B 2 151 ? 165.105 178.628 178.512 1.00 58.32 151 ASN B C 1
ATOM 1461 O O . ASN B 2 151 ? 165.900 179.340 177.890 1.00 58.32 151 ASN B O 1
ATOM 1466 N N . ALA B 2 152 ? 165.095 178.572 179.845 1.00 56.83 152 ALA B N 1
ATOM 1467 C CA . ALA B 2 152 ? 166.082 179.316 180.617 1.00 56.83 152 ALA B CA 1
ATOM 1468 C C . ALA B 2 152 ? 167.469 178.704 180.493 1.00 56.83 152 ALA B C 1
ATOM 1469 O O . ALA B 2 152 ? 168.469 179.426 180.542 1.00 56.83 152 ALA B O 1
ATOM 1471 N N . GLY B 2 153 ? 167.555 177.382 180.345 1.00 55.30 153 GLY B N 1
ATOM 1472 C CA . GLY B 2 153 ? 168.849 176.756 180.142 1.00 55.30 153 GLY B CA 1
ATOM 1473 C C . GLY B 2 153 ? 169.476 177.131 178.814 1.00 55.30 153 GLY B C 1
ATOM 1474 O O . GLY B 2 153 ? 170.693 177.301 178.719 1.00 55.30 153 GLY B O 1
ATOM 1475 N N . ILE B 2 154 ? 168.658 177.257 177.768 1.00 56.77 154 ILE B N 1
ATOM 1476 C CA . ILE B 2 154 ? 169.173 177.640 176.458 1.00 56.77 154 ILE B CA 1
ATOM 1477 C C . ILE B 2 154 ? 169.696 179.069 176.485 1.00 56.77 154 ILE B C 1
ATOM 1478 O O . ILE B 2 154 ? 170.729 179.378 175.880 1.00 56.77 154 ILE B O 1
ATOM 1483 N N . LEU B 2 155 ? 168.996 179.962 177.183 1.00 62.53 155 LEU B N 1
ATOM 1484 C CA . LEU B 2 155 ? 169.470 181.336 177.304 1.00 62.53 155 LEU B CA 1
ATOM 1485 C C . LEU B 2 155 ? 170.787 181.397 178.064 1.00 62.53 155 LEU B C 1
ATOM 1486 O O . LEU B 2 155 ? 171.673 182.186 177.722 1.00 62.53 155 LEU B O 1
ATOM 1491 N N . ALA B 2 156 ? 170.931 180.573 179.103 1.00 60.71 156 ALA B N 1
ATOM 1492 C CA . ALA B 2 156 ? 172.184 180.535 179.849 1.00 60.71 156 ALA B CA 1
ATOM 1493 C C . ALA B 2 156 ? 173.324 179.991 178.998 1.00 60.71 156 ALA B C 1
ATOM 1494 O O . ALA B 2 156 ? 174.454 180.480 179.086 1.00 60.71 156 ALA B O 1
ATOM 1496 N N . LEU B 2 157 ? 173.055 178.971 178.180 1.00 61.31 157 LEU B N 1
ATOM 1497 C CA . LEU B 2 157 ? 174.070 178.481 177.250 1.00 61.31 157 LEU B CA 1
ATOM 1498 C C . LEU B 2 157 ? 174.491 179.570 176.275 1.00 61.31 157 LEU B C 1
ATOM 1499 O O . LEU B 2 157 ? 175.685 179.822 176.085 1.00 61.31 157 LEU B O 1
ATOM 1504 N N . SER B 2 158 ? 173.517 180.215 175.632 1.00 66.47 158 SER B N 1
ATOM 1505 C CA . SER B 2 158 ? 173.838 181.240 174.648 1.00 66.47 158 SER B CA 1
ATOM 1506 C C . SER B 2 158 ? 174.555 182.415 175.294 1.00 66.47 158 SER B C 1
ATOM 1507 O O . SER B 2 158 ? 175.519 182.946 174.732 1.00 66.47 158 SER B O 1
ATOM 1510 N N . TYR B 2 159 ? 174.102 182.835 176.474 1.00 69.49 159 TYR B N 1
ATOM 1511 C CA . TYR B 2 159 ? 174.758 183.942 177.157 1.00 69.49 159 TYR B CA 1
ATOM 1512 C C . TYR B 2 159 ? 176.189 183.585 177.525 1.00 69.49 159 TYR B C 1
ATOM 1513 O O . TYR B 2 159 ? 177.116 184.364 177.285 1.00 69.49 159 TYR B O 1
ATOM 1522 N N . ASN B 2 160 ? 176.392 182.398 178.097 1.00 67.60 160 ASN B N 1
ATOM 1523 C CA . ASN B 2 160 ? 177.718 182.030 178.581 1.00 67.60 160 ASN B CA 1
ATOM 1524 C C . ASN B 2 160 ? 178.694 181.823 177.433 1.00 67.60 160 ASN B C 1
ATOM 1525 O O . ASN B 2 160 ? 179.885 182.127 177.563 1.00 67.60 160 ASN B O 1
ATOM 1530 N N . ILE B 2 161 ? 178.219 181.295 176.306 1.00 68.65 161 ILE B N 1
ATOM 1531 C CA . ILE B 2 161 ? 179.073 181.200 175.129 1.00 68.65 161 ILE B CA 1
ATOM 1532 C C . ILE B 2 161 ? 179.397 182.589 174.595 1.00 68.65 161 ILE B C 1
ATOM 1533 O O . ILE B 2 161 ? 180.549 182.890 174.264 1.00 68.65 161 ILE B O 1
ATOM 1538 N N . ILE B 2 162 ? 178.390 183.460 174.514 1.00 71.26 162 ILE B N 1
ATOM 1539 C CA . ILE B 2 162 ? 178.611 184.806 173.998 1.00 71.26 162 ILE B CA 1
ATOM 1540 C C . ILE B 2 162 ? 179.431 185.632 174.981 1.00 71.26 162 ILE B C 1
ATOM 1541 O O . ILE B 2 162 ? 180.352 186.355 174.585 1.00 71.26 162 ILE B O 1
ATOM 1546 N N . ASN B 2 163 ? 179.120 185.535 176.275 1.00 74.67 163 ASN B N 1
ATOM 1547 C CA . ASN B 2 163 ? 179.869 186.294 177.272 1.00 74.67 163 ASN B CA 1
ATOM 1548 C C . ASN B 2 163 ? 181.337 185.892 177.273 1.00 74.67 163 ASN B C 1
ATOM 1549 O O . ASN B 2 163 ? 182.223 186.748 177.362 1.00 74.67 163 ASN B O 1
ATOM 1554 N N . SER B 2 164 ? 181.615 184.593 177.174 1.00 76.33 164 SER B N 1
ATOM 1555 C CA . SER B 2 164 ? 182.999 184.145 177.090 1.00 76.33 164 SER B CA 1
ATOM 1556 C C . SER B 2 164 ? 183.643 184.558 175.773 1.00 76.33 164 SER B C 1
ATOM 1557 O O . SER B 2 164 ? 184.844 184.843 175.738 1.00 76.33 164 SER B O 1
ATOM 1560 N N . THR B 2 165 ? 182.871 184.587 174.686 1.00 76.57 165 THR B N 1
ATOM 1561 C CA . THR B 2 165 ? 183.430 184.967 173.393 1.00 76.57 165 THR B CA 1
ATOM 1562 C C . THR B 2 165 ? 183.856 186.428 173.383 1.00 76.57 165 THR B C 1
ATOM 1563 O O . THR B 2 165 ? 184.987 186.751 173.004 1.00 76.57 165 THR B O 1
ATOM 1567 N N . ILE B 2 166 ? 182.965 187.328 173.801 1.00 79.07 166 ILE B N 1
ATOM 1568 C CA . ILE B 2 166 ? 183.316 188.743 173.819 1.00 79.07 166 ILE B CA 1
ATOM 1569 C C . ILE B 2 166 ? 184.399 189.015 174.852 1.00 79.07 166 ILE B C 1
ATOM 1570 O O . ILE B 2 166 ? 185.158 189.982 174.724 1.00 79.07 166 ILE B O 1
ATOM 1575 N N . ASP B 2 167 ? 184.492 188.182 175.889 1.00 83.02 167 ASP B N 1
ATOM 1576 C CA . ASP B 2 167 ? 185.561 188.354 176.866 1.00 83.02 167 ASP B CA 1
ATOM 1577 C C . ASP B 2 167 ? 186.911 187.980 176.271 1.00 83.02 167 ASP B C 1
ATOM 1578 O O . ASP B 2 167 ? 187.931 188.594 176.601 1.00 83.02 167 ASP B O 1
ATOM 1583 N N . ALA B 2 168 ? 186.939 186.971 175.399 1.00 83.64 168 ALA B N 1
ATOM 1584 C CA . ALA B 2 168 ? 188.185 186.610 174.733 1.00 83.64 168 ALA B CA 1
ATOM 1585 C C . ALA B 2 168 ? 188.670 187.731 173.825 1.00 83.64 168 ALA B C 1
ATOM 1586 O O . ALA B 2 168 ? 189.866 188.044 173.796 1.00 83.64 168 ALA B O 1
ATOM 1588 N N . LEU B 2 169 ? 187.757 188.345 173.071 1.00 84.80 169 LEU B N 1
ATOM 1589 C CA . LEU B 2 169 ? 188.144 189.438 172.185 1.00 84.80 169 LEU B CA 1
ATOM 1590 C C . LEU B 2 169 ? 188.537 190.678 172.977 1.00 84.80 169 LEU B C 1
ATOM 1591 O O . LEU B 2 169 ? 189.587 191.280 172.727 1.00 84.80 169 LEU B O 1
ATOM 1596 N N . ARG B 2 170 ? 187.709 191.073 173.945 1.00 86.22 170 ARG B N 1
ATOM 1597 C CA . ARG B 2 170 ? 188.019 192.265 174.726 1.00 86.22 170 ARG B CA 1
ATOM 1598 C C . ARG B 2 170 ? 189.163 192.021 175.699 1.00 86.22 170 ARG B C 1
ATOM 1599 O O . ARG B 2 170 ? 189.845 192.971 176.099 1.00 86.22 170 ARG B O 1
ATOM 1607 N N . GLY B 2 171 ? 189.383 190.772 176.097 1.00 87.71 171 GLY B N 1
ATOM 1608 C CA . GLY B 2 171 ? 190.450 190.450 177.018 1.00 87.71 171 GLY B CA 1
ATOM 1609 C C . GLY B 2 171 ? 190.172 190.797 178.462 1.00 87.71 171 GLY B C 1
ATOM 1610 O O . GLY B 2 171 ? 191.042 190.573 179.313 1.00 87.71 171 GLY B O 1
ATOM 1611 N N . LYS B 2 172 ? 188.994 191.332 178.767 1.00 88.85 172 LYS B N 1
ATOM 1612 C CA . LYS B 2 172 ? 188.641 191.727 180.122 1.00 88.85 172 LYS B CA 1
ATOM 1613 C C . LYS B 2 172 ? 187.139 191.569 180.294 1.00 88.85 172 LYS B C 1
ATOM 1614 O O . LYS B 2 172 ? 186.376 191.813 179.357 1.00 88.85 172 LYS B O 1
ATOM 1620 N N . HIS B 2 173 ? 186.720 191.160 181.487 1.00 86.78 173 HIS B N 1
ATOM 1621 C CA . HIS B 2 173 ? 185.309 190.987 181.797 1.00 86.78 173 HIS B CA 1
ATOM 1622 C C . HIS B 2 173 ? 184.836 192.122 182.691 1.00 86.78 173 HIS B C 1
ATOM 1623 O O . HIS B 2 173 ? 185.431 192.382 183.742 1.00 86.78 173 HIS B O 1
ATOM 1630 N N . ASP B 2 174 ? 183.763 192.785 182.273 1.00 88.79 174 ASP B N 1
ATOM 1631 C CA . ASP B 2 174 ? 183.194 193.903 183.006 1.00 88.79 174 ASP B CA 1
ATOM 1632 C C . ASP B 2 174 ? 181.675 193.829 182.930 1.00 88.79 174 ASP B C 1
ATOM 1633 O O . ASP B 2 174 ? 181.106 193.105 182.108 1.00 88.79 174 ASP B O 1
ATOM 1638 N N . THR B 2 175 ? 181.017 194.584 183.813 1.00 86.87 175 THR B N 1
ATOM 1639 C CA . THR B 2 175 ? 179.558 194.575 183.856 1.00 86.87 175 THR B CA 1
ATOM 1640 C C . THR B 2 175 ? 178.965 195.043 182.534 1.00 86.87 175 THR B C 1
ATOM 1641 O O . THR B 2 175 ? 177.920 194.543 182.102 1.00 86.87 175 THR B O 1
ATOM 1645 N N . ALA B 2 176 ? 179.624 195.994 181.870 1.00 85.37 176 ALA B N 1
ATOM 1646 C CA . ALA B 2 176 ? 179.141 196.459 180.574 1.00 85.37 176 ALA B CA 1
ATOM 1647 C C . ALA B 2 176 ? 179.152 195.335 179.547 1.00 85.37 176 ALA B C 1
ATOM 1648 O O . ALA B 2 176 ? 178.249 195.242 178.708 1.00 85.37 176 ALA B O 1
ATOM 1650 N N . GLY B 2 177 ? 180.172 194.478 179.590 1.00 84.85 177 GLY B N 1
ATOM 1651 C CA . GLY B 2 177 ? 180.210 193.348 178.677 1.00 84.85 177 GLY B CA 1
ATOM 1652 C C . GLY B 2 177 ? 179.103 192.346 178.943 1.00 84.85 177 GLY B C 1
ATOM 1653 O O . GLY B 2 177 ? 178.559 191.747 178.012 1.00 84.85 177 GLY B O 1
ATOM 1654 N N . SER B 2 178 ? 178.760 192.144 180.217 1.00 82.25 178 SER B N 1
ATOM 1655 C CA . SER B 2 178 ? 177.705 191.197 180.557 1.00 82.25 178 SER B CA 1
ATOM 1656 C C . SER B 2 178 ? 176.362 191.632 179.986 1.00 82.25 178 SER B C 1
ATOM 1657 O O . SER B 2 178 ? 175.613 190.809 179.450 1.00 82.25 178 SER B O 1
ATOM 1660 N N . ILE B 2 179 ? 176.039 192.923 180.094 1.00 81.26 179 ILE B N 1
ATOM 1661 C CA . ILE B 2 179 ? 174.776 193.420 179.556 1.00 81.26 179 ILE B CA 1
ATOM 1662 C C . ILE B 2 179 ? 174.738 193.248 178.044 1.00 81.26 179 ILE B C 1
ATOM 1663 O O . ILE B 2 179 ? 173.716 192.847 177.475 1.00 81.26 179 ILE B O 1
ATOM 1668 N N . GLY B 2 180 ? 175.846 193.555 177.371 1.00 80.16 180 GLY B N 1
ATOM 1669 C CA . GLY B 2 180 ? 175.893 193.377 175.930 1.00 80.16 180 GLY B CA 1
ATOM 1670 C C . GLY B 2 180 ? 175.726 191.928 175.519 1.00 80.16 180 GLY B C 1
ATOM 1671 O O . GLY B 2 180 ? 175.052 191.627 174.531 1.00 80.16 180 GLY B O 1
ATOM 1672 N N . ALA B 2 181 ? 176.344 191.011 176.265 1.00 79.53 181 ALA B N 1
ATOM 1673 C CA . ALA B 2 181 ? 176.169 189.593 175.979 1.00 79.53 181 ALA B CA 1
ATOM 1674 C C . ALA B 2 181 ? 174.726 189.163 176.198 1.00 79.53 181 ALA B C 1
ATOM 1675 O O . ALA B 2 181 ? 174.175 188.387 175.410 1.00 79.53 181 ALA B O 1
ATOM 1677 N N . GLY B 2 182 ? 174.100 189.650 177.270 1.00 80.13 182 GLY B N 1
ATOM 1678 C CA . GLY B 2 182 ? 172.698 189.344 177.495 1.00 80.13 182 GLY B CA 1
ATOM 1679 C C . GLY B 2 182 ? 171.785 189.975 176.462 1.00 80.13 182 GLY B C 1
ATOM 1680 O O . GLY B 2 182 ? 170.850 189.335 175.975 1.00 80.13 182 GLY B O 1
ATOM 1681 N N . ALA B 2 183 ? 172.041 191.237 176.113 1.00 80.69 183 ALA B N 1
ATOM 1682 C CA . ALA B 2 183 ? 171.199 191.915 175.134 1.00 80.69 183 ALA B CA 1
ATOM 1683 C C . ALA B 2 183 ? 171.270 191.229 173.778 1.00 80.69 183 ALA B C 1
ATOM 1684 O O . ALA B 2 183 ? 170.250 191.077 173.097 1.00 80.69 183 ALA B O 1
ATOM 1686 N N . LEU B 2 184 ? 172.466 190.811 173.366 1.00 78.36 184 LEU B N 1
ATOM 1687 C CA . LEU B 2 184 ? 172.589 190.082 172.110 1.00 78.36 184 LEU B CA 1
ATOM 1688 C C . LEU B 2 184 ? 172.000 188.683 172.225 1.00 78.36 184 LEU B C 1
ATOM 1689 O O . LEU B 2 184 ? 171.511 188.135 171.231 1.00 78.36 184 LEU B O 1
ATOM 1694 N N . THR B 2 185 ? 172.041 188.090 173.421 1.00 78.00 185 THR B N 1
ATOM 1695 C CA . THR B 2 185 ? 171.449 186.771 173.614 1.00 78.00 185 THR B CA 1
ATOM 1696 C C . THR B 2 185 ? 169.941 186.810 173.416 1.00 78.00 185 THR B C 1
ATOM 1697 O O . THR B 2 185 ? 169.366 185.915 172.787 1.00 78.00 185 THR B O 1
ATOM 1701 N N . GLY B 2 186 ? 169.284 187.841 173.948 1.00 82.36 186 GLY B N 1
ATOM 1702 C CA . GLY B 2 186 ? 167.845 187.950 173.783 1.00 82.36 186 GLY B CA 1
ATOM 1703 C C . GLY B 2 186 ? 167.431 188.078 172.330 1.00 82.36 186 GLY B C 1
ATOM 1704 O O . GLY B 2 186 ? 166.435 187.489 171.905 1.00 82.36 186 GLY B O 1
ATOM 1705 N N . ALA B 2 187 ? 168.187 188.853 171.551 1.00 82.71 187 ALA B N 1
ATOM 1706 C CA . ALA B 2 187 ? 167.879 188.999 170.133 1.00 82.71 187 ALA B CA 1
ATOM 1707 C C . ALA B 2 187 ? 168.003 187.670 169.401 1.00 82.71 187 ALA B C 1
ATOM 1708 O O . ALA B 2 187 ? 167.158 187.333 168.564 1.00 82.71 187 ALA B O 1
ATOM 1710 N N . LEU B 2 188 ? 169.049 186.901 169.701 1.00 81.23 188 LEU B N 1
ATOM 1711 C CA . LEU B 2 188 ? 169.222 185.612 169.043 1.00 81.23 188 LEU B CA 1
ATOM 1712 C C . LEU B 2 188 ? 168.135 184.625 169.443 1.00 81.23 188 LEU B C 1
ATOM 1713 O O . LEU B 2 188 ? 167.816 183.713 168.672 1.00 81.23 188 LEU B O 1
ATOM 1718 N N . PHE B 2 189 ? 167.565 184.783 170.639 1.00 81.20 189 PHE B N 1
ATOM 1719 C CA . PHE B 2 189 ? 166.525 183.864 171.089 1.00 81.20 189 PHE B CA 1
ATOM 1720 C C . PHE B 2 189 ? 165.281 183.965 170.218 1.00 81.20 189 PHE B C 1
ATOM 1721 O O . PHE B 2 189 ? 164.662 182.948 169.886 1.00 81.20 189 PHE B O 1
ATOM 1729 N N . LYS B 2 190 ? 164.906 185.180 169.828 1.00 87.80 190 LYS B N 1
ATOM 1730 C CA . LYS B 2 190 ? 163.717 185.429 169.021 1.00 87.80 190 LYS B CA 1
ATOM 1731 C C . LYS B 2 190 ? 164.091 185.960 167.642 1.00 87.80 190 LYS B C 1
ATOM 1732 O O . LYS B 2 190 ? 163.499 186.917 167.143 1.00 87.80 190 LYS B O 1
ATOM 1738 N N . SER B 2 191 ? 165.100 185.344 167.022 1.00 91.53 191 SER B N 1
ATOM 1739 C CA . SER B 2 191 ? 165.562 185.800 165.716 1.00 91.53 191 SER B CA 1
ATOM 1740 C C . SER B 2 191 ? 164.477 185.656 164.657 1.00 91.53 191 SER B C 1
ATOM 1741 O O . SER B 2 191 ? 164.284 186.553 163.829 1.00 91.53 191 SER B O 1
ATOM 1744 N N . SER B 2 192 ? 163.754 184.537 164.668 1.00 94.29 192 SER B N 1
ATOM 1745 C CA . SER B 2 192 ? 162.783 184.255 163.620 1.00 94.29 192 SER B CA 1
ATOM 1746 C C . SER B 2 192 ? 161.427 184.906 163.856 1.00 94.29 192 SER B C 1
ATOM 1747 O O . SER B 2 192 ? 160.577 184.862 162.960 1.00 94.29 192 SER B O 1
ATOM 1750 N N . LYS B 2 193 ? 161.197 185.499 165.028 1.00 94.97 193 LYS B N 1
ATOM 1751 C CA . LYS B 2 193 ? 159.886 186.073 165.315 1.00 94.97 193 LYS B CA 1
ATOM 1752 C C . LYS B 2 193 ? 159.670 187.381 164.563 1.00 94.97 193 LYS B C 1
ATOM 1753 O O . LYS B 2 193 ? 158.589 187.619 164.013 1.00 94.97 193 LYS B O 1
ATOM 1759 N N . GLY B 2 194 ? 160.675 188.237 164.531 1.00 95.24 194 GLY B N 1
ATOM 1760 C CA . GLY B 2 194 ? 160.558 189.516 163.865 1.00 95.24 194 GLY B CA 1
ATOM 1761 C C . GLY B 2 194 ? 161.366 190.567 164.597 1.00 95.24 194 GLY B C 1
ATOM 1762 O O . GLY B 2 194 ? 162.125 190.267 165.513 1.00 95.24 194 GLY B O 1
ATOM 1763 N N . LEU B 2 195 ? 161.175 191.817 164.176 1.00 95.97 195 LEU B N 1
ATOM 1764 C CA . LEU B 2 195 ? 161.939 192.933 164.721 1.00 95.97 195 LEU B CA 1
ATOM 1765 C C . LEU B 2 195 ? 161.367 193.451 166.035 1.00 95.97 195 LEU B C 1
ATOM 1766 O O . LEU B 2 195 ? 162.127 193.789 166.946 1.00 95.97 195 LEU B O 1
ATOM 1771 N N . LYS B 2 196 ? 160.044 193.542 166.145 1.00 94.83 196 LYS B N 1
ATOM 1772 C CA . LYS B 2 196 ? 159.443 193.950 167.412 1.00 94.83 196 LYS B CA 1
ATOM 1773 C C . LYS B 2 196 ? 159.758 192.996 168.560 1.00 94.83 196 LYS B C 1
ATOM 1774 O O . LYS B 2 196 ? 160.092 193.487 169.651 1.00 94.83 196 LYS B O 1
ATOM 1776 N N . PRO B 2 197 ? 159.669 191.668 168.411 1.00 94.70 197 PRO B N 1
ATOM 1777 C CA . PRO B 2 197 ? 160.047 190.789 169.533 1.00 94.70 197 PRO B CA 1
ATOM 1778 C C . PRO B 2 197 ? 161.511 190.884 169.926 1.00 94.70 197 PRO B C 1
ATOM 1779 O O . PRO B 2 197 ? 161.855 190.476 171.042 1.00 94.70 197 PRO B O 1
ATOM 1783 N N . MET B 2 198 ? 162.385 191.387 169.048 1.00 92.61 198 MET B N 1
ATOM 1784 C CA . MET B 2 198 ? 163.791 191.550 169.411 1.00 92.61 198 MET B CA 1
ATOM 1785 C C . MET B 2 198 ? 163.932 192.382 170.675 1.00 92.61 198 MET B C 1
ATOM 1786 O O . MET B 2 198 ? 164.591 191.969 171.636 1.00 92.61 198 MET B O 1
ATOM 1791 N N . GLY B 2 199 ? 163.312 193.562 170.692 1.00 92.50 199 GLY B N 1
ATOM 1792 C CA . GLY B 2 199 ? 163.469 194.454 171.826 1.00 92.50 199 GLY B CA 1
ATOM 1793 C C . GLY B 2 199 ? 162.914 193.875 173.111 1.00 92.50 199 GLY B C 1
ATOM 1794 O O . GLY B 2 199 ? 163.539 193.976 174.168 1.00 92.50 199 GLY B O 1
ATOM 1795 N N . TYR B 2 200 ? 161.733 193.258 173.040 1.00 95.03 200 TYR B N 1
ATOM 1796 C CA . TYR B 2 200 ? 161.141 192.672 174.236 1.00 95.03 200 TYR B CA 1
ATOM 1797 C C . TYR B 2 200 ? 162.017 191.556 174.790 1.00 95.03 200 TYR B C 1
ATOM 1798 O O . TYR B 2 200 ? 162.229 191.467 176.005 1.00 95.03 200 TYR B O 1
ATOM 1807 N N . SER B 2 201 ? 162.538 190.698 173.912 1.00 88.84 201 SER B N 1
ATOM 1808 C CA . SER B 2 201 ? 163.404 189.616 174.363 1.00 88.84 201 SER B CA 1
ATOM 1809 C C . SER B 2 201 ? 164.750 190.148 174.838 1.00 88.84 201 SER B C 1
ATOM 1810 O O . SER B 2 201 ? 165.227 189.779 175.917 1.00 88.84 201 SER B O 1
ATOM 1813 N N . SER B 2 202 ? 165.374 191.024 174.048 1.00 85.60 202 SER B N 1
ATOM 1814 C CA . SER B 2 202 ? 166.701 191.520 174.398 1.00 85.60 202 SER B CA 1
ATOM 1815 C C . SER B 2 202 ? 166.671 192.337 175.681 1.00 85.60 202 SER B C 1
ATOM 1816 O O . SER B 2 202 ? 167.588 192.245 176.503 1.00 85.60 202 SER B O 1
ATOM 1819 N N . ALA B 2 203 ? 165.630 193.149 175.870 1.00 86.85 203 ALA B N 1
ATOM 1820 C CA . ALA B 2 203 ? 165.535 193.933 177.097 1.00 86.85 203 ALA B CA 1
ATOM 1821 C C . ALA B 2 203 ? 165.404 193.034 178.318 1.00 86.85 203 ALA B C 1
ATOM 1822 O O . ALA B 2 203 ? 166.044 193.279 179.347 1.00 86.85 203 ALA B O 1
ATOM 1824 N N . MET B 2 204 ? 164.583 191.986 178.226 1.00 88.27 204 MET B N 1
ATOM 1825 C CA . MET B 2 204 ? 164.360 191.126 179.383 1.00 88.27 204 MET B CA 1
ATOM 1826 C C . MET B 2 204 ? 165.613 190.341 179.747 1.00 88.27 204 MET B C 1
ATOM 1827 O O . MET B 2 204 ? 165.966 190.243 180.928 1.00 88.27 204 MET B O 1
ATOM 1832 N N . VAL B 2 205 ? 166.296 189.769 178.754 1.00 83.39 205 VAL B N 1
ATOM 1833 C CA . VAL B 2 205 ? 167.528 189.041 179.039 1.00 83.39 205 VAL B CA 1
ATOM 1834 C C . VAL B 2 205 ? 168.601 189.989 179.560 1.00 83.39 205 VAL B C 1
ATOM 1835 O O . VAL B 2 205 ? 169.302 189.679 180.531 1.00 83.39 205 VAL B O 1
ATOM 1839 N N . ALA B 2 206 ? 168.746 191.159 178.931 1.00 83.95 206 ALA B N 1
ATOM 1840 C CA . ALA B 2 206 ? 169.719 192.136 179.408 1.00 83.95 206 ALA B CA 1
ATOM 1841 C C . ALA B 2 206 ? 169.371 192.619 180.808 1.00 83.95 206 ALA B C 1
ATOM 1842 O O . ALA B 2 206 ? 170.263 192.852 181.631 1.00 83.95 206 ALA B O 1
ATOM 1844 N N . ALA B 2 207 ? 168.078 192.786 181.095 1.00 84.61 207 ALA B N 1
ATOM 1845 C CA . ALA B 2 207 ? 167.671 193.121 182.454 1.00 84.61 207 ALA B CA 1
ATOM 1846 C C . ALA B 2 207 ? 168.038 192.006 183.421 1.00 84.61 207 ALA B C 1
ATOM 1847 O O . ALA B 2 207 ? 168.468 192.269 184.550 1.00 84.61 207 ALA B O 1
ATOM 1849 N N . ALA B 2 208 ? 167.880 190.751 182.994 1.00 85.29 208 ALA B N 1
ATOM 1850 C CA . ALA B 2 208 ? 168.259 189.628 183.844 1.00 85.29 208 ALA B CA 1
ATOM 1851 C C . ALA B 2 208 ? 169.748 189.652 184.151 1.00 85.29 208 ALA B C 1
ATOM 1852 O O . ALA B 2 208 ? 170.163 189.360 185.278 1.00 85.29 208 ALA B O 1
ATOM 1854 N N . CYS B 2 209 ? 170.570 189.992 183.157 1.00 84.31 209 CYS B N 1
ATOM 1855 C CA . CYS B 2 209 ? 171.999 190.139 183.401 1.00 84.31 209 CYS B CA 1
ATOM 1856 C C . CYS B 2 209 ? 172.277 191.293 184.355 1.00 84.31 209 CYS B C 1
ATOM 1857 O O . CYS B 2 209 ? 173.173 191.203 185.202 1.00 84.31 209 CYS B O 1
ATOM 1860 N N . ALA B 2 210 ? 171.525 192.389 184.227 1.00 85.74 210 ALA B N 1
ATOM 1861 C CA . ALA B 2 210 ? 171.711 193.524 185.124 1.00 85.74 210 ALA B CA 1
ATOM 1862 C C . ALA B 2 210 ? 171.406 193.145 186.567 1.00 85.74 210 ALA B C 1
ATOM 1863 O O . ALA B 2 210 ? 172.148 193.516 187.483 1.00 85.74 210 ALA B O 1
ATOM 1865 N N . VAL B 2 211 ? 170.316 192.410 186.791 1.00 85.56 211 VAL B N 1
ATOM 1866 C CA . VAL B 2 211 ? 170.028 191.913 188.133 1.00 85.56 211 VAL B CA 1
ATOM 1867 C C . VAL B 2 211 ? 171.114 190.948 188.582 1.00 85.56 211 VAL B C 1
ATOM 1868 O O . VAL B 2 211 ? 171.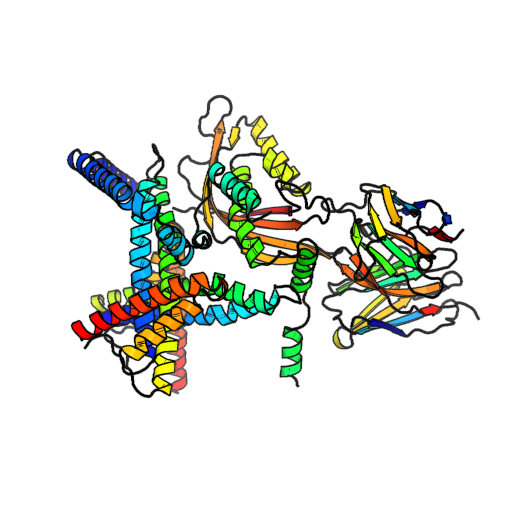567 190.990 189.732 1.00 85.56 211 VAL B O 1
ATOM 1872 N N . TRP B 2 212 ? 171.548 190.063 187.684 1.00 83.40 212 TRP B N 1
ATOM 1873 C CA . TRP B 2 212 ? 172.579 189.095 188.039 1.00 83.40 212 TRP B CA 1
ATOM 1874 C C . TRP B 2 212 ? 173.885 189.788 188.400 1.00 83.40 212 TRP B C 1
ATOM 1875 O O . TRP B 2 212 ? 174.560 189.394 189.358 1.00 83.40 212 TRP B O 1
ATOM 1886 N N . CYS B 2 213 ? 174.256 190.825 187.647 1.00 88.56 213 CYS B N 1
ATOM 1887 C CA . CYS B 2 213 ? 175.492 191.542 187.941 1.00 88.56 213 CYS B CA 1
ATOM 1888 C C . CYS B 2 213 ? 175.435 192.198 189.314 1.00 88.56 213 CYS B C 1
ATOM 1889 O O . CYS B 2 213 ? 176.413 192.157 190.070 1.00 88.56 213 CYS B O 1
ATOM 1892 N N . SER B 2 214 ? 174.300 192.810 189.655 1.00 91.31 214 SER B N 1
ATOM 1893 C CA . SER B 2 214 ? 174.156 193.401 190.981 1.00 91.31 214 SER B CA 1
ATOM 1894 C C . SER B 2 214 ? 174.201 192.334 192.066 1.00 91.31 214 SER B C 1
ATOM 1895 O O . SER B 2 214 ? 174.823 192.532 193.116 1.00 91.31 214 SER B O 1
ATOM 18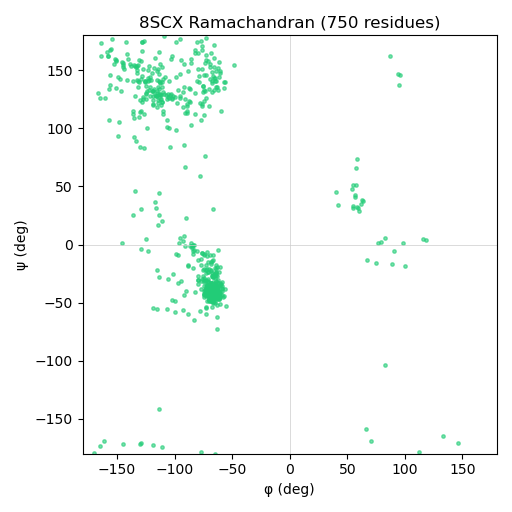98 N N . VAL B 2 215 ? 173.544 191.197 191.832 1.00 92.35 215 VAL B N 1
ATOM 1899 C CA . VAL B 2 215 ? 173.597 190.097 192.791 1.00 92.35 215 VAL B CA 1
ATOM 1900 C C . VAL B 2 215 ? 175.014 189.552 192.896 1.00 92.35 215 VAL B C 1
ATOM 1901 O O . VAL B 2 215 ? 175.506 189.261 193.993 1.00 92.35 215 VAL B O 1
ATOM 1905 N N . LYS B 2 216 ? 175.692 189.403 191.757 1.00 92.99 216 LYS B N 1
ATOM 1906 C CA . LYS B 2 216 ? 177.050 188.872 191.764 1.00 92.99 216 LYS B CA 1
ATOM 1907 C C . LYS B 2 216 ? 177.994 189.785 192.536 1.00 92.99 216 LYS B C 1
ATOM 1908 O O . LYS B 2 216 ? 178.816 189.312 193.329 1.00 92.99 216 LYS B O 1
ATOM 1914 N N . LYS B 2 217 ? 177.889 191.097 192.318 1.00 98.26 217 LYS B N 1
ATOM 1915 C CA . LYS B 2 217 ? 178.747 192.038 193.031 1.00 98.26 217 LYS B CA 1
ATOM 1916 C C . LYS B 2 217 ? 178.436 192.056 194.522 1.00 98.26 217 LYS B C 1
ATOM 1917 O O . LYS B 2 217 ? 179.351 192.116 195.351 1.00 98.26 217 LYS B O 1
ATOM 1923 N N . ARG B 2 218 ? 177.152 192.011 194.881 1.00 101.93 218 ARG B N 1
ATOM 1924 C CA . ARG B 2 218 ? 176.769 192.088 196.288 1.00 101.93 218 ARG B CA 1
ATOM 1925 C C . ARG B 2 218 ? 177.267 190.875 197.065 1.00 101.93 218 ARG B C 1
ATOM 1926 O O . ARG B 2 218 ? 177.889 191.017 198.124 1.00 101.93 218 ARG B O 1
ATOM 1934 N N . LEU B 2 219 ? 177.003 189.671 196.555 1.00 102.52 219 LEU B N 1
ATOM 1935 C CA . LEU B 2 219 ? 177.434 188.469 197.261 1.00 102.52 219 LEU B CA 1
ATOM 1936 C C . LEU B 2 219 ? 178.938 188.258 197.155 1.00 102.52 219 LEU B C 1
ATOM 1937 O O . LEU B 2 219 ? 179.552 187.715 198.080 1.00 102.52 219 LEU B O 1
ATOM 1942 N N . LEU B 2 220 ? 179.544 188.673 196.047 1.00 103.31 220 LEU B N 1
ATOM 1943 C CA . LEU B 2 220 ? 180.979 188.499 195.851 1.00 103.31 220 LEU B CA 1
ATOM 1944 C C . LEU B 2 220 ? 181.678 189.843 195.688 1.00 103.31 220 LEU B C 1
ATOM 1945 O O . LEU B 2 220 ? 182.420 190.054 194.730 1.00 103.31 220 LEU B O 1
ATOM 1950 N N . LYS C 3 107 ? 150.644 143.865 199.330 1.00 192.49 107 LYS C N 1
ATOM 1951 C CA . LYS C 3 107 ? 149.407 144.450 199.834 1.00 192.49 107 LYS C CA 1
ATOM 1952 C C . LYS C 3 107 ? 149.694 145.653 200.725 1.00 192.49 107 LYS C C 1
ATOM 1953 O O . LYS C 3 107 ? 148.804 146.456 201.005 1.00 192.49 107 LYS C O 1
ATOM 1955 N N . THR C 3 108 ? 150.947 145.765 201.174 1.00 192.03 108 THR C N 1
ATOM 1956 C CA . THR C 3 108 ? 151.333 146.892 202.017 1.00 192.03 108 THR C CA 1
ATOM 1957 C C . THR C 3 108 ? 151.211 148.213 201.267 1.00 192.03 108 THR C C 1
ATOM 1958 O O . THR C 3 108 ? 150.752 149.214 201.829 1.00 192.03 108 THR C O 1
ATOM 1960 N N . LEU C 3 109 ? 151.624 148.236 199.997 1.00 190.96 109 LEU C N 1
ATOM 1961 C CA . LEU C 3 109 ? 151.529 149.461 199.209 1.00 190.96 109 LEU C CA 1
ATOM 1962 C C . LEU C 3 109 ? 150.079 149.890 199.025 1.00 190.96 109 LEU C C 1
ATOM 1963 O O . LEU C 3 109 ? 149.757 151.080 199.127 1.00 190.96 109 LEU C O 1
ATOM 1965 N N . LYS C 3 110 ? 149.188 148.934 198.746 1.00 192.41 110 LYS C N 1
ATOM 1966 C CA . LYS C 3 110 ? 147.774 149.262 198.600 1.00 192.41 110 LYS C CA 1
ATOM 1967 C C . LYS C 3 110 ? 147.189 149.773 199.910 1.00 192.41 110 LYS C C 1
ATOM 1968 O O . LYS C 3 110 ? 146.406 150.731 199.918 1.00 192.41 110 LYS C O 1
ATOM 1970 N N . LYS C 3 111 ? 147.552 149.142 201.029 1.00 192.45 111 LYS C N 1
ATOM 1971 C CA . LYS C 3 111 ? 147.074 149.604 202.329 1.00 192.45 111 LYS C CA 1
ATOM 1972 C C . LYS C 3 111 ? 147.614 150.991 202.653 1.00 192.45 111 LYS C C 1
ATOM 1973 O O . LYS C 3 111 ? 146.890 151.838 203.188 1.00 192.45 111 LYS C O 1
ATOM 1975 N N . THR C 3 112 ? 148.889 151.238 202.341 1.00 193.40 112 THR C N 1
ATOM 1976 C CA . THR C 3 112 ? 149.475 152.550 202.599 1.00 193.40 112 THR C CA 1
ATOM 1977 C C . THR C 3 112 ? 148.805 153.629 201.759 1.00 193.40 112 THR C C 1
ATOM 1978 O O . THR C 3 112 ? 148.593 154.752 202.232 1.00 193.40 112 THR C O 1
ATOM 1980 N N . GLY C 3 113 ? 148.471 153.310 200.507 1.00 192.88 113 GLY C N 1
ATOM 1981 C CA . GLY C 3 113 ? 147.804 154.285 199.659 1.00 192.88 113 GLY C CA 1
ATOM 1982 C C . GLY C 3 113 ? 146.448 154.697 200.197 1.00 192.88 113 GLY C C 1
ATOM 1983 O O . GLY C 3 113 ? 146.083 155.875 200.151 1.00 192.88 113 GLY C O 1
ATOM 1984 N N . GLU C 3 114 ? 145.679 153.733 200.708 1.00 192.62 114 GLU C N 1
ATOM 1985 C CA . GLU C 3 114 ? 144.396 154.062 201.321 1.00 192.62 114 GLU C CA 1
ATOM 1986 C C . GLU C 3 114 ? 144.586 154.915 202.568 1.00 192.62 114 GLU C C 1
ATOM 1987 O O . GLU C 3 114 ? 143.835 155.870 202.797 1.00 192.62 114 GLU C O 1
ATOM 1989 N N . THR C 3 115 ? 145.583 154.580 203.392 1.00 192.76 115 THR C N 1
ATOM 1990 C CA . THR C 3 115 ? 145.871 155.389 204.572 1.00 192.76 115 THR C CA 1
ATOM 1991 C C . THR C 3 115 ? 146.356 156.780 204.185 1.00 192.76 115 THR C C 1
ATOM 1992 O O . THR C 3 115 ? 145.963 157.776 204.805 1.00 192.76 115 THR C O 1
ATOM 1994 N N . MET C 3 116 ? 147.216 156.869 203.167 1.00 192.00 116 MET C N 1
ATOM 1995 C CA . MET C 3 116 ? 147.692 158.171 202.711 1.00 192.00 116 MET C CA 1
ATOM 1996 C C . MET C 3 116 ? 146.555 159.003 202.135 1.00 192.00 116 MET C C 1
ATOM 1997 O O . MET C 3 116 ? 146.471 160.211 202.383 1.00 192.00 116 MET C O 1
ATOM 1999 N N . GLU C 3 117 ? 145.673 158.374 201.354 1.00 189.73 117 GLU C N 1
ATOM 2000 C CA . GLU C 3 117 ? 144.518 159.090 200.821 1.00 189.73 117 GLU C CA 1
ATOM 2001 C C . GLU C 3 117 ? 143.578 159.525 201.937 1.00 189.73 117 GLU C C 1
ATOM 2002 O O . GLU C 3 117 ? 143.050 160.643 201.914 1.00 189.73 117 GLU C O 1
ATOM 2004 N N . HIS C 3 118 ? 143.354 158.652 202.923 1.00 189.74 118 HIS C N 1
ATOM 2005 C CA . HIS C 3 118 ? 142.466 158.994 204.029 1.00 189.74 118 HIS C CA 1
ATOM 2006 C C . HIS C 3 118 ? 143.020 160.156 204.845 1.00 189.74 118 HIS C C 1
ATOM 2007 O O . HIS C 3 118 ? 142.273 161.059 205.238 1.00 189.74 118 HIS C O 1
ATOM 2009 N N . ILE C 3 119 ? 144.327 160.146 205.113 1.00 187.51 119 ILE C N 1
ATOM 2010 C CA . ILE C 3 119 ? 144.938 161.238 205.867 1.00 187.51 119 ILE C CA 1
ATOM 2011 C C . ILE C 3 119 ? 144.835 162.543 205.090 1.00 187.51 119 ILE C C 1
ATOM 2012 O O . ILE C 3 119 ? 144.496 163.592 205.651 1.00 187.51 119 ILE C O 1
ATOM 2014 N N . ALA C 3 120 ? 145.128 162.500 203.788 1.00 186.76 120 ALA C N 1
ATOM 2015 C CA . ALA C 3 120 ? 144.998 163.695 202.961 1.00 186.76 120 ALA C CA 1
ATOM 2016 C C . ALA C 3 120 ? 143.546 164.146 202.870 1.00 186.76 120 ALA C C 1
ATOM 2017 O O . ALA C 3 120 ? 143.257 165.348 202.921 1.00 186.76 120 ALA C O 1
ATOM 2019 N N . THR C 3 121 ? 142.618 163.197 202.727 1.00 186.47 121 THR C N 1
ATOM 2020 C CA . THR C 3 121 ? 141.202 163.547 202.712 1.00 186.47 121 THR C CA 1
ATOM 2021 C C . THR C 3 121 ? 140.772 164.145 204.044 1.00 186.47 121 THR C C 1
ATOM 2022 O O . THR C 3 121 ? 140.011 165.119 204.079 1.00 186.47 121 THR C O 1
ATOM 2024 N N . LYS C 3 122 ? 141.245 163.571 205.154 1.00 185.15 122 LYS C N 1
ATOM 2025 C CA . LYS C 3 122 ? 140.936 164.132 206.465 1.00 185.15 122 LYS C CA 1
ATOM 2026 C C . LYS C 3 122 ? 141.520 165.531 206.615 1.00 185.15 122 LYS C C 1
ATOM 2027 O O . LYS C 3 122 ? 140.857 166.436 207.135 1.00 185.15 122 LYS C O 1
ATOM 2029 N N . ALA C 3 123 ? 142.763 165.726 206.167 1.00 183.55 123 ALA C N 1
ATOM 2030 C CA . ALA C 3 123 ? 143.369 167.052 206.221 1.00 183.55 123 ALA C CA 1
ATOM 2031 C C . ALA C 3 123 ? 142.632 168.033 205.318 1.00 183.55 123 ALA C C 1
ATOM 2032 O O . ALA C 3 123 ? 142.418 169.192 205.691 1.00 183.55 123 ALA C O 1
ATOM 2034 N N . TRP C 3 124 ? 142.245 167.588 204.120 1.00 181.75 124 TRP C N 1
ATOM 2035 C CA . TRP C 3 124 ? 141.474 168.448 203.228 1.00 181.75 124 TRP C CA 1
ATOM 2036 C C . TRP C 3 124 ? 140.101 168.762 203.810 1.00 181.75 124 TRP C C 1
ATOM 2037 O O . TRP C 3 124 ? 139.628 169.900 203.718 1.00 181.75 124 TRP C O 1
ATOM 2048 N N . GLU C 3 125 ? 139.447 167.767 204.410 1.00 182.54 125 GLU C N 1
ATOM 2049 C CA . GLU C 3 125 ? 138.128 167.966 204.993 1.00 182.54 125 GLU C CA 1
ATOM 2050 C C . GLU C 3 125 ? 138.178 168.541 206.402 1.00 182.54 125 GLU C C 1
ATOM 2051 O O . GLU C 3 125 ? 137.121 168.850 206.962 1.00 182.54 125 GLU C O 1
ATOM 2053 N N . SER C 3 126 ? 139.366 168.688 206.984 1.00 180.60 126 SER C N 1
ATOM 2054 C CA . SER C 3 126 ? 139.478 169.253 208.322 1.00 180.60 126 SER C CA 1
ATOM 2055 C C . SER C 3 126 ? 139.001 170.700 208.331 1.00 180.60 126 SER C C 1
ATOM 2056 O O . SER C 3 126 ? 139.115 171.422 207.337 1.00 180.60 126 SER C O 1
ATOM 2058 N N . GLU C 3 127 ? 138.448 171.118 209.472 1.00 178.75 127 GLU C N 1
ATOM 2059 C CA . GLU C 3 127 ? 137.937 172.480 209.592 1.00 178.75 127 GLU C CA 1
ATOM 2060 C C . GLU C 3 127 ? 139.045 173.505 209.392 1.00 178.75 127 GLU C C 1
ATOM 2061 O O . GLU C 3 127 ? 138.860 174.500 208.681 1.00 178.75 127 GLU C O 1
ATOM 2063 N N . LEU C 3 128 ? 140.205 173.281 210.013 1.00 178.36 128 LEU C N 1
ATOM 2064 C CA . LEU C 3 128 ? 141.347 174.158 209.777 1.00 178.36 128 LEU C CA 1
ATOM 2065 C C . LEU C 3 128 ? 141.827 174.060 208.335 1.00 178.36 128 LEU C C 1
ATOM 2066 O O . LEU C 3 128 ? 142.148 175.077 207.711 1.00 178.36 128 LEU C O 1
ATOM 2068 N N . GLY C 3 129 ? 141.883 172.842 207.791 1.00 177.32 129 GLY C N 1
ATOM 2069 C CA . GLY C 3 129 ? 142.312 172.678 206.413 1.00 177.32 129 GLY C CA 1
ATOM 2070 C C . GLY C 3 129 ? 141.350 173.299 205.418 1.00 177.32 129 GLY C C 1
ATOM 2071 O O . GLY C 3 129 ? 141.772 173.947 204.456 1.00 177.32 129 GLY C O 1
ATOM 2072 N N . LYS C 3 130 ? 140.046 173.104 205.628 1.00 177.02 130 LYS C N 1
ATOM 2073 C CA . LYS C 3 130 ? 139.058 173.706 204.739 1.00 177.02 130 LYS C CA 1
ATOM 2074 C C . LYS C 3 130 ? 139.116 175.226 204.803 1.00 177.02 130 LYS C C 1
ATOM 2075 O O . LYS C 3 130 ? 139.039 175.903 203.771 1.00 177.02 130 LYS C O 1
ATOM 2077 N N . ASN C 3 131 ? 139.246 175.782 206.010 1.00 176.27 131 ASN C N 1
ATOM 2078 C CA . ASN C 3 131 ? 139.369 177.229 206.148 1.00 176.27 131 ASN C CA 1
ATOM 2079 C C . ASN C 3 131 ? 140.655 177.738 205.507 1.00 176.27 131 ASN C C 1
ATOM 2080 O O . ASN C 3 131 ? 140.651 178.775 204.834 1.00 176.27 131 ASN C O 1
ATOM 2082 N N . THR C 3 132 ? 141.765 177.023 205.709 1.00 174.26 132 THR C N 1
ATOM 2083 C CA . THR C 3 132 ? 143.027 177.432 205.099 1.00 174.26 132 THR C CA 1
ATOM 2084 C C . THR C 3 132 ? 142.954 177.355 203.579 1.00 174.26 132 THR C C 1
ATOM 2085 O O . THR C 3 132 ? 143.452 178.245 202.881 1.00 174.26 132 THR C O 1
ATOM 2087 N N . ARG C 3 133 ? 142.340 176.294 203.049 1.00 173.92 133 ARG C N 1
ATOM 2088 C CA . ARG C 3 133 ? 142.180 176.181 201.603 1.00 173.92 133 ARG C CA 1
ATOM 2089 C C . ARG C 3 133 ? 141.302 177.301 201.059 1.00 173.92 133 ARG C C 1
ATOM 2090 O O . ARG C 3 133 ? 141.589 177.865 199.996 1.00 173.92 133 ARG C O 1
ATOM 2092 N N . LYS C 3 134 ? 140.224 177.632 201.773 1.00 172.56 134 LYS C N 1
ATOM 2093 C CA . LYS C 3 134 ? 139.369 178.738 201.354 1.00 172.56 134 LYS C CA 1
ATOM 2094 C C . LYS C 3 134 ? 140.115 180.064 201.416 1.00 172.56 134 LYS C C 1
ATOM 2095 O O . LYS C 3 134 ? 139.961 180.914 200.531 1.00 172.56 134 LYS C O 1
ATOM 2097 N N . ALA C 3 135 ? 140.923 180.263 202.461 1.00 170.58 135 ALA C N 1
ATOM 2098 C CA . ALA C 3 135 ? 141.677 181.506 202.587 1.00 170.58 135 ALA C CA 1
ATOM 2099 C C . ALA C 3 135 ? 142.687 181.660 201.457 1.00 170.58 135 ALA C C 1
ATOM 2100 O O . ALA C 3 135 ? 142.827 182.746 200.883 1.00 170.58 135 ALA C O 1
ATOM 2102 N N . ALA C 3 136 ? 143.403 180.583 201.125 1.00 168.76 136 ALA C N 1
ATOM 2103 C CA . ALA C 3 136 ? 144.369 180.646 200.034 1.00 168.76 136 ALA C CA 1
ATOM 2104 C C . ALA C 3 136 ? 143.679 180.904 198.701 1.00 168.76 136 ALA C C 1
ATOM 2105 O O . ALA C 3 136 ? 144.178 181.675 197.873 1.00 168.76 136 ALA C O 1
ATOM 2107 N N . ALA C 3 137 ? 142.530 180.262 198.475 1.00 166.16 137 ALA C N 1
ATOM 2108 C CA . ALA C 3 137 ? 141.800 180.467 197.228 1.00 166.16 137 ALA C CA 1
ATOM 2109 C C . ALA C 3 137 ? 141.326 181.909 197.095 1.00 166.16 137 ALA C C 1
ATOM 2110 O O . ALA C 3 137 ? 141.392 182.494 196.007 1.00 166.16 137 ALA C O 1
ATOM 2112 N N . ALA C 3 138 ? 140.842 182.496 198.191 1.00 164.18 138 ALA C N 1
ATOM 2113 C CA . ALA C 3 138 ? 140.354 183.871 198.141 1.00 164.18 138 ALA C CA 1
ATOM 2114 C C . ALA C 3 138 ? 141.472 184.844 197.792 1.00 164.18 138 ALA C C 1
ATOM 2115 O O . ALA C 3 138 ? 141.270 185.778 197.007 1.00 164.18 138 ALA C O 1
ATOM 2117 N N . THR C 3 139 ? 142.659 184.644 198.369 1.00 161.13 139 THR C N 1
ATOM 2118 C CA . THR C 3 139 ? 143.782 185.530 198.079 1.00 161.13 139 THR C CA 1
ATOM 2119 C C . THR C 3 139 ? 144.197 185.435 196.616 1.00 161.13 139 THR C C 1
ATOM 2120 O O . THR C 3 139 ? 144.506 186.452 195.984 1.00 161.13 139 THR C O 1
ATOM 2122 N N . ALA C 3 140 ? 144.214 184.220 196.064 1.00 158.73 140 ALA C N 1
ATOM 2123 C CA . ALA C 3 140 ? 144.594 184.046 194.665 1.00 158.73 140 ALA C CA 1
ATOM 2124 C C . ALA C 3 140 ? 143.610 184.741 193.733 1.00 158.73 140 ALA C C 1
ATOM 2125 O O . ALA C 3 140 ? 144.015 185.363 192.743 1.00 158.73 140 ALA C O 1
ATOM 2127 N N . LYS C 3 141 ? 142.312 184.640 194.028 1.00 157.08 141 LYS C N 1
ATOM 2128 C CA . LYS C 3 141 ? 141.310 185.296 193.194 1.00 157.08 141 LYS C CA 1
ATOM 2129 C C . LYS C 3 141 ? 141.472 186.811 193.225 1.00 157.08 141 LYS C C 1
ATOM 2130 O O . LYS C 3 141 ? 141.341 187.478 192.192 1.00 157.08 141 LYS C O 1
ATOM 2132 N N . LYS C 3 142 ? 141.748 187.371 194.404 1.00 154.58 142 LYS C N 1
ATOM 2133 C CA . LYS C 3 142 ? 141.966 188.810 194.507 1.00 154.58 142 LYS C CA 1
ATOM 2134 C C . LYS C 3 142 ? 143.218 189.234 193.748 1.00 154.58 142 LYS C C 1
ATOM 2135 O O . LYS C 3 142 ? 143.232 190.285 193.097 1.00 154.58 142 LYS C O 1
ATOM 2137 N N . LEU C 3 143 ? 144.281 188.430 193.827 1.00 152.39 143 LEU C N 1
ATOM 2138 C CA . LEU C 3 143 ? 145.521 188.770 193.136 1.00 152.39 143 LEU C CA 1
ATOM 2139 C C . LEU C 3 143 ? 145.320 188.812 191.627 1.00 152.39 143 LEU C C 1
ATOM 2140 O O . LEU C 3 143 ? 145.827 189.715 190.951 1.00 152.39 143 LEU C O 1
ATOM 2142 N N . ASP C 3 144 ? 144.585 187.841 191.080 1.00 148.85 144 ASP C N 1
ATOM 2143 C CA . ASP C 3 144 ? 144.311 187.841 189.647 1.00 148.85 144 ASP C CA 1
ATOM 2144 C C . ASP C 3 144 ? 143.489 189.059 189.244 1.00 148.85 144 ASP C C 1
ATOM 2145 O O . ASP C 3 144 ? 143.744 189.674 188.202 1.00 148.85 144 ASP C O 1
ATOM 2147 N N . GLU C 3 145 ? 142.493 189.419 190.057 1.00 148.45 145 GLU C N 1
ATOM 2148 C CA . GLU C 3 145 ? 141.693 190.604 189.768 1.00 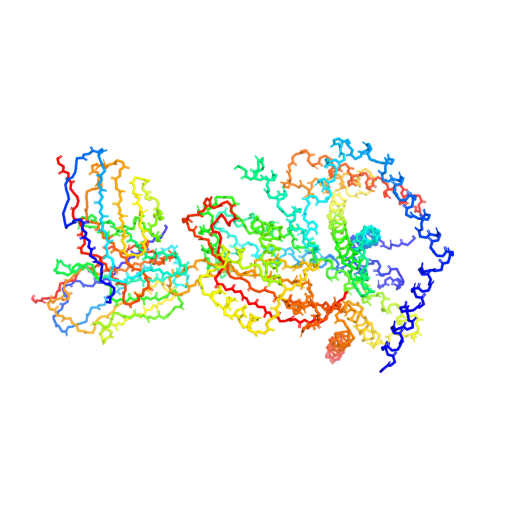148.45 145 GLU C CA 1
ATOM 2149 C C . GLU C 3 145 ? 142.532 191.872 189.862 1.00 148.45 145 GLU C C 1
ATOM 2150 O O . GLU C 3 145 ? 142.345 192.809 189.077 1.00 148.45 145 GLU C O 1
ATOM 2152 N N . SER C 3 146 ? 143.455 191.924 190.826 1.00 146.59 146 SER C N 1
ATOM 2153 C CA . SER C 3 146 ? 144.308 193.099 190.971 1.00 146.59 146 SER C CA 1
ATOM 2154 C C . SER C 3 146 ? 145.189 193.298 189.744 1.00 146.59 146 SER C C 1
ATOM 2155 O O . SER C 3 146 ? 145.353 194.426 189.265 1.00 146.59 146 SER C O 1
ATOM 2157 N N . PHE C 3 147 ? 145.762 192.217 189.222 1.00 141.79 147 PHE C N 1
ATOM 2158 C CA . PHE C 3 147 ? 146.612 192.279 188.042 1.00 141.79 147 PHE C CA 1
ATOM 2159 C C . PHE C 3 147 ? 145.828 192.176 186.741 1.00 141.79 147 PHE C C 1
ATOM 2160 O O . PHE C 3 147 ? 146.434 192.233 185.665 1.00 141.79 147 PHE C O 1
ATOM 2162 N N . GLU C 3 148 ? 144.507 192.014 186.813 1.00 140.02 148 GLU C N 1
ATOM 2163 C CA . GLU C 3 148 ? 143.697 191.946 185.597 1.00 140.02 148 GLU C CA 1
ATOM 2164 C C . GLU C 3 148 ? 143.832 193.190 184.725 1.00 140.02 148 GLU C C 1
ATOM 2165 O O . GLU C 3 148 ? 143.973 193.039 183.499 1.00 140.02 148 GLU C O 1
ATOM 2167 N N . PRO C 3 149 ? 143.783 194.419 185.254 1.00 139.09 149 PRO C N 1
ATOM 2168 C CA . PRO C 3 149 ? 144.063 195.578 184.390 1.00 139.09 149 PRO C CA 1
ATOM 2169 C C . PRO C 3 149 ? 145.456 195.555 183.790 1.00 139.09 149 PRO C C 1
ATOM 2170 O O . PRO C 3 149 ? 145.643 196.033 182.664 1.00 139.09 149 PRO C O 1
ATOM 2174 N N . VAL C 3 150 ? 146.443 195.017 184.511 1.00 134.65 150 VAL C N 1
ATOM 2175 C CA . VAL C 3 150 ? 147.791 194.910 183.961 1.00 134.65 150 VAL C CA 1
ATOM 2176 C C . VAL C 3 150 ? 147.800 193.974 182.761 1.00 134.65 150 VAL C C 1
ATOM 2177 O O . VAL C 3 150 ? 148.466 194.238 181.753 1.00 134.65 150 VAL C O 1
ATOM 2179 N N . ARG C 3 151 ? 147.065 192.863 182.853 1.00 133.17 151 ARG C N 1
ATOM 2180 C CA . ARG C 3 151 ? 146.964 191.945 181.725 1.00 133.17 151 ARG C CA 1
ATOM 2181 C C . ARG C 3 151 ? 146.327 192.612 180.515 1.00 133.17 151 ARG C C 1
ATOM 2182 O O . ARG C 3 151 ? 146.641 192.256 179.374 1.00 133.17 151 ARG C O 1
ATOM 2190 N N . GLN C 3 152 ? 145.435 193.579 180.741 1.00 130.85 152 GLN C N 1
ATOM 2191 C CA . GLN C 3 152 ? 144.782 194.265 179.634 1.00 130.85 152 GLN C CA 1
ATOM 2192 C C . GLN C 3 152 ? 145.745 195.137 178.840 1.00 130.85 152 GLN C C 1
ATOM 2193 O O . GLN C 3 152 ? 145.424 195.522 177.711 1.00 130.85 152 GLN C O 1
ATOM 2195 N N . THR C 3 153 ? 146.910 195.455 179.399 1.00 125.94 153 THR C N 1
ATOM 2196 C CA . THR C 3 153 ? 147.870 196.300 178.704 1.00 125.94 153 THR C CA 1
ATOM 2197 C C . THR C 3 153 ? 148.418 195.592 177.472 1.00 125.94 153 THR C C 1
ATOM 2198 O O . THR C 3 153 ? 148.597 194.371 177.463 1.00 125.94 153 THR C O 1
ATOM 2200 N N . LYS C 3 154 ? 148.683 196.372 176.422 1.00 121.02 154 LYS C N 1
ATOM 2201 C CA . LYS C 3 154 ? 149.218 195.812 175.187 1.00 121.02 154 LYS C CA 1
ATOM 2202 C C . LYS C 3 154 ? 150.611 195.225 175.370 1.00 121.02 154 LYS C C 1
ATOM 2203 O O . LYS C 3 154 ? 151.009 194.353 174.592 1.00 121.02 154 LYS C O 1
ATOM 2205 N N . ILE C 3 155 ? 151.361 195.689 176.371 1.00 119.92 155 ILE C N 1
ATOM 2206 C CA . ILE C 3 155 ? 152.686 195.131 176.620 1.00 119.92 155 ILE C CA 1
ATOM 2207 C C . ILE C 3 155 ? 152.579 193.708 177.150 1.00 119.92 155 ILE C C 1
ATOM 2208 O O . ILE C 3 155 ? 153.392 192.842 176.807 1.00 119.92 155 ILE C O 1
ATOM 2213 N N . TYR C 3 156 ? 151.580 193.441 177.997 1.00 120.03 156 TYR C N 1
ATOM 2214 C CA . TYR C 3 156 ? 151.441 192.108 178.573 1.00 120.03 156 TYR C CA 1
ATOM 2215 C C . TYR C 3 156 ? 151.188 191.064 177.493 1.00 120.03 156 TYR C C 1
ATOM 2216 O O . TYR C 3 156 ? 151.747 189.964 177.544 1.00 120.03 156 TYR C O 1
ATOM 2225 N N . LYS C 3 157 ? 150.345 191.388 176.510 1.00 117.25 157 LYS C N 1
ATOM 2226 C CA . LYS C 3 157 ? 150.202 190.509 175.354 1.00 117.25 157 LYS C CA 1
ATOM 2227 C C . LYS C 3 157 ? 151.511 190.401 174.585 1.00 117.25 157 LYS C C 1
ATOM 2228 O O . LYS C 3 157 ? 151.872 189.320 174.106 1.00 117.25 157 LYS C O 1
ATOM 2234 N N . GLU C 3 158 ? 152.231 191.516 174.446 1.00 110.26 158 GLU C N 1
ATOM 2235 C CA . GLU C 3 158 ? 153.522 191.476 173.769 1.00 110.26 158 GLU C CA 1
ATOM 2236 C C . GLU C 3 158 ? 154.523 190.625 174.539 1.00 110.26 158 GLU C C 1
ATOM 2237 O O . GLU C 3 158 ? 155.246 189.816 173.946 1.00 110.26 158 GLU C O 1
ATOM 2239 N N . VAL C 3 159 ? 154.578 190.789 175.862 1.00 106.22 159 VAL C N 1
ATOM 2240 C CA . VAL C 3 159 ? 155.536 190.034 176.664 1.00 106.22 159 VAL C CA 1
ATOM 2241 C C . VAL C 3 159 ? 155.145 188.562 176.731 1.00 106.22 159 VAL C C 1
ATOM 2242 O O . VAL C 3 159 ? 155.996 187.675 176.597 1.00 106.22 159 VAL C O 1
ATOM 2246 N N . SER C 3 160 ? 153.858 188.277 176.937 1.00 102.25 160 SER C N 1
ATOM 2247 C CA . SER C 3 160 ? 153.420 186.889 177.042 1.00 102.25 160 SER C CA 1
ATOM 2248 C C . SER C 3 160 ? 153.668 186.132 175.745 1.00 102.25 160 SER C C 1
ATOM 2249 O O . SER C 3 160 ? 154.093 184.971 175.767 1.00 102.25 160 SER C O 1
ATOM 2252 N N . GLU C 3 161 ? 153.406 186.770 174.603 1.00 98.98 161 GLU C N 1
ATOM 2253 C CA . GLU C 3 161 ? 153.679 186.124 173.324 1.00 98.98 161 GLU C CA 1
ATOM 2254 C C . GLU C 3 161 ? 155.171 185.907 173.114 1.00 98.98 161 GLU C C 1
ATOM 2255 O O . GLU C 3 161 ? 155.568 185.005 172.369 1.00 98.98 161 GLU C O 1
ATOM 2257 N N . VAL C 3 162 ? 156.012 186.729 173.744 1.00 96.13 162 VAL C N 1
ATOM 2258 C CA . VAL C 3 162 ? 157.454 186.521 173.660 1.00 96.13 162 VAL C CA 1
ATOM 2259 C C . VAL C 3 162 ? 157.864 185.295 174.465 1.00 96.13 162 VAL C C 1
ATOM 2260 O O . VAL C 3 162 ? 158.594 184.425 173.976 1.00 96.13 162 VAL C O 1
ATOM 2264 N N . ILE C 3 163 ? 157.393 185.202 175.709 1.00 89.22 163 ILE C N 1
ATOM 2265 C CA . ILE C 3 163 ? 157.805 184.104 176.578 1.00 89.22 163 ILE C CA 1
ATOM 2266 C C . ILE C 3 163 ? 157.164 182.796 176.135 1.00 89.22 163 ILE C C 1
ATOM 2267 O O . ILE C 3 163 ? 157.853 181.798 175.896 1.00 89.22 163 ILE C O 1
ATOM 2272 N N . ASP C 3 164 ? 155.838 182.780 176.008 1.00 83.04 164 ASP C N 1
ATOM 2273 C CA . ASP C 3 164 ? 155.121 181.533 175.765 1.00 83.04 164 ASP C CA 1
ATOM 2274 C C . ASP C 3 164 ? 155.007 181.218 174.277 1.00 83.04 164 ASP C C 1
ATOM 2275 O O . ASP C 3 164 ? 155.450 180.156 173.832 1.00 83.04 164 ASP C O 1
ATOM 2280 N N . ASP C 3 165 ? 154.379 182.112 173.509 1.00 85.28 165 ASP C N 1
ATOM 2281 C CA . ASP C 3 165 ? 154.285 182.006 172.053 1.00 85.28 165 ASP C CA 1
ATOM 2282 C C . ASP C 3 165 ? 153.434 180.816 171.616 1.00 85.28 165 ASP C C 1
ATOM 2283 O O . ASP C 3 165 ? 152.988 180.756 170.466 1.00 85.28 165 ASP C O 1
ATOM 2288 N N . GLY C 3 166 ? 153.136 179.903 172.535 1.00 77.57 166 GLY C N 1
ATOM 2289 C CA . GLY C 3 166 ? 152.312 178.755 172.230 1.00 77.57 166 GLY C CA 1
ATOM 2290 C C . GLY C 3 166 ? 153.048 177.466 171.940 1.00 77.57 166 GLY C C 1
ATOM 2291 O O . GLY C 3 166 ? 152.391 176.460 171.645 1.00 77.57 166 GLY C O 1
ATOM 2292 N N . GLU C 3 167 ? 154.377 177.448 172.012 1.00 73.06 167 GLU C N 1
ATOM 2293 C CA . GLU C 3 167 ? 155.101 176.192 171.868 1.00 73.06 167 GLU C CA 1
ATOM 2294 C C . GLU C 3 167 ? 155.217 175.437 173.181 1.00 73.06 167 GLU C C 1
ATOM 2295 O O . GLU C 3 167 ? 155.829 174.366 173.211 1.00 73.06 167 GLU C O 1
ATOM 2301 N N . SER C 3 168 ? 154.649 175.967 174.266 1.00 65.42 168 SER C N 1
ATOM 2302 C CA . SER C 3 168 ? 154.585 175.205 175.505 1.00 65.42 168 SER C CA 1
ATOM 2303 C C . SER C 3 168 ? 153.733 173.959 175.351 1.00 65.42 168 SER C C 1
ATOM 2304 O O . SER C 3 168 ? 153.828 173.048 176.179 1.00 65.42 168 SER C O 1
ATOM 2307 N N . SER C 3 169 ? 152.903 173.901 174.310 1.00 61.95 169 SER C N 1
ATOM 2308 C CA . SER C 3 169 ? 152.098 172.725 174.024 1.00 61.95 169 SER C CA 1
ATOM 2309 C C . SER C 3 169 ? 152.935 171.527 173.606 1.00 61.95 169 SER C C 1
ATOM 2310 O O . SER C 3 169 ? 152.410 170.411 173.575 1.00 61.95 169 SER C O 1
ATOM 2313 N N . ARG C 3 170 ? 154.211 171.730 173.274 1.00 60.81 170 ARG C N 1
ATOM 2314 C CA . ARG C 3 170 ? 155.082 170.599 172.983 1.00 60.81 170 ARG C CA 1
ATOM 2315 C C . ARG C 3 170 ? 155.251 169.702 174.197 1.00 60.81 170 ARG C C 1
ATOM 2316 O O . ARG C 3 170 ? 155.494 168.499 174.053 1.00 60.81 170 ARG C O 1
ATOM 2324 N N . TYR C 3 171 ? 155.120 170.262 175.393 1.00 55.08 171 TYR C N 1
ATOM 2325 C CA . TYR C 3 171 ? 155.400 169.545 176.625 1.00 55.08 171 TYR C CA 1
ATOM 2326 C C . TYR C 3 171 ? 154.172 168.884 177.228 1.00 55.08 171 TYR C C 1
ATOM 2327 O O . TYR C 3 171 ? 154.274 168.295 178.307 1.00 55.08 171 TYR C O 1
ATOM 2336 N N . GLY C 3 172 ? 153.022 168.960 176.568 1.00 52.91 172 GLY C N 1
ATOM 2337 C CA . GLY C 3 172 ? 151.848 168.260 177.028 1.00 52.91 172 GLY C CA 1
ATOM 2338 C C . GLY C 3 172 ? 150.644 169.165 177.018 1.00 52.91 172 GLY C C 1
ATOM 2339 O O . GLY C 3 172 ? 150.649 170.235 176.400 1.00 52.91 172 GLY C O 1
ATOM 2340 N N . GLY C 3 173 ? 149.599 168.729 177.711 1.00 52.83 173 GLY C N 1
ATOM 2341 C CA . GLY C 3 173 ? 148.371 169.490 177.783 1.00 52.83 173 GLY C CA 1
ATOM 2342 C C . GLY C 3 173 ? 147.352 169.051 176.758 1.00 52.83 173 GLY C C 1
ATOM 2343 O O . GLY C 3 173 ? 147.694 168.804 175.599 1.00 52.83 173 GLY C O 1
ATOM 2344 N N . PHE C 3 174 ? 146.096 168.945 177.171 1.00 52.66 174 PHE C N 1
ATOM 2345 C CA . PHE C 3 174 ? 145.004 168.584 176.282 1.00 52.66 174 PHE C CA 1
ATOM 2346 C C . PHE C 3 174 ? 144.128 169.805 176.055 1.00 52.66 174 PHE C C 1
ATOM 2347 O O . PHE C 3 174 ? 143.714 170.464 177.014 1.00 52.66 174 PHE C O 1
ATOM 2355 N N . ILE C 3 175 ? 143.850 170.102 174.793 1.00 60.58 175 ILE C N 1
ATOM 2356 C CA . ILE C 3 175 ? 143.058 171.268 174.425 1.00 60.58 175 ILE C CA 1
ATOM 2357 C C . ILE C 3 175 ? 141.601 170.840 174.321 1.00 60.58 175 ILE C C 1
ATOM 2358 O O . ILE C 3 175 ? 141.253 169.996 173.489 1.00 60.58 175 ILE C O 1
ATOM 2363 N N . THR C 3 176 ? 140.752 171.424 175.163 1.00 62.57 176 THR C N 1
ATOM 2364 C CA . THR C 3 176 ? 139.347 171.047 175.206 1.00 62.57 176 THR C CA 1
ATOM 2365 C C . THR C 3 176 ? 138.692 171.296 173.852 1.00 62.57 176 THR C C 1
ATOM 2366 O O . THR C 3 176 ? 139.084 172.196 173.108 1.00 62.57 176 THR C O 1
ATOM 2370 N N . LYS C 3 177 ? 137.686 170.476 173.533 1.00 64.37 177 LYS C N 1
ATOM 2371 C CA . LYS C 3 177 ? 137.073 170.526 172.208 1.00 64.37 177 LYS C CA 1
ATOM 2372 C C . LYS C 3 177 ? 136.537 171.913 171.889 1.00 64.37 177 LYS C C 1
ATOM 2373 O O . LYS C 3 177 ? 136.733 172.419 170.779 1.00 64.37 177 LYS C O 1
ATOM 2379 N N . GLU C 3 178 ? 135.852 172.542 172.844 1.00 68.92 178 GLU C N 1
ATOM 2380 C CA . GLU C 3 178 ? 135.350 173.892 172.616 1.00 68.92 178 GLU C CA 1
ATOM 2381 C C . GLU C 3 178 ? 136.498 174.867 172.399 1.00 68.92 178 GLU C C 1
ATOM 2382 O O . GLU C 3 178 ? 136.535 175.584 171.395 1.00 68.92 178 GLU C O 1
ATOM 2388 N N . GLN C 3 179 ? 137.468 174.881 173.314 1.00 68.43 179 GLN C N 1
ATOM 2389 C CA . GLN C 3 179 ? 138.624 175.753 173.149 1.00 68.43 179 GLN C CA 1
ATOM 2390 C C . GLN C 3 179 ? 139.443 175.389 171.921 1.00 68.43 179 GLN C C 1
ATOM 2391 O O . GLN C 3 179 ? 140.168 176.240 171.397 1.00 68.43 179 GLN C O 1
ATOM 2397 N N . ARG C 3 180 ? 139.349 174.143 171.458 1.00 60.22 180 ARG C N 1
ATOM 2398 C CA . ARG C 3 180 ? 140.026 173.751 170.228 1.00 60.22 180 ARG C CA 1
ATOM 2399 C C . ARG C 3 180 ? 139.374 174.393 169.011 1.00 60.22 180 ARG C C 1
ATOM 2400 O O . ARG C 3 180 ? 140.064 174.778 168.062 1.00 60.22 180 ARG C O 1
ATOM 2408 N N . ARG C 3 181 ? 138.045 174.511 169.018 1.00 69.37 181 ARG C N 1
ATOM 2409 C CA . ARG C 3 181 ? 137.344 175.047 167.856 1.00 69.37 181 ARG C CA 1
ATOM 2410 C C . ARG C 3 181 ? 137.513 176.557 167.740 1.00 69.37 181 ARG C C 1
ATOM 2411 O O . ARG C 3 181 ? 137.724 177.077 166.639 1.00 69.37 181 ARG C O 1
ATOM 2419 N N . LEU C 3 182 ? 137.414 177.282 168.858 1.00 75.16 182 LEU C N 1
ATOM 2420 C CA . LEU C 3 182 ? 137.574 178.732 168.804 1.00 75.16 182 LEU C CA 1
ATOM 2421 C C . LEU C 3 182 ? 138.966 179.125 168.329 1.00 75.16 182 LEU C C 1
ATOM 2422 O O . LEU C 3 182 ? 139.113 180.062 167.538 1.00 75.16 182 LEU C O 1
ATOM 2427 N N . LYS C 3 183 ? 140.000 178.428 168.801 1.00 75.56 183 LYS C N 1
ATOM 2428 C CA . LYS C 3 183 ? 141.354 178.756 168.369 1.00 75.56 183 LYS C CA 1
ATOM 2429 C C . LYS C 3 183 ? 141.517 178.557 166.869 1.00 75.56 183 LYS C C 1
ATOM 2430 O O . LYS C 3 183 ? 142.123 179.391 166.187 1.00 75.56 183 LYS C O 1
ATOM 2436 N N . ARG C 3 184 ? 140.981 177.459 166.335 1.00 73.87 184 ARG C N 1
ATOM 2437 C CA . ARG C 3 184 ? 141.050 177.239 164.895 1.00 73.87 184 ARG C CA 1
ATOM 2438 C C . ARG C 3 184 ? 140.208 178.258 164.141 1.00 73.87 184 ARG C C 1
ATOM 2439 O O . ARG C 3 184 ? 140.630 178.771 163.099 1.00 73.87 184 ARG C O 1
ATOM 2447 N N . GLU C 3 185 ? 139.013 178.563 164.650 1.00 81.78 185 GLU C N 1
ATOM 2448 C CA . GLU C 3 185 ? 138.155 179.541 163.989 1.00 81.78 185 GLU C CA 1
ATOM 2449 C C . GLU C 3 185 ? 138.780 180.930 164.006 1.00 81.78 185 GLU C C 1
ATOM 2450 O O . GLU C 3 185 ? 138.756 181.642 162.996 1.00 81.78 185 GLU C O 1
ATOM 2456 N N . ARG C 3 186 ? 139.344 181.334 165.147 1.00 85.82 186 ARG C N 1
ATOM 2457 C CA . ARG C 3 186 ? 139.969 182.650 165.236 1.00 85.82 186 ARG C CA 1
ATOM 2458 C C . ARG C 3 186 ? 141.166 182.757 164.302 1.00 85.82 186 ARG C C 1
ATOM 2459 O O . ARG C 3 186 ? 141.351 183.779 163.632 1.00 85.82 186 ARG C O 1
ATOM 2467 N N . ASP C 3 187 ? 141.995 181.712 164.246 1.00 89.14 187 ASP C N 1
ATOM 2468 C CA . ASP C 3 187 ? 143.125 181.719 163.323 1.00 89.14 187 ASP C CA 1
ATOM 2469 C C . ASP C 3 187 ? 142.652 181.733 161.876 1.00 89.14 187 ASP C C 1
ATOM 2470 O O . ASP C 3 187 ? 143.236 182.421 161.031 1.00 89.14 187 ASP C O 1
ATOM 2475 N N . LEU C 3 188 ? 141.594 180.978 161.572 1.00 90.35 188 LEU C N 1
ATOM 2476 C CA . LEU C 3 188 ? 141.057 180.971 160.215 1.00 90.35 188 LEU C CA 1
ATOM 2477 C C . LEU C 3 188 ? 140.498 182.336 159.836 1.00 90.35 188 LEU C C 1
ATOM 2478 O O . LEU C 3 188 ? 140.602 182.757 158.678 1.00 90.35 188 LEU C O 1
ATOM 2483 N N . ALA C 3 189 ? 139.886 183.034 160.795 1.00 93.26 189 ALA C N 1
ATOM 2484 C CA . ALA C 3 189 ? 139.287 184.330 160.497 1.00 93.26 189 ALA C CA 1
ATOM 2485 C C . ALA C 3 189 ? 140.341 185.356 160.097 1.00 93.26 189 ALA C C 1
ATOM 2486 O O . ALA C 3 189 ? 140.147 186.112 159.138 1.00 93.26 189 ALA C O 1
ATOM 2488 N N . SER C 3 190 ? 141.463 185.400 160.816 1.00 97.32 190 SER C N 1
ATOM 2489 C CA . SER C 3 190 ? 142.489 186.409 160.571 1.00 97.32 190 SER C CA 1
ATOM 2490 C C . SER C 3 190 ? 143.802 185.807 160.089 1.00 97.32 190 SER C C 1
ATOM 2491 O O . SER C 3 190 ? 144.292 186.189 159.022 1.00 97.32 190 SER C O 1
ATOM 2494 N N . GLY C 3 191 ? 144.386 184.873 160.837 1.00 99.43 191 GLY C N 1
ATOM 2495 C CA . GLY C 3 191 ? 145.709 184.371 160.519 1.00 99.43 191 GLY C CA 1
ATOM 2496 C C . GLY C 3 191 ? 145.751 183.363 159.389 1.00 99.43 191 GLY C C 1
ATOM 2497 O O . GLY C 3 191 ? 146.447 183.571 158.390 1.00 99.43 191 GLY C O 1
ATOM 2498 N N . LYS C 3 192 ? 145.009 182.264 159.534 1.00 99.92 192 LYS C N 1
ATOM 2499 C CA . LYS C 3 192 ? 145.029 181.200 158.537 1.00 99.92 192 LYS C CA 1
ATOM 2500 C C . LYS C 3 192 ? 144.329 181.585 157.241 1.00 99.92 192 LYS C C 1
ATOM 2501 O O . LYS C 3 192 ? 144.426 180.836 156.263 1.00 99.92 192 LYS C O 1
ATOM 2503 N N . ARG C 3 193 ? 143.629 182.714 157.208 1.00 100.39 193 ARG C N 1
ATOM 2504 C CA . ARG C 3 193 ? 142.950 183.161 155.997 1.00 100.39 193 ARG C CA 1
ATOM 2505 C C . ARG C 3 193 ? 143.952 183.525 154.905 1.00 100.39 193 ARG C C 1
ATOM 2506 O O . ARG C 3 193 ? 144.294 182.696 154.062 1.00 100.39 193 ARG C O 1
ATOM 2508 N N . ARG C 3 255 ? 187.902 164.153 147.905 1.00 116.37 255 ARG C N 1
ATOM 2509 C CA . ARG C 3 255 ? 187.388 163.212 146.917 1.00 116.37 255 ARG C CA 1
ATOM 2510 C C . ARG C 3 255 ? 186.384 162.253 147.548 1.00 116.37 255 ARG C C 1
ATOM 2511 O O . ARG C 3 255 ? 185.181 162.354 147.305 1.00 116.37 255 ARG C O 1
ATOM 2513 N N . LYS C 3 256 ? 186.889 161.317 148.355 1.00 115.16 256 LYS C N 1
ATOM 2514 C CA . LYS C 3 256 ? 186.008 160.370 149.030 1.00 115.16 256 LYS C CA 1
ATOM 2515 C C . LYS C 3 256 ? 185.070 161.083 149.996 1.00 115.16 256 LYS C C 1
ATOM 2516 O O . LYS C 3 256 ? 183.877 160.765 150.064 1.00 115.16 256 LYS C O 1
ATOM 2518 N N . ILE C 3 257 ? 185.593 162.047 150.756 1.00 114.40 257 ILE C N 1
ATOM 2519 C CA . ILE C 3 257 ? 184.748 162.820 151.660 1.00 114.40 257 ILE C CA 1
ATOM 2520 C C . ILE C 3 257 ? 183.771 163.683 150.873 1.00 114.40 257 ILE C C 1
ATOM 2521 O O . ILE C 3 257 ? 182.584 163.767 151.213 1.00 114.40 257 ILE C O 1
ATOM 2523 N N . THR C 3 258 ? 184.250 164.336 149.811 1.00 112.51 258 THR C N 1
ATOM 2524 C CA . THR C 3 258 ? 183.380 165.190 149.009 1.00 112.51 258 THR C CA 1
ATOM 2525 C C . THR C 3 258 ? 182.265 164.384 148.354 1.00 112.51 258 THR C C 1
ATOM 2526 O O . THR C 3 258 ? 181.123 164.848 148.265 1.00 112.51 258 THR C O 1
ATOM 2528 N N . ASN C 3 259 ? 182.582 163.176 147.880 1.00 111.89 259 ASN C N 1
ATOM 2529 C CA . ASN C 3 259 ? 181.548 162.308 147.326 1.00 111.89 259 ASN C CA 1
ATOM 2530 C C . ASN C 3 259 ? 180.521 161.932 148.387 1.00 111.89 259 ASN C C 1
ATOM 2531 O O . ASN C 3 259 ? 179.314 161.923 148.118 1.00 111.89 259 ASN C O 1
ATOM 2533 N N . LYS C 3 260 ? 180.982 161.614 149.599 1.00 108.65 260 LYS C N 1
ATOM 2534 C CA . LYS C 3 260 ? 180.054 161.337 150.690 1.00 108.65 260 LYS C CA 1
ATOM 2535 C C . LYS C 3 260 ? 179.305 162.596 151.110 1.00 108.65 260 LYS C C 1
ATOM 2536 O O . LYS C 3 260 ? 178.110 162.540 151.423 1.00 108.65 260 LYS C O 1
ATOM 2538 N N . VAL C 3 261 ? 179.994 163.740 151.129 1.00 105.02 261 VAL C N 1
ATOM 2539 C CA . VAL C 3 261 ? 179.336 165.002 151.460 1.00 105.02 261 VAL C CA 1
ATOM 2540 C C . VAL C 3 261 ? 178.292 165.349 150.407 1.00 105.02 261 VAL C C 1
ATOM 2541 O O . VAL C 3 261 ? 177.227 165.892 150.723 1.00 105.02 261 VAL C O 1
ATOM 2543 N N . GLY C 3 262 ? 178.587 165.058 149.139 1.00 101.36 262 GLY C N 1
ATOM 2544 C CA . GLY C 3 262 ? 177.606 165.291 148.092 1.00 101.36 262 GLY C CA 1
ATOM 2545 C C . GLY C 3 262 ? 176.360 164.445 148.265 1.00 101.36 262 GLY C C 1
ATOM 2546 O O . GLY C 3 262 ? 175.244 164.911 148.029 1.00 101.36 262 GLY C O 1
ATOM 2547 N N . GLY C 3 263 ? 176.534 163.189 148.683 1.00 96.00 263 GLY C N 1
ATOM 2548 C CA . GLY C 3 263 ? 175.386 162.331 148.921 1.00 96.00 263 GLY C CA 1
ATOM 2549 C C . GLY C 3 263 ? 174.497 162.830 150.041 1.00 96.00 263 GLY C C 1
ATOM 2550 O O . GLY C 3 263 ? 173.307 162.507 150.086 1.00 96.00 263 GLY C O 1
ATOM 2551 N N . PHE C 3 264 ? 175.059 163.613 150.964 1.00 90.42 264 PHE C N 1
ATOM 2552 C CA . PHE C 3 264 ? 174.248 164.231 152.006 1.00 90.42 264 PHE C CA 1
ATOM 2553 C C . PHE C 3 264 ? 173.247 165.216 151.415 1.00 90.42 264 PHE C C 1
ATOM 2554 O O . PHE C 3 264 ? 172.076 165.235 151.809 1.00 90.42 264 PHE C O 1
ATOM 2562 N N . PHE C 3 265 ? 173.686 166.035 150.460 1.00 87.15 265 PHE C N 1
ATOM 2563 C CA . PHE C 3 265 ? 172.815 167.023 149.838 1.00 87.15 265 PHE C CA 1
ATOM 2564 C C . PHE C 3 265 ? 171.919 166.429 148.761 1.00 87.15 265 PHE C C 1
ATOM 2565 O O . PHE C 3 265 ? 171.067 167.146 148.224 1.00 87.15 265 PHE C O 1
ATOM 2573 N N . ALA C 3 266 ? 172.090 165.153 148.431 1.00 77.97 266 ALA C N 1
ATOM 2574 C CA . ALA C 3 266 ? 171.323 164.538 147.362 1.00 77.97 266 ALA C CA 1
ATOM 2575 C C . ALA C 3 266 ? 169.868 164.345 147.775 1.00 77.97 266 ALA C C 1
ATOM 2576 O O . ALA C 3 266 ? 169.524 164.309 148.959 1.00 77.97 266 ALA C O 1
ATOM 2578 N N . GLU C 3 267 ? 169.008 164.225 146.769 1.00 65.32 267 GLU C N 1
ATOM 2579 C CA . GLU C 3 267 ? 167.592 163.988 147.008 1.00 65.32 267 GLU C CA 1
ATOM 2580 C C . GLU C 3 267 ? 167.374 162.608 147.613 1.00 65.32 267 GLU C C 1
ATOM 2581 O O . GLU C 3 267 ? 168.008 161.629 147.213 1.00 65.32 267 GLU C O 1
ATOM 2587 N N . THR C 3 268 ? 166.468 162.534 148.583 1.00 58.24 268 THR C N 1
ATOM 2588 C CA . THR C 3 268 ? 166.144 161.292 149.265 1.00 58.24 268 THR C CA 1
ATOM 2589 C C . THR C 3 268 ? 164.637 161.081 149.239 1.00 58.24 268 THR C C 1
ATOM 2590 O O . THR C 3 268 ? 163.876 161.937 148.784 1.00 58.24 268 THR C O 1
ATOM 2594 N N . GLU C 3 269 ? 164.209 159.917 149.731 1.00 52.22 269 GLU C N 1
ATOM 2595 C CA . GLU C 3 269 ? 162.787 159.589 149.727 1.00 52.22 269 GLU C CA 1
ATOM 2596 C C . GLU C 3 269 ? 161.990 160.553 150.594 1.00 52.22 269 GLU C C 1
ATOM 2597 O O . GLU C 3 269 ? 160.907 161.001 150.202 1.00 52.22 269 GLU C O 1
ATOM 2603 N N . SER C 3 270 ? 162.506 160.883 151.778 1.00 53.41 270 SER C N 1
ATOM 2604 C CA . SER C 3 270 ? 161.828 161.850 152.632 1.00 53.41 270 SER C CA 1
ATOM 2605 C C . SER C 3 270 ? 161.797 163.228 151.991 1.00 53.41 270 SER C C 1
ATOM 2606 O O . SER C 3 270 ? 160.880 164.014 152.250 1.00 53.41 270 SER C O 1
ATOM 2609 N N . SER C 3 271 ? 162.791 163.539 151.163 1.00 54.70 271 SER C N 1
ATOM 2610 C CA . SER C 3 271 ? 162.795 164.808 150.448 1.00 54.70 271 SER C CA 1
ATOM 2611 C C . SER C 3 271 ? 161.703 164.844 149.388 1.00 54.70 271 SER C C 1
ATOM 2612 O O . SER C 3 271 ? 161.095 165.892 149.150 1.00 54.70 271 SER C O 1
ATOM 2615 N N . ARG C 3 272 ? 161.452 163.708 148.734 1.00 49.10 272 ARG C N 1
ATOM 2616 C CA . ARG C 3 272 ? 160.377 163.631 147.751 1.00 49.10 272 ARG C CA 1
ATOM 2617 C C . ARG C 3 272 ? 159.014 163.815 148.403 1.00 49.10 272 ARG C C 1
ATOM 2618 O O . ARG C 3 272 ? 158.129 164.460 147.833 1.00 49.10 272 ARG C O 1
ATOM 2626 N N . VAL C 3 273 ? 158.823 163.241 149.591 1.00 48.30 273 VAL C N 1
ATOM 2627 C CA . VAL C 3 273 ? 157.529 163.320 150.261 1.00 48.30 273 VAL C CA 1
ATOM 2628 C C . VAL C 3 273 ? 157.227 164.751 150.679 1.00 48.30 273 VAL C C 1
ATOM 2629 O O . VAL C 3 273 ? 156.143 165.277 150.409 1.00 48.30 273 VAL C O 1
ATOM 2633 N N . TYR C 3 274 ? 158.182 165.406 151.340 1.00 51.74 274 TYR C N 1
ATOM 2634 C CA . TYR C 3 274 ? 157.951 166.768 151.805 1.00 51.74 274 TYR C CA 1
ATOM 2635 C C . TYR C 3 274 ? 157.816 167.739 150.645 1.00 51.74 274 TYR C C 1
ATOM 2636 O O . TYR C 3 274 ? 157.086 168.729 150.751 1.00 51.74 274 TYR C O 1
ATOM 2645 N N . SER C 3 275 ? 158.518 167.484 149.542 1.00 51.35 275 SER C N 1
ATOM 2646 C CA . SER C 3 275 ? 158.391 168.352 148.380 1.00 51.35 275 SER C CA 1
ATOM 2647 C C . SER C 3 275 ? 156.992 168.270 147.786 1.00 51.35 275 SER C C 1
ATOM 2648 O O . SER C 3 275 ? 156.428 169.290 147.381 1.00 51.35 275 SER C O 1
ATOM 2651 N N . GLN C 3 276 ? 156.407 167.071 147.749 1.00 49.28 276 GLN C N 1
ATOM 2652 C CA . GLN C 3 276 ? 155.067 166.917 147.192 1.00 49.28 276 GLN C CA 1
ATOM 2653 C C . GLN C 3 276 ? 154.041 167.701 147.991 1.00 49.28 276 GLN C C 1
ATOM 2654 O O . GLN C 3 276 ? 153.169 168.361 147.417 1.00 49.28 276 GLN C O 1
ATOM 2660 N N . PHE C 3 277 ? 154.123 167.641 149.318 1.00 49.63 277 PHE C N 1
ATOM 2661 C CA . PHE C 3 277 ? 153.172 168.367 150.146 1.00 49.63 277 PHE C CA 1
ATOM 2662 C C . PHE C 3 277 ? 153.364 169.870 150.050 1.00 49.63 277 PHE C C 1
ATOM 2663 O O . PHE C 3 277 ? 152.429 170.622 150.340 1.00 49.63 277 PHE C O 1
ATOM 2671 N N . LYS C 3 278 ? 154.554 170.323 149.654 1.00 54.57 278 LYS C N 1
ATOM 2672 C CA . LYS C 3 278 ? 154.787 171.750 149.478 1.00 54.57 278 LYS C CA 1
ATOM 2673 C C . LYS C 3 278 ? 154.090 172.288 148.234 1.00 54.57 278 LYS C C 1
ATOM 2674 O O . LYS C 3 278 ? 153.611 173.427 148.244 1.00 54.57 278 LYS C O 1
ATOM 2680 N N . LEU C 3 279 ? 154.024 171.499 147.156 1.00 54.61 279 LEU C N 1
ATOM 2681 C CA . LEU C 3 279 ? 153.233 171.909 145.998 1.00 54.61 279 LEU C CA 1
ATOM 2682 C C . LEU C 3 279 ? 151.760 172.046 146.351 1.00 54.61 279 LEU C C 1
ATOM 2683 O O . LEU C 3 279 ? 151.097 172.994 145.914 1.00 54.61 279 LEU C O 1
ATOM 2688 N N . MET C 3 280 ? 151.224 171.103 147.127 1.00 55.91 280 MET C N 1
ATOM 2689 C CA . MET C 3 280 ? 149.820 171.176 147.514 1.00 55.91 280 MET C CA 1
ATOM 2690 C C . MET C 3 280 ? 149.539 172.449 148.299 1.00 55.91 280 MET C C 1
ATOM 2691 O O . MET C 3 280 ? 148.555 173.150 148.041 1.00 55.91 280 MET C O 1
ATOM 2696 N N . ASP C 3 281 ? 150.402 172.766 149.256 1.00 57.89 281 ASP C N 1
ATOM 2697 C CA . ASP C 3 281 ? 150.240 173.936 150.115 1.00 57.89 281 ASP C CA 1
ATOM 2698 C C . ASP C 3 281 ? 151.589 174.622 150.247 1.00 57.89 281 ASP C C 1
ATOM 2699 O O . ASP C 3 281 ? 152.511 174.048 150.862 1.00 57.89 281 ASP C O 1
ATOM 2704 N N . PRO C 3 282 ? 151.761 175.825 149.695 1.00 57.51 282 PRO C N 1
ATOM 2705 C CA . PRO C 3 282 ? 153.070 176.491 149.780 1.00 57.51 282 PRO C CA 1
ATOM 2706 C C . PRO C 3 282 ? 153.515 176.774 151.200 1.00 57.51 282 PRO C C 1
ATOM 2707 O O . PRO C 3 282 ? 154.721 176.912 151.439 1.00 57.51 282 PRO C O 1
ATOM 2711 N N . THR C 3 283 ? 152.589 176.862 152.150 1.00 55.80 283 THR C N 1
ATOM 2712 C CA . THR C 3 283 ? 152.929 177.133 153.539 1.00 55.80 283 THR C CA 1
ATOM 2713 C C . THR C 3 283 ? 153.309 175.880 154.314 1.00 55.80 283 THR C C 1
ATOM 2714 O O . THR C 3 283 ? 153.635 175.983 155.500 1.00 55.80 283 THR C O 1
ATOM 2718 N N . PHE C 3 284 ? 153.271 174.710 153.684 1.00 50.55 284 PHE C N 1
ATOM 2719 C CA . PHE C 3 284 ? 153.558 173.470 154.388 1.00 50.55 284 PHE C CA 1
ATOM 2720 C C . PHE C 3 284 ? 155.020 173.401 154.803 1.00 50.55 284 PHE C C 1
ATOM 2721 O O . PHE C 3 284 ? 155.917 173.805 154.060 1.00 50.55 284 PHE C O 1
ATOM 2729 N N . SER C 3 285 ? 155.252 172.880 156.003 1.00 52.07 285 SER C N 1
ATOM 2730 C CA . SER C 3 285 ? 156.592 172.563 156.472 1.00 52.07 285 SER C CA 1
ATOM 2731 C C . SER C 3 285 ? 156.460 171.541 157.589 1.00 52.07 285 SER C C 1
ATOM 2732 O O . SER C 3 285 ? 155.370 171.303 158.112 1.00 52.07 285 SER C O 1
ATOM 2735 N N . ASN C 3 286 ? 157.588 170.923 157.938 1.00 53.79 286 ASN C N 1
ATOM 2736 C CA . ASN C 3 286 ? 157.585 169.962 159.036 1.00 53.79 286 ASN C CA 1
ATOM 2737 C C . ASN C 3 286 ? 157.176 170.630 160.341 1.00 53.79 286 ASN C C 1
ATOM 2738 O O . ASN C 3 286 ? 156.381 170.078 161.107 1.00 53.79 286 ASN C O 1
ATOM 2743 N N . GLU C 3 287 ? 157.701 171.825 160.606 1.00 56.31 287 GLU C N 1
ATOM 2744 C CA . GLU C 3 287 ? 157.376 172.520 161.843 1.00 56.31 287 GLU C CA 1
ATOM 2745 C C . GLU C 3 287 ? 155.985 173.137 161.798 1.00 56.31 287 GLU C C 1
ATOM 2746 O O . GLU C 3 287 ? 155.330 173.251 162.838 1.00 56.31 287 GLU C O 1
ATOM 2752 N N . SER C 3 288 ? 155.516 173.525 160.614 1.00 53.26 288 SER C N 1
ATOM 2753 C CA . SER C 3 288 ? 154.184 174.107 160.504 1.00 53.26 288 SER C CA 1
ATOM 2754 C C . SER C 3 288 ? 153.100 173.048 160.650 1.00 53.26 288 SER C C 1
ATOM 2755 O O . SER C 3 288 ? 152.084 173.280 161.312 1.00 53.26 288 SER C O 1
ATOM 2758 N N . PHE C 3 289 ? 153.292 171.882 160.031 1.00 49.44 289 PHE C N 1
ATOM 2759 C CA . PHE C 3 289 ? 152.296 170.822 160.137 1.00 49.44 289 PHE C CA 1
ATOM 2760 C C . PHE C 3 289 ? 152.301 170.195 161.524 1.00 49.44 289 PHE C C 1
ATOM 2761 O O . PHE C 3 289 ? 151.248 169.795 162.032 1.00 49.44 289 PHE C O 1
ATOM 2769 N N . THR C 3 290 ? 153.474 170.095 162.150 1.00 50.73 290 THR C N 1
ATOM 2770 C CA . THR C 3 290 ? 153.541 169.533 163.494 1.00 50.73 290 THR C CA 1
ATOM 2771 C C . THR C 3 290 ? 152.773 170.394 164.484 1.00 50.73 290 THR C C 1
ATOM 2772 O O . THR C 3 290 ? 152.153 169.877 165.417 1.00 50.73 290 THR C O 1
ATOM 2776 N N . ARG C 3 291 ? 152.809 171.714 164.301 1.00 53.20 291 ARG C N 1
ATOM 2777 C CA . ARG C 3 291 ? 151.996 172.591 165.134 1.00 53.20 291 ARG C CA 1
ATOM 2778 C C . ARG C 3 291 ? 150.512 172.338 164.911 1.00 53.20 291 ARG C C 1
ATOM 2779 O O . ARG C 3 291 ? 149.733 172.292 165.868 1.00 53.20 291 ARG C O 1
ATOM 2787 N N . HIS C 3 292 ? 150.103 172.174 163.652 1.00 51.16 292 HIS C N 1
ATOM 2788 C CA . HIS C 3 292 ? 148.702 171.894 163.358 1.00 51.16 292 HIS C CA 1
ATOM 2789 C C . HIS C 3 292 ? 148.290 170.528 163.887 1.00 51.16 292 HIS C C 1
ATOM 2790 O O . HIS C 3 292 ? 147.173 170.361 164.388 1.00 51.16 292 HIS C O 1
ATOM 2797 N N . LEU C 3 293 ? 149.173 169.536 163.774 1.00 47.83 293 LEU C N 1
ATOM 2798 C CA . LEU C 3 293 ? 148.913 168.235 164.379 1.00 47.83 293 LEU C CA 1
ATOM 2799 C C . LEU C 3 293 ? 148.789 168.352 165.890 1.00 47.83 293 LEU C C 1
ATOM 2800 O O . LEU C 3 293 ? 147.858 167.811 166.495 1.00 47.83 293 LEU C O 1
ATOM 2805 N N . ARG C 3 294 ? 149.726 169.062 166.515 1.00 53.48 294 ARG C N 1
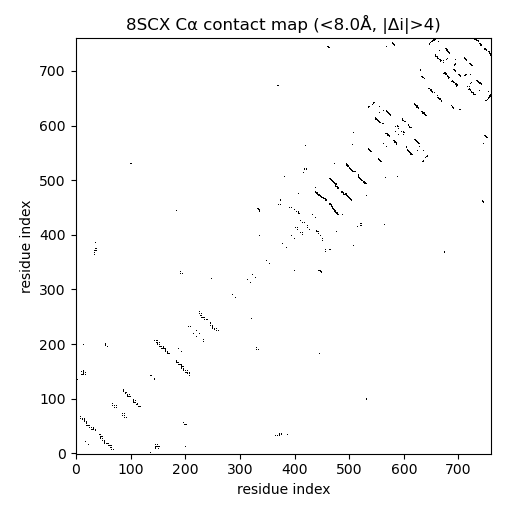ATOM 2806 C CA . ARG C 3 294 ? 149.759 169.149 167.969 1.00 53.48 294 ARG C CA 1
ATOM 2807 C C . ARG C 3 294 ? 148.558 169.909 168.513 1.00 53.48 294 ARG C C 1
ATOM 2808 O O . ARG C 3 294 ? 148.017 169.552 169.565 1.00 53.48 294 ARG C O 1
ATOM 2816 N N . GLU C 3 295 ? 148.128 170.954 167.816 1.00 57.64 295 GLU C N 1
ATOM 2817 C CA . GLU C 3 295 ? 147.103 171.840 168.348 1.00 57.64 295 GLU C CA 1
ATOM 2818 C C . GLU C 3 295 ? 145.691 171.405 167.986 1.00 57.64 295 GLU C C 1
ATOM 2819 O O . GLU C 3 295 ? 144.786 171.513 168.817 1.00 57.64 295 GLU C O 1
ATOM 2825 N N . TYR C 3 296 ? 145.468 170.933 166.762 1.00 54.60 296 TYR C N 1
ATOM 2826 C CA . TYR C 3 296 ? 144.116 170.607 166.331 1.00 54.60 296 TYR C CA 1
ATOM 2827 C C . TYR C 3 296 ? 143.919 169.147 165.959 1.00 54.60 296 TYR C C 1
ATOM 2828 O O . TYR C 3 296 ? 143.023 168.495 166.505 1.00 54.60 296 TYR C O 1
ATOM 2837 N N . ILE C 3 297 ? 144.726 168.610 165.043 1.00 47.77 297 ILE C N 1
ATOM 2838 C CA . ILE C 3 297 ? 144.368 167.355 164.387 1.00 47.77 297 ILE C CA 1
ATOM 2839 C C . ILE C 3 297 ? 144.396 166.196 165.372 1.00 47.77 297 ILE C C 1
ATOM 2840 O O . ILE C 3 297 ? 143.419 165.451 165.501 1.00 47.77 297 ILE C O 1
ATOM 2845 N N . VAL C 3 298 ? 145.510 166.018 166.073 1.00 47.26 298 VAL C N 1
ATOM 2846 C CA . VAL C 3 298 ? 145.671 164.889 166.987 1.00 47.26 298 VAL C CA 1
ATOM 2847 C C . VAL C 3 298 ? 144.680 164.980 168.144 1.00 47.26 298 VAL C C 1
ATOM 2848 O O . VAL C 3 298 ? 144.023 163.975 168.448 1.00 47.26 298 VAL C O 1
ATOM 2852 N N . PRO C 3 299 ? 144.528 166.126 168.826 1.00 50.17 299 PRO C N 1
ATOM 2853 C CA . PRO C 3 299 ? 143.502 166.189 169.879 1.00 50.17 299 PRO C CA 1
ATOM 2854 C C . PRO C 3 299 ? 142.102 165.900 169.377 1.00 50.17 299 PRO C C 1
ATOM 2855 O O . PRO C 3 299 ? 141.316 165.262 170.085 1.00 50.17 299 PRO C O 1
ATOM 2859 N N . GLU C 3 300 ? 141.766 166.352 168.170 1.00 53.77 300 GLU C N 1
ATOM 2860 C CA . GLU C 3 300 ? 140.427 166.126 167.640 1.00 53.77 300 GLU C CA 1
ATOM 2861 C C . GLU C 3 300 ? 140.174 164.645 167.400 1.00 53.77 300 GLU C C 1
ATOM 2862 O O . GLU C 3 300 ? 139.122 164.114 167.769 1.00 53.77 300 GLU C O 1
ATOM 2868 N N . ILE C 3 301 ? 141.136 163.963 166.781 1.00 48.95 301 ILE C N 1
ATOM 2869 C CA . ILE C 3 301 ? 140.954 162.562 166.420 1.00 48.95 301 ILE C CA 1
ATOM 2870 C C . ILE C 3 301 ? 141.002 161.670 167.650 1.00 48.95 301 ILE C C 1
ATOM 2871 O O . ILE C 3 301 ? 140.191 160.750 167.796 1.00 48.95 301 ILE C O 1
ATOM 2876 N N . LEU C 3 302 ? 141.957 161.913 168.548 1.00 47.66 302 LEU C N 1
ATOM 2877 C CA . LEU C 3 302 ? 142.063 161.086 169.745 1.00 47.66 302 LEU C CA 1
ATOM 2878 C C . LEU C 3 302 ? 140.826 161.221 170.619 1.00 47.66 302 LEU C C 1
ATOM 2879 O O . LEU C 3 302 ? 140.334 160.228 171.163 1.00 47.66 302 LEU C O 1
ATOM 2884 N N . GLU C 3 303 ? 140.309 162.441 170.769 1.00 52.58 303 GLU C N 1
ATOM 2885 C CA . GLU C 3 303 ? 139.104 162.635 171.567 1.00 52.58 303 GLU C CA 1
ATOM 2886 C C . GLU C 3 303 ? 137.914 161.914 170.953 1.00 52.58 303 GLU C C 1
ATOM 2887 O O . GLU C 3 303 ? 137.101 161.321 171.669 1.00 52.58 303 GLU C O 1
ATOM 2893 N N . ALA C 3 304 ? 137.785 161.966 169.628 1.00 50.15 304 ALA C N 1
ATOM 2894 C CA . ALA C 3 304 ? 136.703 161.251 168.966 1.00 50.15 304 ALA C CA 1
ATOM 2895 C C . ALA C 3 304 ? 136.895 159.745 169.049 1.00 50.15 304 ALA C C 1
ATOM 2896 O O . ALA C 3 304 ? 135.913 159.000 169.121 1.00 50.15 304 ALA C O 1
ATOM 2898 N N . TYR C 3 305 ? 138.143 159.280 169.032 1.00 50.36 305 TYR C N 1
ATOM 2899 C CA . TYR C 3 305 ? 138.408 157.847 169.070 1.00 50.36 305 TYR C CA 1
ATOM 2900 C C . TYR C 3 305 ? 137.972 157.234 170.396 1.00 50.36 305 TYR C C 1
ATOM 2901 O O . TYR C 3 305 ? 137.383 156.149 170.423 1.00 50.36 305 TYR C O 1
ATOM 2910 N N . VAL C 3 306 ? 138.258 157.911 171.509 1.00 50.93 306 VAL C N 1
ATOM 2911 C CA . VAL C 3 306 ? 137.932 157.340 172.812 1.00 50.93 306 VAL C CA 1
ATOM 2912 C C . VAL C 3 306 ? 136.459 157.530 173.142 1.00 50.93 306 VAL C C 1
ATOM 2913 O O . VAL C 3 306 ? 135.884 156.746 173.905 1.00 50.93 306 VAL C O 1
ATOM 2917 N N . LYS C 3 307 ? 135.826 158.561 172.594 1.00 53.12 307 LYS C N 1
ATOM 2918 C CA . LYS C 3 307 ? 134.427 158.847 172.867 1.00 53.12 307 LYS C CA 1
ATOM 2919 C C . LYS C 3 307 ? 133.491 158.268 171.818 1.00 53.12 307 LYS C C 1
ATOM 2920 O O . LYS C 3 307 ? 132.286 158.533 171.865 1.00 53.12 307 LYS C O 1
ATOM 2926 N N . GLY C 3 308 ? 134.014 157.491 170.876 1.00 54.95 308 GLY C N 1
ATOM 2927 C CA . GLY C 3 308 ? 133.169 156.859 169.878 1.00 54.95 308 GLY C CA 1
ATOM 2928 C C . GLY C 3 308 ? 132.443 157.835 168.981 1.00 54.95 308 GLY C C 1
ATOM 2929 O O . GLY C 3 308 ? 131.279 157.605 168.632 1.00 54.95 308 GLY C O 1
ATOM 2930 N N . ASP C 3 309 ? 133.105 158.922 168.595 1.00 54.63 309 ASP C N 1
ATOM 2931 C CA . ASP C 3 309 ? 132.493 159.944 167.748 1.00 54.63 309 ASP C CA 1
ATOM 2932 C C . ASP C 3 309 ? 132.797 159.600 166.299 1.00 54.63 309 ASP C C 1
ATOM 2933 O O . ASP C 3 309 ? 133.761 160.085 165.710 1.00 54.63 309 ASP C O 1
ATOM 2938 N N . VAL C 3 310 ? 131.954 158.746 165.715 1.00 53.86 310 VAL C N 1
ATOM 2939 C CA . VAL C 3 310 ? 132.177 158.291 164.350 1.00 53.86 310 VAL C CA 1
ATOM 2940 C C . VAL C 3 310 ? 131.985 159.406 163.336 1.00 53.86 310 VAL C C 1
ATOM 2941 O O . VAL C 3 310 ? 132.510 159.318 162.221 1.00 53.86 310 VAL C O 1
ATOM 2945 N N . LYS C 3 311 ? 131.235 160.452 163.681 1.00 55.83 311 LYS C N 1
ATOM 2946 C CA . LYS C 3 311 ? 131.013 161.533 162.729 1.00 55.83 311 LYS C CA 1
ATOM 2947 C C . LYS C 3 311 ? 132.306 162.276 162.424 1.00 55.83 311 LYS C C 1
ATOM 2948 O O . LYS C 3 311 ? 132.546 162.671 161.279 1.00 55.83 311 LYS C O 1
ATOM 2954 N N . VAL C 3 312 ? 133.144 162.490 163.439 1.00 51.53 312 VAL C N 1
ATOM 2955 C CA . VAL C 3 312 ? 134.438 163.124 163.212 1.00 51.53 312 VAL C CA 1
ATOM 2956 C C . VAL C 3 312 ? 135.384 162.175 162.490 1.00 51.53 312 VAL C C 1
ATOM 2957 O O . VAL C 3 312 ? 136.089 162.572 161.557 1.00 51.53 312 VAL C O 1
ATOM 2961 N N . LEU C 3 313 ? 135.416 160.908 162.905 1.00 48.99 313 LEU C N 1
ATOM 2962 C CA . LEU C 3 313 ? 136.339 159.956 162.300 1.00 48.99 313 LEU C CA 1
ATOM 2963 C C . LEU C 3 313 ? 135.981 159.662 160.852 1.00 48.99 313 LEU C C 1
ATOM 2964 O O . LEU C 3 313 ? 136.861 159.316 160.060 1.00 48.99 313 LEU C O 1
ATOM 2969 N N . LYS C 3 314 ? 134.706 159.791 160.489 1.00 50.69 314 LYS C N 1
ATOM 2970 C CA . LYS C 3 314 ? 134.314 159.593 159.098 1.00 50.69 314 LYS C CA 1
ATOM 2971 C C . LYS C 3 314 ? 134.998 160.603 158.189 1.00 50.69 314 LYS C C 1
ATOM 2972 O O . LYS C 3 314 ? 135.449 160.258 157.092 1.00 50.69 314 LYS C O 1
ATOM 2978 N N . LYS C 3 315 ? 135.085 161.858 158.631 1.00 50.42 315 LYS C N 1
ATOM 2979 C CA . LYS C 3 315 ? 135.746 162.887 157.838 1.00 50.42 315 LYS C CA 1
ATOM 2980 C C . LYS C 3 315 ? 137.250 162.665 157.775 1.00 50.42 315 LYS C C 1
ATOM 2981 O O . LYS C 3 315 ? 137.879 162.925 156.744 1.00 50.42 315 LYS C O 1
ATOM 2987 N N . TRP C 3 316 ? 137.845 162.188 158.865 1.00 48.63 316 TRP C N 1
ATOM 2988 C CA . TRP C 3 316 ? 139.295 162.114 158.975 1.00 48.63 316 TRP C CA 1
ATOM 2989 C C . TRP C 3 316 ? 139.861 160.780 158.512 1.00 48.63 316 TRP C C 1
ATOM 2990 O O . TRP C 3 316 ? 140.878 160.752 157.815 1.00 48.63 316 TRP C O 1
ATOM 3001 N N . PHE C 3 317 ? 139.235 159.672 158.890 1.00 47.09 317 PHE C N 1
ATOM 3002 C CA . PHE C 3 317 ? 139.758 158.365 158.523 1.00 47.09 317 PHE C CA 1
ATOM 3003 C C . PHE C 3 317 ? 139.454 158.050 157.064 1.00 47.09 317 PHE C C 1
ATOM 3004 O O . PHE C 3 317 ? 138.463 158.512 156.497 1.00 47.09 317 PHE C O 1
ATOM 3012 N N . SER C 3 318 ? 140.323 157.248 156.458 1.00 49.96 318 SER C N 1
ATOM 3013 C CA . SER C 3 318 ? 140.060 156.722 155.130 1.00 49.96 318 SER C CA 1
ATOM 3014 C C . SER C 3 318 ? 139.058 155.574 155.226 1.00 49.96 318 SER C C 1
ATOM 3015 O O . SER C 3 318 ? 138.575 155.225 156.304 1.00 49.96 318 SER C O 1
ATOM 3018 N N . GLU C 3 319 ? 138.737 154.973 154.079 1.00 51.99 319 GLU C N 1
ATOM 3019 C CA . GLU C 3 319 ? 137.729 153.918 154.061 1.00 51.99 319 GLU C CA 1
ATOM 3020 C C . GLU C 3 319 ? 138.180 152.701 154.855 1.00 51.99 319 GLU C C 1
ATOM 3021 O O . GLU C 3 319 ? 137.377 152.078 155.557 1.00 51.99 319 GLU C O 1
ATOM 3023 N N . ALA C 3 320 ? 139.463 152.342 154.759 1.00 53.04 320 ALA C N 1
ATOM 3024 C CA . ALA C 3 320 ? 139.920 151.117 155.413 1.00 53.04 320 ALA C CA 1
ATOM 3025 C C . ALA C 3 320 ? 140.001 151.257 156.929 1.00 53.04 320 ALA C C 1
ATOM 3026 O O . ALA C 3 320 ? 139.400 150.426 157.631 1.00 53.04 320 ALA C O 1
ATOM 3028 N N . PRO C 3 321 ? 140.714 152.235 157.503 1.00 52.73 321 PRO C N 1
ATOM 3029 C CA . PRO C 3 321 ? 140.743 152.320 158.972 1.00 52.73 321 PRO C CA 1
ATOM 3030 C C . PRO C 3 321 ? 139.393 152.625 159.590 1.00 52.73 321 PRO C C 1
ATOM 3031 O O . PRO C 3 321 ? 139.155 152.250 160.744 1.00 52.73 321 PRO C O 1
ATOM 3035 N N . PHE C 3 322 ? 138.501 153.303 158.866 1.00 53.01 322 PHE C N 1
ATOM 3036 C CA . PHE C 3 322 ? 137.186 153.600 159.423 1.00 53.01 322 PHE C CA 1
ATOM 3037 C C . PHE C 3 322 ? 136.315 152.356 159.474 1.00 53.01 322 PHE C C 1
ATOM 3038 O O . PHE C 3 322 ? 135.560 152.159 160.432 1.00 53.01 322 PHE C O 1
ATOM 3046 N N . ASN C 3 323 ? 136.395 151.509 158.446 1.00 55.35 323 ASN C N 1
ATOM 3047 C CA . ASN C 3 323 ? 135.633 150.266 158.458 1.00 55.35 323 ASN C CA 1
ATOM 3048 C C . ASN C 3 323 ? 136.075 149.358 159.594 1.00 55.35 323 ASN C C 1
ATOM 3049 O O . ASN C 3 323 ? 135.264 148.602 160.136 1.00 55.35 323 ASN C O 1
ATOM 3054 N N . VAL C 3 324 ? 137.356 149.411 159.959 1.00 55.45 324 VAL C N 1
ATOM 3055 C CA . VAL C 3 324 ? 137.816 148.715 161.155 1.00 55.45 324 VAL C CA 1
ATOM 3056 C C . VAL C 3 324 ? 137.182 149.324 162.397 1.00 55.45 324 VAL C C 1
ATOM 3057 O O . VAL C 3 324 ? 136.756 148.609 163.311 1.00 55.45 324 VAL C O 1
ATOM 3061 N N . TYR C 3 325 ? 137.113 150.654 162.452 1.00 56.76 325 TYR C N 1
ATOM 3062 C CA . TYR C 3 325 ? 136.528 151.321 163.609 1.00 56.76 325 TYR C CA 1
ATOM 3063 C C . TYR C 3 325 ? 135.032 151.055 163.704 1.00 56.76 325 TYR C C 1
ATOM 3064 O O . TYR C 3 325 ? 134.513 150.759 164.785 1.00 56.76 325 TYR C O 1
ATOM 3073 N N . ALA C 3 326 ? 134.321 151.164 162.581 1.00 60.19 326 ALA C N 1
ATOM 3074 C CA . ALA C 3 326 ? 132.882 150.934 162.596 1.00 60.19 326 ALA C CA 1
ATOM 3075 C C . ALA C 3 326 ? 132.559 149.488 162.946 1.00 60.19 326 ALA C C 1
ATOM 3076 O O . ALA C 3 326 ? 131.557 149.212 163.614 1.00 60.19 326 ALA C O 1
ATOM 3078 N N . ALA C 3 327 ? 133.394 148.549 162.496 1.00 63.75 327 ALA C N 1
ATOM 3079 C CA . ALA C 3 327 ? 133.197 147.152 162.862 1.00 63.75 327 ALA C CA 1
ATOM 3080 C C . ALA C 3 327 ? 133.350 146.952 164.362 1.00 63.75 327 ALA C C 1
ATOM 3081 O O . ALA C 3 327 ? 132.571 146.221 164.982 1.00 63.75 327 ALA C O 1
ATOM 3083 N N . GLN C 3 328 ? 134.357 147.588 164.962 1.00 66.71 328 GLN C N 1
ATOM 3084 C CA . GLN C 3 328 ? 134.537 147.491 166.405 1.00 66.71 328 GLN C CA 1
ATOM 3085 C C . GLN C 3 328 ? 133.374 148.143 167.140 1.00 66.71 328 GLN C C 1
ATOM 3086 O O . GLN C 3 328 ? 132.812 147.557 168.071 1.00 66.71 328 GLN C O 1
ATOM 3092 N N . GLN C 3 329 ? 132.974 149.342 166.712 1.00 66.21 329 GLN C N 1
ATOM 3093 C CA . GLN C 3 329 ? 131.872 150.031 167.373 1.00 66.21 329 GLN C CA 1
ATOM 3094 C C . GLN C 3 329 ? 130.556 149.293 167.189 1.00 66.21 329 GLN C C 1
ATOM 3095 O O . GLN C 3 329 ? 129.654 149.427 168.022 1.00 66.21 329 GLN C O 1
ATOM 3101 N N . LYS C 3 330 ? 130.419 148.525 166.107 1.00 71.03 330 LYS C N 1
ATOM 3102 C CA . LYS C 3 330 ? 129.222 147.710 165.943 1.00 71.03 330 LYS C CA 1
ATOM 3103 C C . LYS C 3 330 ? 129.123 146.665 167.042 1.00 71.03 330 LYS C C 1
ATOM 3104 O O . LYS C 3 330 ? 128.045 146.449 167.602 1.00 71.03 330 LYS C O 1
ATOM 3110 N N . ILE C 3 331 ? 130.246 146.032 167.387 1.00 72.60 331 ILE C N 1
ATOM 3111 C CA . ILE C 3 331 ? 130.247 145.007 168.428 1.00 72.60 331 ILE C CA 1
ATOM 3112 C C . ILE C 3 331 ? 129.740 145.581 169.743 1.00 72.60 331 ILE C C 1
ATOM 3113 O O . ILE C 3 331 ? 128.987 144.927 170.474 1.00 72.60 331 ILE C O 1
ATOM 3118 N N . PHE C 3 332 ? 130.135 146.814 170.061 1.00 73.40 332 PHE C N 1
ATOM 3119 C CA . PHE C 3 332 ? 129.663 147.459 171.279 1.00 73.40 332 PHE C CA 1
ATOM 3120 C C . PHE C 3 332 ? 128.159 147.691 171.270 1.00 73.40 332 PHE C C 1
ATOM 3121 O O . PHE C 3 332 ? 127.570 147.873 172.339 1.00 73.40 332 PHE C O 1
ATOM 3129 N N . LYS C 3 333 ? 127.526 147.704 170.096 1.00 77.41 333 LYS C N 1
ATOM 3130 C CA . LYS C 3 333 ? 126.089 147.950 170.051 1.00 77.41 333 LYS C CA 1
ATOM 3131 C C . LYS C 3 333 ? 125.300 146.753 170.571 1.00 77.41 333 LYS C C 1
ATOM 3132 O O . LYS C 3 333 ? 124.344 146.925 171.336 1.00 77.41 333 LYS C O 1
ATOM 3138 N N . GLU C 3 334 ? 125.678 145.533 170.175 1.00 81.04 334 GLU C N 1
ATOM 3139 C CA . GLU C 3 334 ? 124.985 144.364 170.707 1.00 81.04 334 GLU C CA 1
ATOM 3140 C C . GLU C 3 334 ? 125.345 144.086 172.160 1.00 81.04 334 GLU C C 1
ATOM 3141 O O . GLU C 3 334 ? 124.615 143.350 172.832 1.00 81.04 334 GLU C O 1
ATOM 3147 N N . GLN C 3 335 ? 126.444 144.645 172.660 1.00 78.82 335 GLN C N 1
ATOM 3148 C CA . GLN C 3 335 ? 126.720 144.592 174.089 1.00 78.82 335 GLN C CA 1
ATOM 3149 C C . GLN C 3 335 ? 125.993 145.682 174.862 1.00 78.82 335 GLN C C 1
ATOM 3150 O O . GLN C 3 335 ? 126.076 145.703 176.094 1.00 78.82 335 GLN C O 1
ATOM 3156 N N . ASP C 3 336 ? 125.290 146.578 174.166 1.00 80.52 336 ASP C N 1
ATOM 3157 C CA . ASP C 3 336 ? 124.537 147.668 174.785 1.00 80.52 336 ASP C CA 1
ATOM 3158 C C . ASP C 3 336 ? 125.432 148.566 175.631 1.00 80.52 336 ASP C C 1
ATOM 3159 O O . ASP C 3 336 ? 124.995 149.126 176.639 1.00 80.52 336 ASP C O 1
ATOM 3164 N N . VAL C 3 337 ? 126.691 148.712 175.229 1.00 76.67 337 VAL C N 1
ATOM 3165 C CA . VAL C 3 337 ? 127.628 149.598 175.904 1.00 76.67 337 VAL C CA 1
ATOM 3166 C C . VAL C 3 337 ? 128.066 150.672 174.924 1.00 76.67 337 VAL C C 1
ATOM 3167 O O . VAL C 3 337 ? 128.070 150.471 173.706 1.00 76.67 337 VAL C O 1
ATOM 3171 N N . TYR C 3 338 ? 128.421 151.829 175.467 1.00 74.22 338 TYR C N 1
ATOM 3172 C CA . TYR C 3 338 ? 128.924 152.942 174.683 1.00 74.22 338 TYR C CA 1
ATOM 3173 C C . TYR C 3 338 ? 130.175 153.486 175.349 1.00 74.22 338 TYR C C 1
ATOM 3174 O O . TYR C 3 338 ? 130.328 153.415 176.570 1.00 74.22 338 TYR C O 1
ATOM 3183 N N . ALA C 3 339 ? 131.072 154.027 174.533 1.00 68.56 339 ALA C N 1
ATOM 3184 C CA . ALA C 3 339 ? 132.360 154.506 175.010 1.00 68.56 339 ALA C CA 1
ATOM 3185 C C . ALA C 3 339 ? 132.232 155.952 175.460 1.00 68.56 339 ALA C C 1
ATOM 3186 O O . ALA C 3 339 ? 131.804 156.811 174.683 1.00 68.56 339 ALA C O 1
ATOM 3188 N N . ASP C 3 340 ? 132.597 156.222 176.711 1.00 68.46 340 ASP C N 1
ATOM 3189 C CA . ASP C 3 340 ? 132.790 157.591 177.184 1.00 68.46 340 ASP C CA 1
ATOM 3190 C C . ASP C 3 340 ? 134.152 157.638 177.875 1.00 68.46 340 ASP C C 1
ATOM 3191 O O . ASP C 3 340 ? 134.268 157.539 179.096 1.00 68.46 340 ASP C O 1
ATOM 3196 N N . GLY C 3 341 ? 135.196 157.810 177.075 1.00 59.35 341 GLY C N 1
ATOM 3197 C CA . GLY C 3 341 ? 136.533 157.977 177.589 1.00 59.35 341 GLY C CA 1
ATOM 3198 C C . GLY C 3 341 ? 136.929 159.440 177.623 1.00 59.35 341 GLY C C 1
ATOM 3199 O O . GLY C 3 341 ? 136.211 160.320 177.163 1.00 59.35 341 GLY C O 1
ATOM 3200 N N . ARG C 3 342 ? 138.100 159.689 178.192 1.00 55.44 342 ARG C N 1
ATOM 3201 C CA . ARG C 3 342 ? 138.671 161.023 178.221 1.00 55.44 342 ARG C CA 1
ATOM 3202 C C . ARG C 3 342 ? 140.126 160.952 177.801 1.00 55.44 342 ARG C C 1
ATOM 3203 O O . ARG C 3 342 ? 140.813 159.963 178.058 1.00 55.44 342 ARG C O 1
ATOM 3211 N N . ILE C 3 343 ? 140.588 162.011 177.151 1.00 50.41 343 ILE C N 1
ATOM 3212 C CA . ILE C 3 343 ? 142.007 162.230 176.925 1.00 50.41 343 ILE C CA 1
ATOM 3213 C C . ILE C 3 343 ? 142.461 163.266 177.938 1.00 50.41 343 ILE C C 1
ATOM 3214 O O . ILE C 3 343 ? 141.872 164.348 178.034 1.00 50.41 343 ILE C O 1
ATOM 3219 N N . LEU C 3 344 ? 143.486 162.931 178.712 1.00 50.89 344 LEU C N 1
ATOM 3220 C CA . LEU C 3 344 ? 143.952 163.811 179.772 1.00 50.89 344 LEU C CA 1
ATOM 3221 C C . LEU C 3 344 ? 145.139 164.667 179.365 1.00 50.89 344 LEU C C 1
ATOM 3222 O O . LEU C 3 344 ? 145.245 165.810 179.816 1.00 50.89 344 LEU C O 1
ATOM 3227 N N . ASP C 3 345 ? 146.021 164.150 178.513 1.00 53.30 345 ASP C N 1
ATOM 3228 C CA . ASP C 3 345 ? 147.243 164.849 178.147 1.00 53.30 345 ASP C CA 1
ATOM 3229 C C . ASP C 3 345 ? 147.875 164.189 176.931 1.00 53.30 345 ASP C C 1
ATOM 3230 O O . ASP C 3 345 ? 148.050 162.969 176.912 1.00 53.30 345 ASP C O 1
ATOM 3235 N N . ILE C 3 346 ? 148.226 164.974 175.916 1.00 49.65 346 ILE C N 1
ATOM 3236 C CA . ILE C 3 346 ? 148.845 164.465 174.697 1.00 49.65 346 ILE C CA 1
ATOM 3237 C C . ILE C 3 346 ? 150.276 164.973 174.637 1.00 49.65 346 ILE C C 1
ATOM 3238 O O . ILE C 3 346 ? 150.522 166.175 174.786 1.00 49.65 346 ILE C O 1
ATOM 3243 N N . ARG C 3 347 ? 151.217 164.061 174.413 1.00 52.15 347 ARG C N 1
ATOM 3244 C CA . ARG C 3 347 ? 152.634 164.379 174.452 1.00 52.15 347 ARG C CA 1
ATOM 3245 C C . ARG C 3 347 ? 153.341 163.770 173.254 1.00 52.15 347 ARG C C 1
ATOM 3246 O O . ARG C 3 347 ? 152.903 162.760 172.700 1.00 52.15 347 ARG C O 1
ATOM 3254 N N . GLY C 3 348 ? 154.451 164.390 172.871 1.00 49.82 348 GLY C N 1
ATOM 3255 C CA . GLY C 3 348 ? 155.292 163.838 171.824 1.00 49.82 348 GLY C CA 1
ATOM 3256 C C . GLY C 3 348 ? 154.636 163.760 170.464 1.00 49.82 348 GLY C C 1
ATOM 3257 O O . GLY C 3 348 ? 154.869 162.797 169.723 1.00 49.82 348 GLY C O 1
ATOM 3258 N N . VAL C 3 349 ? 153.826 164.753 170.113 1.00 49.91 349 VAL C N 1
ATOM 3259 C CA . VAL C 3 349 ? 153.215 164.807 168.789 1.00 49.91 349 VAL C CA 1
ATOM 3260 C C . VAL C 3 349 ? 154.296 165.225 167.801 1.00 49.91 349 VAL C C 1
ATOM 3261 O O . VAL C 3 349 ? 154.766 166.363 167.826 1.00 49.91 349 VAL C O 1
ATOM 3265 N N . GLU C 3 350 ? 154.690 164.305 166.926 1.00 54.33 350 GLU C N 1
ATOM 3266 C CA . GLU C 3 350 ? 155.771 164.565 165.991 1.00 54.33 350 GLU C CA 1
ATOM 3267 C C . GLU C 3 350 ? 155.551 163.754 164.726 1.00 54.33 350 GLU C C 1
ATOM 3268 O O . GLU C 3 350 ? 154.842 162.746 164.727 1.00 54.33 350 GLU C O 1
ATOM 3274 N N . ILE C 3 351 ? 156.180 164.203 163.644 1.00 49.82 351 ILE C N 1
ATOM 3275 C CA . ILE C 3 351 ? 156.207 163.458 162.392 1.00 49.82 351 ILE C CA 1
ATOM 3276 C C . ILE C 3 351 ? 157.371 162.481 162.497 1.00 49.82 351 ILE C C 1
ATOM 3277 O O . ILE C 3 351 ? 158.534 162.863 162.368 1.00 49.82 351 ILE C O 1
ATOM 3282 N N . VAL C 3 352 ? 157.055 161.212 162.750 1.00 50.51 352 VAL C N 1
ATOM 3283 C CA . VAL C 3 352 ? 158.098 160.214 162.958 1.00 50.51 352 VAL C CA 1
ATOM 3284 C C . VAL C 3 352 ? 158.872 159.971 161.670 1.00 50.51 352 VAL C C 1
ATOM 3285 O O . VAL C 3 352 ? 160.107 159.935 161.666 1.00 50.51 352 VAL C O 1
ATOM 3289 N N . SER C 3 353 ? 158.164 159.811 160.557 1.00 49.61 353 SER C N 1
ATOM 3290 C CA . SER C 3 353 ? 158.806 159.459 159.303 1.00 49.61 353 SER C CA 1
ATOM 3291 C C . SER C 3 353 ? 157.988 160.002 158.144 1.00 49.61 353 SER C C 1
ATOM 3292 O O . SER C 3 353 ? 156.800 160.302 158.279 1.00 49.61 353 SER C O 1
ATOM 3295 N N . ALA C 3 354 ? 158.648 160.130 156.997 1.00 49.49 354 ALA C N 1
ATOM 3296 C CA . ALA C 3 354 ? 158.010 160.515 155.744 1.00 49.49 354 ALA C CA 1
ATOM 3297 C C . ALA C 3 354 ? 158.459 159.524 154.683 1.00 49.49 354 ALA C C 1
ATOM 3298 O O . ALA C 3 354 ? 159.624 159.534 154.278 1.00 49.49 354 ALA C O 1
ATOM 3300 N N . LYS C 3 355 ? 157.545 158.667 154.242 1.00 48.76 355 LYS C N 1
ATOM 3301 C CA . LYS C 3 355 ? 157.873 157.592 153.322 1.00 48.76 355 LYS C CA 1
ATOM 3302 C C . LYS C 3 355 ? 156.930 157.626 152.129 1.00 48.76 355 LYS C C 1
ATOM 3303 O O . LYS C 3 355 ? 155.906 158.310 152.135 1.00 48.76 355 LYS C O 1
ATOM 3309 N N . LEU C 3 356 ? 157.298 156.880 151.094 1.00 46.50 356 LEU C N 1
ATOM 3310 C CA . LEU C 3 356 ? 156.482 156.717 149.901 1.00 46.50 356 LEU C CA 1
ATOM 3311 C C . LEU C 3 356 ? 155.857 155.332 149.923 1.00 46.50 356 LEU C C 1
ATOM 3312 O O . LEU C 3 356 ? 156.556 154.336 150.127 1.00 46.50 356 LEU C O 1
ATOM 3317 N N . LEU C 3 357 ? 154.546 155.270 149.719 1.00 46.49 357 LEU C N 1
ATOM 3318 C CA . LEU C 3 357 ? 153.824 154.004 149.753 1.00 46.49 357 LEU C CA 1
ATOM 3319 C C . LEU C 3 357 ? 153.962 153.313 148.403 1.00 46.49 357 LEU C C 1
ATOM 3320 O O . LEU C 3 357 ? 153.433 153.792 147.395 1.00 46.49 357 LEU C O 1
ATOM 3325 N N . ALA C 3 358 ? 154.667 152.187 148.383 1.00 48.11 358 ALA C N 1
ATOM 3326 C CA . ALA C 3 358 ? 154.865 151.434 147.160 1.00 48.11 358 ALA C CA 1
ATOM 3327 C C . ALA C 3 358 ? 153.554 150.794 146.711 1.00 48.11 358 ALA C C 1
ATOM 3328 O O . ALA C 3 358 ? 152.660 150.555 147.525 1.00 48.11 358 ALA C O 1
ATOM 3330 N N . PRO C 3 359 ? 153.409 150.508 145.407 1.00 49.19 359 PRO C N 1
ATOM 3331 C CA . PRO C 3 359 ? 154.350 150.805 144.325 1.00 49.19 359 PRO C CA 1
ATOM 3332 C C . PRO C 3 359 ? 154.037 152.092 143.569 1.00 49.19 359 PRO C C 1
ATOM 3333 O O . PRO C 3 359 ? 154.750 152.423 142.627 1.00 49.19 359 PRO C O 1
ATOM 3337 N N . GLN C 3 360 ? 152.987 152.803 143.971 1.00 48.93 360 GLN C N 1
ATOM 3338 C CA . GLN C 3 360 ? 152.620 154.055 143.325 1.00 48.93 360 GLN C CA 1
ATOM 3339 C C . GLN C 3 360 ? 153.374 155.256 143.871 1.00 48.93 360 GLN C C 1
ATOM 3340 O O . GLN C 3 360 ? 153.188 156.361 143.358 1.00 48.93 360 GLN C O 1
ATOM 3346 N N . ASP C 3 361 ? 154.214 155.070 144.888 1.00 47.50 361 ASP C N 1
ATOM 3347 C CA . ASP C 3 361 ? 154.953 156.166 145.511 1.00 47.50 361 ASP C CA 1
ATOM 3348 C C . ASP C 3 361 ? 154.006 157.245 146.029 1.00 47.50 361 ASP C C 1
ATOM 3349 O O . ASP C 3 361 ? 154.157 158.430 145.735 1.00 47.50 361 ASP C O 1
ATOM 3354 N N . ILE C 3 362 ? 153.014 156.822 146.803 1.00 46.51 362 ILE C N 1
ATOM 3355 C CA . ILE C 3 362 ? 152.098 157.762 147.440 1.00 46.51 362 ILE C CA 1
ATOM 3356 C C . ILE C 3 362 ? 152.818 158.389 148.626 1.00 46.51 362 ILE C C 1
ATOM 3357 O O . ILE C 3 362 ? 153.229 157.672 149.547 1.00 46.51 362 ILE C O 1
ATOM 3362 N N . PRO C 3 363 ? 153.003 159.707 148.646 1.00 45.95 363 PRO C N 1
ATOM 3363 C CA . PRO C 3 363 ? 153.693 160.332 149.780 1.00 45.95 363 PRO C CA 1
ATOM 3364 C C . PRO C 3 363 ? 152.803 160.352 151.013 1.00 45.95 363 PRO C C 1
ATOM 3365 O O . PRO C 3 363 ? 151.671 160.833 150.971 1.00 45.95 363 PRO C O 1
ATOM 3369 N N . VAL C 3 364 ? 153.325 159.816 152.116 1.00 45.47 364 VAL C N 1
ATOM 3370 C CA . VAL C 3 364 ? 152.609 159.783 153.381 1.00 45.47 364 VAL C CA 1
ATOM 3371 C C . VAL C 3 364 ? 153.526 160.290 154.483 1.00 45.47 364 VAL C C 1
ATOM 3372 O O . VAL C 3 364 ? 154.751 160.286 154.358 1.00 45.47 364 VAL C O 1
ATOM 3376 N N . LEU C 3 365 ? 152.908 160.732 155.575 1.00 44.97 365 LEU C N 1
ATOM 3377 C CA . LEU C 3 365 ? 153.617 161.184 156.765 1.00 44.97 365 LEU C CA 1
ATOM 3378 C C . LEU C 3 365 ? 153.210 160.298 157.930 1.00 44.97 365 LEU C C 1
ATOM 3379 O O . LEU C 3 365 ? 152.027 160.233 158.276 1.00 44.97 365 LEU C O 1
ATOM 3384 N N . VAL C 3 366 ? 154.180 159.626 158.535 1.00 45.79 366 VAL C N 1
ATOM 3385 C CA . VAL C 3 366 ? 153.926 158.797 159.706 1.00 45.79 366 VAL C CA 1
ATOM 3386 C C . VAL C 3 366 ? 154.011 159.684 160.938 1.00 45.79 366 VAL C C 1
ATOM 3387 O O . VAL C 3 366 ? 155.033 160.334 161.178 1.00 45.79 366 VAL C O 1
ATOM 3391 N N . VAL C 3 367 ? 152.936 159.716 161.717 1.00 46.59 367 VAL C N 1
ATOM 3392 C CA . VAL C 3 367 ? 152.812 160.601 162.867 1.00 46.59 367 VAL C CA 1
ATOM 3393 C C . VAL C 3 367 ? 152.638 159.747 164.110 1.00 46.59 367 VAL C C 1
ATOM 3394 O O . VAL C 3 367 ? 151.832 158.811 164.118 1.00 46.59 367 VAL C O 1
ATOM 3398 N N . GLY C 3 368 ? 153.401 160.058 165.150 1.00 49.08 368 GLY C N 1
ATOM 3399 C CA . GLY C 3 368 ? 153.301 159.363 166.415 1.00 49.08 368 GLY C CA 1
ATOM 3400 C C . GLY C 3 368 ? 152.996 160.337 167.535 1.00 49.08 368 GLY C C 1
ATOM 3401 O O . GLY C 3 368 ? 153.323 161.521 167.453 1.00 49.08 368 GLY C O 1
ATOM 3402 N N . CYS C 3 369 ? 152.355 159.828 168.580 1.00 51.18 369 CYS C N 1
ATOM 3403 C CA . CYS C 3 369 ? 152.046 160.636 169.749 1.00 51.18 369 CYS C CA 1
ATOM 3404 C C . CYS C 3 369 ? 151.846 159.711 170.937 1.00 51.18 369 CYS C C 1
ATOM 3405 O O . CYS C 3 369 ? 151.638 158.507 170.781 1.00 51.18 369 CYS C O 1
ATOM 3408 N N . ARG C 3 370 ? 151.920 160.293 172.128 1.00 53.25 370 ARG C N 1
ATOM 3409 C CA . ARG C 3 370 ? 151.635 159.586 173.367 1.00 53.25 370 ARG C CA 1
ATOM 3410 C C . ARG C 3 370 ? 150.567 160.359 174.119 1.00 53.25 370 ARG C C 1
ATOM 3411 O O . ARG C 3 370 ? 150.693 161.573 174.302 1.00 53.25 370 ARG C O 1
ATOM 3419 N N . ALA C 3 371 ? 149.520 159.666 174.546 1.00 50.74 371 ALA C N 1
ATOM 3420 C CA . ALA C 3 371 ? 148.389 160.312 175.191 1.00 50.74 371 ALA C CA 1
ATOM 3421 C C . ALA C 3 371 ? 148.027 159.587 176.475 1.00 50.74 371 ALA C C 1
ATOM 3422 O O . ALA C 3 371 ? 148.049 158.356 176.529 1.00 50.74 371 ALA C O 1
ATOM 3424 N N . GLN C 3 372 ? 147.701 160.359 177.506 1.00 52.17 372 GLN C N 1
ATOM 3425 C CA . GLN C 3 372 ? 147.087 159.820 178.710 1.00 52.17 372 GLN C CA 1
ATOM 3426 C C . GLN C 3 372 ? 145.584 159.770 178.500 1.00 52.17 372 GLN C C 1
ATOM 3427 O O . GLN C 3 372 ? 144.989 160.739 178.024 1.00 52.17 372 GLN C O 1
ATOM 3433 N N . GLU C 3 373 ? 144.970 158.650 178.858 1.00 55.28 373 GLU C N 1
ATOM 3434 C CA . GLU C 3 373 ? 143.557 158.481 178.578 1.00 55.28 373 GLU C CA 1
ATOM 3435 C C . GLU C 3 373 ? 142.931 157.571 179.620 1.00 55.28 373 GLU C C 1
ATOM 3436 O O . GLU C 3 373 ? 143.612 156.786 180.281 1.00 55.28 373 GLU C O 1
ATOM 3442 N N . ILE C 3 374 ? 141.615 157.691 179.755 1.00 58.67 374 ILE C N 1
ATOM 3443 C CA . ILE C 3 374 ? 140.812 156.789 180.566 1.00 58.67 374 ILE C CA 1
ATOM 3444 C C . ILE C 3 374 ? 139.876 156.055 179.623 1.00 58.67 374 ILE C C 1
ATOM 3445 O O . ILE C 3 374 ? 139.047 156.682 178.954 1.00 58.67 374 ILE C O 1
ATOM 3450 N N . ASN C 3 375 ? 140.007 154.737 179.561 1.00 64.49 375 ASN C N 1
ATOM 3451 C CA . ASN C 3 375 ? 139.199 153.909 178.674 1.00 64.49 375 ASN C CA 1
ATOM 3452 C C . ASN C 3 375 ? 138.183 153.154 179.518 1.00 64.49 375 ASN C C 1
ATOM 3453 O O . ASN C 3 375 ? 138.541 152.211 180.231 1.00 64.49 375 ASN C O 1
ATOM 3458 N N . LEU C 3 376 ? 136.922 153.567 179.438 1.00 68.17 376 LEU C N 1
ATOM 3459 C CA . LEU C 3 376 ? 135.846 152.881 180.133 1.00 68.17 376 LEU C CA 1
ATOM 3460 C C . LEU C 3 376 ? 134.589 152.930 179.283 1.00 68.17 376 LEU C C 1
ATOM 3461 O O . LEU C 3 376 ? 134.400 153.842 178.476 1.00 68.17 376 LEU C O 1
ATOM 3466 N N . TYR C 3 377 ? 133.733 151.932 179.474 1.00 72.73 377 TYR C N 1
ATOM 3467 C CA . TYR C 3 377 ? 132.478 151.812 178.751 1.00 72.73 377 TYR C CA 1
ATOM 3468 C C . TYR C 3 377 ? 131.344 151.674 179.751 1.00 72.73 377 TYR C C 1
ATOM 3469 O O . TYR C 3 377 ? 131.483 150.991 180.768 1.00 72.73 377 TYR C O 1
ATOM 3478 N N . ARG C 3 378 ? 130.224 152.321 179.458 1.00 76.69 378 ARG C N 1
ATOM 3479 C CA . ARG C 3 378 ? 129.046 152.260 180.306 1.00 76.69 378 ARG C CA 1
ATOM 3480 C C . ARG C 3 378 ? 127.904 151.575 179.570 1.00 76.69 378 ARG C C 1
ATOM 3481 O O . ARG C 3 378 ? 127.798 151.657 178.344 1.00 76.69 378 ARG C O 1
ATOM 3489 N N . LYS C 3 379 ? 127.054 150.892 180.332 1.00 80.73 379 LYS C N 1
ATOM 3490 C CA . LYS C 3 379 ? 125.851 150.309 179.756 1.00 80.73 379 LYS C CA 1
ATOM 3491 C C . LYS C 3 379 ? 124.946 151.411 179.222 1.00 80.73 379 LYS C C 1
ATOM 3492 O O . LYS C 3 379 ? 124.735 152.435 179.875 1.00 80.73 379 LYS C O 1
ATOM 3498 N N . LYS C 3 380 ? 124.419 151.200 178.015 1.00 81.94 380 LYS C N 1
ATOM 3499 C CA . LYS C 3 380 ? 123.596 152.227 177.384 1.00 81.94 380 LYS C CA 1
ATOM 3500 C C . LYS C 3 380 ? 122.315 152.477 178.169 1.00 81.94 380 LYS C C 1
ATOM 3501 O O . LYS C 3 380 ? 121.907 153.628 178.355 1.00 81.94 380 LYS C O 1
ATOM 3507 N N . LYS C 3 381 ? 121.666 151.409 178.635 1.00 84.81 381 LYS C N 1
ATOM 3508 C CA . LYS C 3 381 ? 120.357 151.554 179.264 1.00 84.81 381 LYS C CA 1
ATOM 3509 C C . LYS C 3 381 ? 120.459 152.243 180.619 1.00 84.81 381 LYS C C 1
ATOM 3510 O O . LYS C 3 381 ? 119.705 153.180 180.907 1.00 84.81 381 LYS C O 1
ATOM 3512 N N . THR C 3 382 ? 121.388 151.800 181.465 1.00 84.86 382 THR C N 1
ATOM 3513 C CA . THR C 3 382 ? 121.496 152.312 182.827 1.00 84.86 382 THR C CA 1
ATOM 3514 C C . THR C 3 382 ? 122.595 153.358 182.965 1.00 84.86 382 THR C C 1
ATOM 3515 O O . THR C 3 382 ? 122.331 154.493 183.372 1.00 84.86 382 THR C O 1
ATOM 3519 N N . GLY C 3 383 ? 123.828 152.997 182.625 1.00 82.04 383 GLY C N 1
ATOM 3520 C CA . GLY C 3 383 ? 124.973 153.869 182.815 1.00 82.04 383 GLY C CA 1
ATOM 3521 C C . GLY C 3 383 ? 126.028 153.325 183.755 1.00 82.04 383 GLY C C 1
ATOM 3522 O O . GLY C 3 383 ? 127.002 154.036 184.038 1.00 82.04 383 GLY C O 1
ATOM 3523 N N . GLU C 3 384 ? 125.887 152.103 184.258 1.00 81.05 384 GLU C N 1
ATOM 3524 C CA . GLU C 3 384 ? 126.903 151.523 185.120 1.00 81.05 384 GLU C CA 1
ATOM 3525 C C . GLU C 3 384 ? 128.137 151.142 184.308 1.00 81.05 384 GLU C C 1
ATOM 3526 O O . GLU C 3 384 ? 128.098 151.033 183.080 1.00 81.05 384 GLU C O 1
ATOM 3528 N N . ILE C 3 385 ? 129.246 150.933 185.016 1.00 80.13 385 ILE C N 1
ATOM 3529 C CA . ILE C 3 385 ? 130.509 150.617 184.360 1.00 80.13 385 ILE C CA 1
ATOM 3530 C C . ILE C 3 385 ? 130.438 149.222 183.757 1.00 80.13 385 ILE C C 1
ATOM 3531 O O . ILE C 3 385 ? 129.992 148.267 184.405 1.00 80.13 385 ILE C O 1
ATOM 3536 N N . ALA C 3 386 ? 130.880 149.098 182.505 1.00 80.09 386 ALA C N 1
ATOM 3537 C CA . ALA C 3 386 ? 130.939 147.812 181.830 1.00 80.09 386 ALA C CA 1
ATOM 3538 C C . ALA C 3 386 ? 132.353 147.362 181.500 1.00 80.09 386 ALA C C 1
ATOM 3539 O O . ALA C 3 386 ? 132.571 146.161 181.313 1.00 80.09 386 ALA C O 1
ATOM 3541 N N . ALA C 3 387 ? 133.308 148.284 181.420 1.00 78.38 387 ALA C N 1
ATOM 3542 C CA . ALA C 3 387 ? 134.698 147.939 181.161 1.00 78.38 387 ALA C CA 1
ATOM 3543 C C . ALA C 3 387 ? 135.579 149.067 181.672 1.00 78.38 387 ALA C C 1
ATOM 3544 O O . ALA C 3 387 ? 135.116 150.187 181.896 1.00 78.38 387 ALA C O 1
ATOM 3546 N N . GLY C 3 388 ? 136.858 148.753 181.855 1.00 77.86 388 GLY C N 1
ATOM 3547 C CA . GLY C 3 388 ? 137.780 149.753 182.350 1.00 77.86 388 GLY C CA 1
ATOM 3548 C C . GLY C 3 388 ? 137.459 150.156 183.781 1.00 77.86 388 GLY C C 1
ATOM 3549 O O . GLY C 3 388 ? 136.802 149.437 184.536 1.00 77.86 388 GLY C O 1
ATOM 3550 N N . ASP C 3 389 ? 137.939 151.341 184.147 1.00 74.22 389 ASP C N 1
ATOM 3551 C CA . ASP C 3 389 ? 137.684 151.901 185.465 1.00 74.22 389 ASP C CA 1
ATOM 3552 C C . ASP C 3 389 ? 137.551 153.411 185.346 1.00 74.22 389 ASP C C 1
ATOM 3553 O O . ASP C 3 389 ? 138.086 154.031 184.425 1.00 74.22 389 ASP C O 1
ATOM 3555 N N . GLU C 3 390 ? 136.825 153.999 186.299 1.00 74.41 390 GLU C N 1
ATOM 3556 C CA . GLU C 3 390 ? 136.618 155.442 186.281 1.00 74.41 390 GLU C CA 1
ATOM 3557 C C . GLU C 3 390 ? 137.929 156.191 186.479 1.00 74.41 390 GLU C C 1
ATOM 3558 O O . GLU C 3 390 ? 138.114 157.286 185.937 1.00 74.41 390 GLU C O 1
ATOM 3564 N N . ALA C 3 391 ? 138.845 155.623 187.257 1.00 68.96 391 ALA C N 1
ATOM 3565 C CA . ALA C 3 391 ? 140.155 156.218 187.512 1.00 68.96 391 ALA C CA 1
ATOM 3566 C C . ALA C 3 391 ? 141.213 155.177 187.171 1.00 68.96 391 ALA C C 1
ATOM 3567 O O . ALA C 3 391 ? 141.716 154.469 188.044 1.00 68.96 391 ALA C O 1
ATOM 3569 N N . ASN C 3 392 ? 141.554 155.093 185.887 1.00 64.35 392 ASN C N 1
ATOM 3570 C CA . ASN C 3 392 ? 142.594 154.178 185.417 1.00 64.35 392 ASN C CA 1
ATOM 3571 C C . ASN C 3 392 ? 143.239 154.842 184.200 1.00 64.35 392 ASN C C 1
ATOM 3572 O O . ASN C 3 392 ? 142.767 154.690 183.072 1.00 64.35 392 ASN C O 1
ATOM 3577 N N . ILE C 3 393 ? 144.318 155.568 184.447 1.00 56.88 393 ILE C N 1
ATOM 3578 C CA . ILE C 3 393 ? 144.985 156.350 183.416 1.00 56.88 393 ILE C CA 1
ATOM 3579 C C . ILE C 3 393 ? 145.999 155.466 182.708 1.00 56.88 393 ILE C C 1
ATOM 3580 O O . ILE C 3 393 ? 146.748 154.724 183.353 1.00 56.88 393 ILE C O 1
ATOM 3585 N N . LEU C 3 394 ? 146.019 155.538 181.382 1.00 55.41 394 LEU C N 1
ATOM 3586 C CA . LEU C 3 394 ? 146.911 154.739 180.557 1.00 55.41 394 LEU C CA 1
ATOM 3587 C C . LEU C 3 394 ? 147.751 155.651 179.678 1.00 55.41 394 LEU C C 1
ATOM 3588 O O . LEU C 3 394 ? 147.271 156.682 179.203 1.00 55.41 394 LEU C O 1
ATOM 3593 N N . MET C 3 395 ? 149.009 155.271 179.466 1.00 55.51 395 MET C N 1
ATOM 3594 C CA . MET C 3 395 ? 149.920 156.025 178.608 1.00 55.51 395 MET C CA 1
ATOM 3595 C C . MET C 3 395 ? 150.047 155.275 177.285 1.00 55.51 395 MET C C 1
ATOM 3596 O O . MET C 3 395 ? 150.977 154.504 177.060 1.00 55.51 395 MET C O 1
ATOM 3601 N N . SER C 3 396 ? 149.088 155.515 176.398 1.00 53.72 396 SER C N 1
ATOM 3602 C CA . SER C 3 396 ? 149.048 154.833 175.116 1.00 53.72 396 SER C CA 1
ATOM 3603 C C . SER C 3 396 ? 149.898 155.560 174.087 1.00 53.72 396 SER C C 1
ATOM 3604 O O . SER C 3 396 ? 150.152 156.761 174.198 1.00 53.72 396 SER C O 1
ATOM 3607 N N . SER C 3 397 ? 150.335 154.815 173.078 1.00 52.59 397 SER C N 1
ATOM 3608 C CA . SER C 3 397 ? 151.076 155.359 171.951 1.00 52.59 397 SER C CA 1
ATOM 3609 C C . SER C 3 397 ? 150.262 155.138 170.688 1.00 52.59 397 SER C C 1
ATOM 3610 O O . SER C 3 397 ? 149.819 154.018 170.421 1.00 52.59 397 SER C O 1
ATOM 3613 N N . TYR C 3 398 ? 150.066 156.200 169.917 1.00 50.42 398 TYR C N 1
ATOM 3614 C CA . TYR C 3 398 ? 149.266 156.150 168.705 1.00 50.42 398 TYR C CA 1
ATOM 3615 C C . TYR C 3 398 ? 150.150 156.413 167.498 1.00 50.42 398 TYR C C 1
ATOM 3616 O O . TYR C 3 398 ? 150.991 157.314 167.517 1.00 50.42 398 TYR C O 1
ATOM 3625 N N . ALA C 3 399 ? 149.961 155.615 166.453 1.00 47.98 399 ALA C N 1
ATOM 3626 C CA . ALA C 3 399 ? 150.686 155.769 165.200 1.00 47.98 399 ALA C CA 1
ATOM 3627 C C . ALA C 3 399 ? 149.681 156.041 164.094 1.00 47.98 399 ALA C C 1
ATOM 3628 O O . ALA C 3 399 ? 148.788 155.225 163.849 1.00 47.98 399 ALA C O 1
ATOM 3630 N N . MET C 3 400 ? 149.828 157.180 163.429 1.00 46.76 400 MET C N 1
ATOM 3631 C CA . MET C 3 400 ? 148.934 157.590 162.360 1.00 46.76 400 MET C CA 1
ATOM 3632 C C . MET C 3 400 ? 149.730 157.771 161.078 1.00 46.76 400 MET C C 1
ATOM 3633 O O . MET C 3 400 ? 150.857 158.271 161.104 1.00 46.76 400 MET C O 1
ATOM 3638 N N . VAL C 3 401 ? 149.140 157.366 159.960 1.00 44.64 401 VAL C N 1
ATOM 3639 C CA . VAL C 3 401 ? 149.721 157.573 158.641 1.00 44.64 401 VAL C CA 1
ATOM 3640 C C . VAL C 3 401 ? 148.841 158.574 157.910 1.00 44.64 401 VAL C C 1
ATOM 3641 O O . VAL C 3 401 ? 147.648 158.327 157.702 1.00 44.64 401 VAL C O 1
ATOM 3645 N N . PHE C 3 402 ? 149.427 159.699 157.522 1.00 44.96 402 PHE C N 1
ATOM 3646 C CA . PHE C 3 402 ? 148.692 160.813 156.950 1.00 44.96 402 PHE C CA 1
ATOM 3647 C C . PHE C 3 402 ? 149.027 160.963 155.476 1.00 44.96 402 PHE C C 1
ATOM 3648 O O . PHE C 3 402 ? 150.184 160.820 155.076 1.00 44.96 402 PHE C O 1
ATOM 3656 N N . THR C 3 403 ? 148.010 161.255 154.674 1.00 48.98 403 THR C N 1
ATOM 3657 C CA . THR C 3 403 ? 148.213 161.707 153.309 1.00 48.98 403 THR C CA 1
ATOM 3658 C C . THR C 3 403 ? 147.221 162.822 153.030 1.00 48.98 403 THR C C 1
ATOM 3659 O O . THR C 3 403 ? 146.176 162.926 153.674 1.00 48.98 403 THR C O 1
ATOM 3663 N N . ARG C 3 404 ? 147.569 163.673 152.075 1.00 54.23 404 ARG C N 1
ATOM 3664 C CA . ARG C 3 404 ? 146.736 164.803 151.700 1.00 54.23 404 ARG C CA 1
ATOM 3665 C C . ARG C 3 404 ? 146.186 164.585 150.302 1.00 54.23 404 ARG C C 1
ATOM 3666 O O . ARG C 3 404 ? 146.943 164.293 149.370 1.00 54.23 404 ARG C O 1
ATOM 3674 N N . ASP C 3 405 ? 144.881 164.717 150.163 1.00 61.44 405 ASP C N 1
ATOM 3675 C CA . ASP C 3 405 ? 144.255 164.646 148.855 1.00 61.44 405 ASP C CA 1
ATOM 3676 C C . ASP C 3 405 ? 144.543 165.934 148.099 1.00 61.44 405 ASP C C 1
ATOM 3677 O O . ASP C 3 405 ? 144.257 167.019 148.620 1.00 61.44 405 ASP C O 1
ATOM 3682 N N . PRO C 3 406 ? 145.133 165.876 146.901 1.00 63.91 406 PRO C N 1
ATOM 3683 C CA . PRO C 3 406 ? 145.331 167.120 146.140 1.00 63.91 406 PRO C CA 1
ATOM 3684 C C . PRO C 3 406 ? 144.028 167.841 145.860 1.00 63.91 406 PRO C C 1
ATOM 3685 O O . PRO C 3 406 ? 143.977 169.076 145.914 1.00 63.91 406 PRO C O 1
ATOM 3689 N N . GLU C 3 407 ? 142.966 167.094 145.576 1.00 65.85 407 GLU C N 1
ATOM 3690 C CA . GLU C 3 407 ? 141.631 167.657 145.495 1.00 65.85 407 GLU C CA 1
ATOM 3691 C C . GLU C 3 407 ? 141.066 167.808 146.902 1.00 65.85 407 GLU C C 1
ATOM 3692 O O . GLU C 3 407 ? 141.681 167.397 147.888 1.00 65.85 407 GLU C O 1
ATOM 3698 N N . GLN C 3 408 ? 139.884 168.421 146.994 1.00 67.51 408 GLN C N 1
ATOM 3699 C CA . GLN C 3 408 ? 139.201 168.727 148.251 1.00 67.51 408 GLN C CA 1
ATOM 3700 C C . GLN C 3 408 ? 140.160 169.258 149.312 1.00 67.51 408 GLN C C 1
ATOM 3701 O O . GLN C 3 408 ? 139.988 168.991 150.504 1.00 67.51 408 GLN C O 1
ATOM 3707 N N . ILE C 3 409 ? 141.176 170.012 148.883 1.00 65.21 409 ILE C N 1
ATOM 3708 C CA . ILE C 3 409 ? 142.052 170.709 149.821 1.00 65.21 409 ILE C CA 1
ATOM 3709 C C . ILE C 3 409 ? 141.376 171.926 150.425 1.00 65.21 409 ILE C C 1
ATOM 3710 O O . ILE C 3 409 ? 141.916 172.527 151.361 1.00 65.21 409 ILE C O 1
ATOM 3715 N N . ASP C 3 410 ? 140.207 172.302 149.918 1.00 72.63 410 ASP C N 1
ATOM 3716 C CA . ASP C 3 410 ? 139.439 173.421 150.436 1.00 72.63 410 ASP C CA 1
ATOM 3717 C C . ASP C 3 410 ? 138.435 172.996 151.496 1.00 72.63 410 ASP C C 1
ATOM 3718 O O . ASP C 3 410 ? 137.603 173.812 151.905 1.00 72.63 410 ASP C O 1
ATOM 3723 N N . ASP C 3 411 ? 138.480 171.738 151.930 1.00 67.89 411 ASP C N 1
ATOM 3724 C CA . ASP C 3 411 ? 137.597 171.273 152.989 1.00 67.89 411 ASP C CA 1
ATOM 3725 C C . ASP C 3 411 ? 137.783 172.130 154.233 1.00 67.89 411 ASP C C 1
ATOM 3726 O O . ASP C 3 411 ? 138.909 172.435 154.631 1.00 67.89 411 ASP C O 1
ATOM 3731 N N . ASP C 3 412 ? 136.666 172.535 154.838 1.00 70.30 412 ASP C N 1
ATOM 3732 C CA . ASP C 3 412 ? 136.741 173.384 156.020 1.00 70.30 412 ASP C CA 1
ATOM 3733 C C . ASP C 3 412 ? 137.403 172.656 157.180 1.00 70.30 412 ASP C C 1
ATOM 3734 O O . ASP C 3 412 ? 138.229 173.233 157.896 1.00 70.30 412 ASP C O 1
ATOM 3739 N N . GLU C 3 413 ? 137.054 171.386 157.378 1.00 63.28 413 GLU C N 1
ATOM 3740 C CA . GLU C 3 413 ? 137.517 170.655 158.551 1.00 63.28 413 GLU C CA 1
ATOM 3741 C C . GLU C 3 413 ? 138.914 170.084 158.339 1.00 63.28 413 GLU C C 1
ATOM 3742 O O . GLU C 3 413 ? 139.871 170.489 159.006 1.00 63.28 413 GLU C O 1
ATOM 3748 N N . THR C 3 414 ? 139.054 169.156 157.394 1.00 56.79 414 THR C N 1
ATOM 3749 C CA . THR C 3 414 ? 140.302 168.427 157.216 1.00 56.79 414 THR C CA 1
ATOM 3750 C C . THR C 3 414 ? 141.279 169.114 156.276 1.00 56.79 414 THR C C 1
ATOM 3751 O O . THR C 3 414 ? 142.469 168.788 156.306 1.00 56.79 414 THR C O 1
ATOM 3755 N N . GLU C 3 415 ? 140.803 170.054 155.460 1.00 59.29 415 GLU C N 1
ATOM 3756 C CA . GLU C 3 415 ? 141.583 170.738 154.422 1.00 59.29 415 GLU C CA 1
ATOM 3757 C C . GLU C 3 415 ? 142.525 169.785 153.690 1.00 59.29 415 GLU C C 1
ATOM 3758 O O . GLU C 3 415 ? 143.693 170.083 153.438 1.00 59.29 415 GLU C O 1
ATOM 3764 N N . GLY C 3 416 ? 141.988 168.620 153.331 1.00 55.49 416 GLY C N 1
ATOM 3765 C CA . GLY C 3 416 ? 142.655 167.683 152.461 1.00 55.49 416 GLY C CA 1
ATOM 3766 C C . GLY C 3 416 ? 143.332 166.522 153.156 1.00 55.49 416 GLY C C 1
ATOM 3767 O O . GLY C 3 416 ? 143.613 165.513 152.504 1.00 55.49 416 GLY C O 1
ATOM 3768 N N . TRP C 3 417 ? 143.600 166.631 154.452 1.00 49.30 417 TRP C N 1
ATOM 3769 C CA . TRP C 3 417 ? 144.320 165.584 155.158 1.00 49.30 417 TRP C CA 1
ATOM 3770 C C . TRP C 3 417 ? 143.425 164.379 155.400 1.00 49.30 417 TRP C C 1
ATOM 3771 O O . TRP C 3 417 ? 142.216 164.513 155.605 1.00 49.30 417 TRP C O 1
ATOM 3782 N N . LYS C 3 418 ? 144.029 163.196 155.368 1.00 48.10 418 LYS C N 1
ATOM 3783 C CA . LYS C 3 418 ? 143.292 161.947 155.463 1.00 48.10 418 LYS C CA 1
ATOM 3784 C C . LYS C 3 418 ? 144.192 160.903 156.103 1.00 48.10 418 LYS C C 1
ATOM 3785 O O . LYS C 3 418 ? 145.362 160.781 155.737 1.00 48.10 418 LYS C O 1
ATOM 3791 N N . ILE C 3 419 ? 143.647 160.161 157.058 1.00 45.42 419 ILE C N 1
ATOM 3792 C CA . ILE C 3 419 ? 144.400 159.132 157.763 1.00 45.42 419 ILE C CA 1
ATOM 3793 C C . ILE C 3 419 ? 144.235 157.807 157.039 1.00 45.42 419 ILE C C 1
ATOM 3794 O O . ILE C 3 419 ? 143.111 157.350 156.812 1.00 45.42 419 ILE C O 1
ATOM 3799 N N . LEU C 3 420 ? 145.355 157.183 156.687 1.00 46.76 420 LEU C N 1
ATOM 3800 C CA . LEU C 3 420 ? 145.325 155.892 156.018 1.00 46.76 420 LEU C CA 1
ATOM 3801 C C . LEU C 3 420 ? 145.449 154.726 156.984 1.00 46.76 420 LEU C C 1
ATOM 3802 O O . LEU C 3 420 ? 144.892 153.655 156.724 1.00 46.76 420 LEU C O 1
ATOM 3807 N N . GLU C 3 421 ? 146.168 154.904 158.087 1.00 49.33 421 GLU C N 1
ATOM 3808 C CA . GLU C 3 421 ? 146.312 153.872 159.100 1.00 49.33 421 GLU C CA 1
ATOM 3809 C C . GLU C 3 421 ? 146.277 154.516 160.474 1.00 49.33 421 GLU C C 1
ATOM 3810 O O . GLU C 3 421 ? 146.823 155.604 160.670 1.00 49.33 421 GLU C O 1
ATOM 3816 N N . PHE C 3 422 ? 145.634 153.841 161.421 1.00 47.54 422 PHE C N 1
ATOM 3817 C CA . PHE C 3 422 ? 145.557 154.298 162.803 1.00 47.54 422 PHE C CA 1
ATOM 3818 C C . PHE C 3 422 ? 145.822 153.101 163.701 1.00 47.54 422 PHE C C 1
ATOM 3819 O O . PHE C 3 422 ? 144.980 152.205 163.806 1.00 47.54 422 PHE C O 1
ATOM 3827 N N . VAL C 3 423 ? 146.983 153.083 164.345 1.00 52.06 423 VAL C N 1
ATOM 3828 C CA . VAL C 3 423 ? 147.395 151.978 165.200 1.00 52.06 423 VAL C CA 1
ATOM 3829 C C . VAL C 3 423 ? 147.560 152.502 166.616 1.00 52.06 423 VAL C C 1
ATOM 3830 O O . VAL C 3 423 ? 148.159 153.562 166.825 1.00 52.06 423 VAL C O 1
ATOM 3834 N N . ARG C 3 424 ? 147.023 151.768 167.580 1.00 56.46 424 ARG C N 1
ATOM 3835 C CA . ARG C 3 424 ? 147.217 152.054 168.992 1.00 56.46 424 ARG C CA 1
ATOM 3836 C C . ARG C 3 424 ? 147.992 150.914 169.632 1.00 56.46 424 ARG C C 1
ATOM 3837 O O . ARG C 3 424 ? 147.611 149.747 169.494 1.00 56.46 424 ARG C O 1
ATOM 3845 N N . GLY C 3 425 ? 149.071 151.250 170.329 1.00 58.59 425 GLY C N 1
ATOM 3846 C CA . GLY C 3 425 ? 149.870 150.237 170.987 1.00 58.59 425 GLY C CA 1
ATOM 3847 C C . GLY C 3 425 ? 150.609 150.828 172.165 1.00 58.59 425 GLY C C 1
ATOM 3848 O O . GLY C 3 425 ? 150.537 152.027 172.437 1.00 58.59 425 GLY C O 1
ATOM 3849 N N . GLY C 3 426 ? 151.318 149.956 172.875 1.00 59.61 426 GLY C N 1
ATOM 3850 C CA . GLY C 3 426 ? 152.163 150.394 173.972 1.00 59.61 426 GLY C CA 1
ATOM 3851 C C . GLY C 3 426 ? 151.427 151.068 175.105 1.00 59.61 426 GLY C C 1
ATOM 3852 O O . GLY C 3 426 ? 151.962 151.999 175.715 1.00 59.61 426 GLY C O 1
ATOM 3853 N N . SER C 3 427 ? 150.212 150.624 175.410 1.00 58.11 427 SER C N 1
ATOM 3854 C CA . SER C 3 427 ? 149.467 151.183 176.529 1.00 58.11 427 SER C CA 1
ATOM 3855 C C . SER C 3 427 ? 150.025 150.654 177.843 1.00 58.11 427 SER C C 1
ATOM 3856 O O . SER C 3 427 ? 150.220 149.447 178.003 1.00 58.11 427 SER C O 1
ATOM 3859 N N . ARG C 3 428 ? 150.280 151.562 178.781 1.00 59.19 428 ARG C N 1
ATOM 3860 C CA . ARG C 3 428 ? 150.786 151.195 180.094 1.00 59.19 428 ARG C CA 1
ATOM 3861 C C . ARG C 3 428 ? 150.204 152.150 181.123 1.00 59.19 428 ARG C C 1
ATOM 3862 O O . ARG C 3 428 ? 149.803 153.269 180.799 1.00 59.19 428 ARG C O 1
ATOM 3870 N N . GLN C 3 429 ? 150.165 151.697 182.373 1.00 59.91 429 GLN C N 1
ATOM 3871 C CA . GLN C 3 429 ? 149.586 152.506 183.434 1.00 59.91 429 GLN C CA 1
ATOM 3872 C C . GLN C 3 429 ? 150.421 153.757 183.670 1.00 59.91 429 GLN C C 1
ATOM 3873 O O . GLN C 3 429 ? 151.626 153.788 183.414 1.00 59.91 429 GLN C O 1
ATOM 3879 N N . PHE C 3 430 ? 149.759 154.801 184.158 1.00 55.15 430 PHE C N 1
ATOM 3880 C CA . PHE C 3 430 ? 150.384 156.102 184.314 1.00 55.15 430 PHE C CA 1
ATOM 3881 C C . PHE C 3 430 ? 149.648 156.861 185.406 1.00 55.15 430 PHE C C 1
ATOM 3882 O O . PHE C 3 430 ? 148.575 156.455 185.857 1.00 55.15 430 PHE C O 1
ATOM 3890 N N . THR C 3 431 ? 150.241 157.967 185.839 1.00 57.67 431 THR C N 1
ATOM 3891 C CA . THR C 3 431 ? 149.622 158.809 186.854 1.00 57.67 431 THR C CA 1
ATOM 3892 C C . THR C 3 431 ? 150.151 160.235 186.798 1.00 57.67 431 THR C C 1
ATOM 3893 O O . THR C 3 431 ? 151.311 160.490 187.119 1.00 57.67 431 THR C O 1
ATOM 3897 N N . ASP D 4 21 ? 144.484 144.215 131.834 1.00 56.34 21 ASP L N 1
ATOM 3898 C CA . ASP D 4 21 ? 143.527 144.195 132.933 1.00 56.34 21 ASP L CA 1
ATOM 3899 C C . ASP D 4 21 ? 142.557 145.366 132.841 1.00 56.34 21 ASP L C 1
ATOM 3900 O O . ASP D 4 21 ? 141.461 145.230 132.302 1.00 56.34 21 ASP L O 1
ATOM 3902 N N . ILE D 4 22 ? 142.959 146.518 133.371 1.00 51.95 22 ILE L N 1
ATOM 3903 C CA . ILE D 4 22 ? 142.114 147.707 133.350 1.00 51.95 22 ILE L CA 1
ATOM 3904 C C . ILE D 4 22 ? 142.173 148.300 131.949 1.00 51.95 22 ILE L C 1
ATOM 3905 O O . ILE D 4 22 ? 143.183 148.885 131.554 1.00 51.95 22 ILE L O 1
ATOM 3910 N N . VAL D 4 23 ? 141.091 148.153 131.197 1.00 51.98 23 VAL L N 1
ATOM 3911 C CA . VAL D 4 23 ? 141.021 148.661 129.834 1.00 51.98 23 VAL L CA 1
ATOM 3912 C C . VAL D 4 23 ? 140.509 150.092 129.883 1.00 51.98 23 VAL L C 1
ATOM 3913 O O . VAL D 4 23 ? 139.408 150.350 130.380 1.00 51.98 23 VAL L O 1
ATOM 3917 N N . LEU D 4 24 ? 141.302 151.023 129.365 1.00 49.22 24 LEU L N 1
ATOM 3918 C CA . LEU D 4 24 ? 140.926 152.427 129.304 1.00 49.22 24 LEU L CA 1
ATOM 3919 C C . LEU D 4 24 ? 140.394 152.727 127.911 1.00 49.22 24 LEU L C 1
ATOM 3920 O O . LEU D 4 24 ? 141.097 152.522 126.917 1.00 49.22 24 LEU L O 1
ATOM 3925 N N . THR D 4 25 ? 139.158 153.205 127.842 1.00 52.84 25 THR L N 1
ATOM 3926 C CA . THR D 4 25 ? 138.524 153.565 126.583 1.00 52.84 25 THR L CA 1
ATOM 3927 C C . THR D 4 25 ? 138.469 155.081 126.499 1.00 52.84 25 THR L C 1
ATOM 3928 O O . THR D 4 25 ? 137.938 155.736 127.401 1.00 52.84 25 THR L O 1
ATOM 3932 N N . GLN D 4 26 ? 139.010 155.631 125.422 1.00 50.43 26 GLN L N 1
ATOM 3933 C CA . GLN D 4 26 ? 139.215 157.064 125.291 1.00 50.43 26 GLN L CA 1
ATOM 3934 C C . GLN D 4 26 ? 138.368 157.593 124.144 1.00 50.43 26 GLN L C 1
ATOM 3935 O O . GLN D 4 26 ? 138.428 157.066 123.029 1.00 50.43 26 GLN L O 1
ATOM 3941 N N . SER D 4 27 ? 137.581 158.630 124.420 1.00 54.07 27 SER L N 1
ATOM 3942 C CA . SER D 4 27 ? 136.671 159.197 123.440 1.00 54.07 27 SER L CA 1
ATOM 3943 C C . SER D 4 27 ? 136.803 160.713 123.419 1.00 54.07 27 SER L C 1
ATOM 3944 O O . SER D 4 27 ? 136.965 161.336 124.473 1.00 54.07 27 SER L O 1
ATOM 3947 N N . PRO D 4 28 ? 136.733 161.339 122.237 1.00 55.21 28 PRO L N 1
ATOM 3948 C CA . PRO D 4 28 ? 136.611 160.695 120.927 1.00 55.21 28 PRO L CA 1
ATOM 3949 C C . PRO D 4 28 ? 137.953 160.226 120.379 1.00 55.21 28 PRO L C 1
ATOM 3950 O O . PRO D 4 28 ? 138.994 160.646 120.876 1.00 55.21 28 PRO L O 1
ATOM 3954 N N . ALA D 4 29 ? 137.926 159.362 119.364 1.00 56.72 29 ALA L N 1
ATOM 3955 C CA . ALA D 4 29 ? 139.167 158.901 118.753 1.00 56.72 29 ALA L CA 1
ATOM 3956 C C . ALA D 4 29 ? 139.849 159.991 117.941 1.00 56.72 29 ALA L C 1
ATOM 3957 O O . ALA D 4 29 ? 141.027 159.846 117.600 1.00 56.72 29 ALA L O 1
ATOM 3959 N N . SER D 4 30 ? 139.139 161.067 117.618 1.00 58.25 30 SER L N 1
ATOM 3960 C CA . SER D 4 30 ? 139.717 162.190 116.898 1.00 58.25 30 SER L CA 1
ATOM 3961 C C . SER D 4 30 ? 138.946 163.445 117.268 1.00 58.25 30 SER L C 1
ATOM 3962 O O . SER D 4 30 ? 137.780 163.378 117.663 1.00 58.25 30 SER L O 1
ATOM 3965 N N . LEU D 4 31 ? 139.602 164.592 117.131 1.00 61.35 31 LEU L N 1
ATOM 3966 C CA . LEU D 4 31 ? 138.997 165.846 117.551 1.00 61.35 31 LEU L CA 1
ATOM 3967 C C . LEU D 4 31 ? 139.640 166.994 116.791 1.00 61.35 31 LEU L C 1
ATOM 3968 O O . LEU D 4 31 ? 140.860 167.024 116.620 1.00 61.35 31 LEU L O 1
ATOM 3973 N N . ALA D 4 32 ? 138.812 167.932 116.341 1.00 63.00 32 ALA L N 1
ATOM 3974 C CA . ALA D 4 32 ? 139.288 169.133 115.667 1.00 63.00 32 ALA L CA 1
ATOM 3975 C C . ALA D 4 32 ? 138.513 170.320 116.208 1.00 63.00 32 ALA L C 1
ATOM 3976 O O . ALA D 4 32 ? 137.297 170.402 116.016 1.00 63.00 32 ALA L O 1
ATOM 3978 N N . VAL D 4 33 ? 139.206 171.229 116.887 1.00 65.50 33 VAL L N 1
ATOM 3979 C CA . VAL D 4 33 ? 138.583 172.417 117.453 1.00 65.50 33 VAL L CA 1
ATOM 3980 C C . VAL D 4 33 ? 139.420 173.634 117.095 1.00 65.50 33 VAL L C 1
ATOM 3981 O O . VAL D 4 33 ? 140.629 173.537 116.861 1.00 65.50 33 VAL L O 1
ATOM 3985 N N . SER D 4 34 ? 138.765 174.790 117.050 1.00 67.11 34 SER L N 1
ATOM 3986 C CA . SER D 4 34 ? 139.420 176.030 116.672 1.00 67.11 34 SER L CA 1
ATOM 3987 C C . SER D 4 34 ? 140.211 176.597 117.847 1.00 67.11 34 SER L C 1
ATOM 3988 O O . SER D 4 34 ? 140.037 176.200 119.001 1.00 67.11 34 SER L O 1
ATOM 3991 N N . LEU D 4 35 ? 141.094 177.542 117.540 1.00 68.77 35 LEU L N 1
ATOM 3992 C CA . LEU D 4 35 ? 141.893 178.179 118.575 1.00 68.77 35 LEU L CA 1
ATOM 3993 C C . LEU D 4 35 ? 141.011 178.983 119.519 1.00 68.77 35 LEU L C 1
ATOM 3994 O O . LEU D 4 35 ? 140.031 179.605 119.104 1.00 68.77 35 LEU L O 1
ATOM 3999 N N . GLY D 4 36 ? 141.367 178.966 120.800 1.00 69.25 36 GLY L N 1
ATOM 4000 C CA . GLY D 4 36 ? 140.688 179.747 121.803 1.00 69.25 36 GLY L CA 1
ATOM 4001 C C . GLY D 4 36 ? 139.508 179.068 122.461 1.00 69.25 36 GLY L C 1
ATOM 4002 O O . GLY D 4 36 ? 139.076 179.512 123.529 1.00 69.25 36 GLY L O 1
ATOM 4003 N N . GLN D 4 37 ? 138.975 178.006 121.864 1.00 68.12 37 GLN L N 1
ATOM 4004 C CA . GLN D 4 37 ? 137.876 177.272 122.467 1.00 68.12 37 GLN L CA 1
ATOM 4005 C C . GLN D 4 37 ? 138.399 176.076 123.257 1.00 68.12 37 GLN L C 1
ATOM 4006 O O . GLN D 4 37 ? 139.596 175.787 123.288 1.00 68.12 37 GLN L O 1
ATOM 4012 N N . ARG D 4 38 ? 137.480 175.370 123.906 1.00 63.92 38 ARG L N 1
ATOM 4013 C CA . ARG D 4 38 ? 137.811 174.302 124.837 1.00 63.92 38 ARG L CA 1
ATOM 4014 C C . ARG D 4 38 ? 137.735 172.955 124.134 1.00 63.92 38 ARG L C 1
ATOM 4015 O O . ARG D 4 38 ? 136.769 172.676 123.416 1.00 63.92 38 ARG L O 1
ATOM 4023 N N . ALA D 4 39 ? 138.755 172.129 124.338 1.00 59.52 39 ALA L N 1
ATOM 4024 C CA . ALA D 4 39 ? 138.801 170.773 123.811 1.00 59.52 39 ALA L CA 1
ATOM 4025 C C . ALA D 4 39 ? 138.736 169.800 124.978 1.00 59.52 39 ALA L C 1
ATOM 4026 O O . ALA D 4 39 ? 139.552 169.881 125.900 1.00 59.52 39 ALA L O 1
ATOM 4028 N N . THR D 4 40 ? 137.770 168.888 124.940 1.00 56.97 40 THR L N 1
ATOM 4029 C CA . THR D 4 40 ? 137.554 167.930 126.014 1.00 56.97 40 THR L CA 1
ATOM 4030 C C . THR D 4 40 ? 137.810 166.522 125.503 1.00 56.97 40 THR L C 1
ATOM 4031 O O . THR D 4 40 ? 137.251 166.116 124.480 1.00 56.97 40 THR L O 1
ATOM 4035 N N . ILE D 4 41 ? 138.655 165.785 126.218 1.00 51.68 41 ILE L N 1
ATOM 4036 C CA . ILE D 4 41 ? 138.959 164.393 125.920 1.00 51.68 41 ILE L CA 1
ATOM 4037 C C . ILE D 4 41 ? 138.542 163.565 127.122 1.00 51.68 41 ILE L C 1
ATOM 4038 O O . ILE D 4 41 ? 138.865 163.916 128.261 1.00 51.68 41 ILE L O 1
ATOM 4043 N N . SER D 4 42 ? 137.824 162.477 126.876 1.00 52.34 42 SER L N 1
ATOM 4044 C CA . SER D 4 42 ? 137.281 161.649 127.939 1.00 52.34 42 SER L CA 1
ATOM 4045 C C . SER D 4 42 ? 137.959 160.288 127.950 1.00 52.34 42 SER L C 1
ATOM 4046 O O . SER D 4 42 ? 138.223 159.706 126.895 1.00 52.34 42 SER L O 1
ATOM 4049 N N . CYS D 4 43 ? 138.245 159.793 129.148 1.00 54.58 43 CYS L N 1
ATOM 4050 C CA . CYS D 4 43 ? 138.771 158.453 129.355 1.00 54.58 43 CYS L CA 1
ATOM 4051 C C . CYS D 4 43 ? 137.835 157.723 130.302 1.00 54.58 43 CYS L C 1
ATOM 4052 O O . CYS D 4 43 ? 137.440 158.276 131.332 1.00 54.58 43 CYS L O 1
ATOM 4055 N N . ARG D 4 44 ? 137.466 156.497 129.950 1.00 59.52 44 ARG L N 1
ATOM 4056 C CA . ARG D 4 44 ? 136.588 155.686 130.779 1.00 59.52 44 ARG L CA 1
ATOM 4057 C C . ARG D 4 44 ? 137.262 154.354 131.065 1.00 59.52 44 ARG L C 1
ATOM 4058 O O . ARG D 4 44 ? 137.647 153.638 130.137 1.00 59.52 44 ARG L O 1
ATOM 4066 N N . ALA D 4 45 ? 137.388 154.023 132.342 1.00 55.35 45 ALA L N 1
ATOM 4067 C CA . ALA D 4 45 ? 138.098 152.833 132.775 1.00 55.35 45 ALA L CA 1
ATOM 4068 C C . ALA D 4 45 ? 137.130 151.680 132.996 1.00 55.35 45 ALA L C 1
ATOM 4069 O O . ALA D 4 45 ? 135.982 151.878 133.398 1.00 55.35 45 ALA L O 1
ATOM 4071 N N . SER D 4 46 ? 137.604 150.466 132.714 1.00 55.19 46 SER L N 1
ATOM 4072 C CA . SER D 4 46 ? 136.783 149.284 132.950 1.00 55.19 46 SER L CA 1
ATOM 4073 C C . SER D 4 46 ? 136.500 149.099 134.435 1.00 55.19 46 SER L C 1
ATOM 4074 O O . SER D 4 46 ? 135.370 148.784 134.825 1.00 55.19 46 SER L O 1
ATOM 4077 N N . GLU D 4 47 ? 137.509 149.291 135.276 1.00 57.94 47 GLU L N 1
ATOM 4078 C CA . GLU D 4 47 ? 137.373 149.236 136.722 1.00 57.94 47 GLU L CA 1
ATOM 4079 C C . GLU D 4 47 ? 137.557 150.634 137.301 1.00 57.94 47 GLU L C 1
ATOM 4080 O O . GLU D 4 47 ? 137.678 151.622 136.571 1.00 57.94 47 GLU L O 1
ATOM 4086 N N . SER D 4 48 ? 137.571 150.720 138.625 1.00 58.24 48 SER L N 1
ATOM 4087 C CA . SER D 4 48 ? 137.953 151.947 139.303 1.00 58.24 48 SER L CA 1
ATOM 4088 C C . SER D 4 48 ? 139.459 151.956 139.517 1.00 58.24 48 SER L C 1
ATOM 4089 O O . SER D 4 48 ? 140.086 150.907 139.678 1.00 58.24 48 SER L O 1
ATOM 4092 N N . VAL D 4 49 ? 140.039 153.154 139.511 1.00 53.73 49 VAL L N 1
ATOM 4093 C CA . VAL D 4 49 ? 141.484 153.299 139.639 1.00 53.73 49 VAL L CA 1
ATOM 4094 C C . VAL D 4 49 ? 141.809 154.036 140.931 1.00 53.73 49 VAL L C 1
ATOM 4095 O O . VAL D 4 49 ? 142.815 154.747 141.018 1.00 53.73 49 VAL L O 1
ATOM 4099 N N . ASP D 4 50 ? 140.971 153.854 141.947 1.00 57.66 50 ASP L N 1
ATOM 4100 C CA . ASP D 4 50 ? 141.116 154.564 143.209 1.00 57.66 50 ASP L CA 1
ATOM 4101 C C . ASP D 4 50 ? 141.934 153.743 144.195 1.00 57.66 50 ASP L C 1
ATOM 4102 O O . ASP D 4 50 ? 141.672 152.553 144.390 1.00 57.66 50 ASP L O 1
ATOM 4107 N N . ILE D 4 51 ? 142.926 154.382 144.807 1.00 53.07 51 ILE L N 1
ATOM 4108 C CA . ILE D 4 51 ? 143.592 153.866 145.996 1.00 53.07 51 ILE L CA 1
ATOM 4109 C C . ILE D 4 51 ? 143.565 154.968 147.041 1.00 53.07 51 ILE L C 1
ATOM 4110 O O . ILE D 4 51 ? 143.977 156.099 146.761 1.00 53.07 51 ILE L O 1
ATOM 4115 N N . TYR D 4 52 ? 143.069 154.645 148.235 1.00 52.17 52 TYR L N 1
ATOM 4116 C CA . TYR D 4 52 ? 142.935 155.610 149.326 1.00 52.17 52 TYR L CA 1
ATOM 4117 C C . TYR D 4 52 ? 142.138 156.839 148.902 1.00 52.17 52 TYR L C 1
ATOM 4118 O O . TYR D 4 52 ? 142.381 157.945 149.387 1.00 52.17 52 TYR L O 1
ATOM 4127 N N . GLY D 4 53 ? 141.186 156.661 147.993 1.00 53.51 53 GLY L N 1
ATOM 4128 C CA . GLY D 4 53 ? 140.386 157.765 147.514 1.00 53.51 53 GLY L CA 1
ATOM 4129 C C . GLY D 4 53 ? 141.046 158.633 146.469 1.00 53.51 53 GLY L C 1
ATOM 4130 O O . GLY D 4 53 ? 140.442 159.623 146.041 1.00 53.51 53 GLY L O 1
ATOM 4131 N N . ILE D 4 54 ? 142.260 158.300 146.043 1.00 52.83 54 ILE L N 1
ATOM 4132 C CA . ILE D 4 54 ? 142.967 159.037 145.004 1.00 52.83 54 ILE L CA 1
ATOM 4133 C C . ILE D 4 54 ? 142.883 158.238 143.715 1.00 52.83 54 ILE L C 1
ATOM 4134 O O . ILE D 4 54 ? 143.179 157.037 143.702 1.00 52.83 54 ILE L O 1
ATOM 4139 N N . SER D 4 55 ? 142.479 158.894 142.634 1.00 50.69 55 SER L N 1
ATOM 4140 C CA . SER D 4 55 ? 142.357 158.244 141.338 1.00 50.69 55 SER L CA 1
ATOM 4141 C C . SER D 4 55 ? 143.682 158.359 140.598 1.00 50.69 55 SER L C 1
ATOM 4142 O O . SER D 4 55 ? 144.146 159.468 140.315 1.00 50.69 55 SER L O 1
ATOM 4145 N N . PHE D 4 56 ? 144.284 157.215 140.283 1.00 48.10 56 PHE L N 1
ATOM 4146 C CA . PHE D 4 56 ? 145.604 157.181 139.656 1.00 48.10 56 PHE L CA 1
ATOM 4147 C C . PHE D 4 56 ? 145.460 157.168 138.136 1.00 48.10 56 PHE L C 1
ATOM 4148 O O . PHE D 4 56 ? 145.798 156.206 137.449 1.00 48.10 56 PHE L O 1
ATOM 4156 N N . MET D 4 57 ? 144.951 158.279 137.617 1.00 46.45 57 MET L N 1
ATOM 4157 C CA . MET D 4 57 ? 144.836 158.498 136.184 1.00 46.45 57 MET L CA 1
ATOM 4158 C C . MET D 4 57 ? 145.795 159.600 135.764 1.00 46.45 57 MET L C 1
ATOM 4159 O O . MET D 4 57 ? 145.757 160.705 136.312 1.00 46.45 57 MET L O 1
ATOM 4164 N N . ASN D 4 58 ? 146.652 159.294 134.797 1.00 43.58 58 ASN L N 1
ATOM 4165 C CA . ASN D 4 58 ? 147.623 160.236 134.270 1.00 43.58 58 ASN L CA 1
ATOM 4166 C C . ASN D 4 58 ? 147.297 160.536 132.816 1.00 43.58 58 ASN L C 1
ATOM 4167 O O . ASN D 4 58 ? 146.737 159.699 132.106 1.00 43.58 58 ASN L O 1
ATOM 4172 N N . TRP D 4 59 ? 147.648 161.739 132.377 1.00 42.12 59 TRP L N 1
ATOM 4173 C CA . TRP D 4 59 ? 147.393 162.184 131.015 1.00 42.12 59 TRP L CA 1
ATOM 4174 C C . TRP D 4 59 ? 148.709 162.563 130.357 1.00 42.12 59 TRP L C 1
ATOM 4175 O O . TRP D 4 59 ? 149.518 163.282 130.950 1.00 42.12 59 TRP L O 1
ATOM 4186 N N . PHE D 4 60 ? 148.919 162.078 129.139 1.00 39.43 60 PHE L N 1
ATOM 4187 C CA . PHE D 4 60 ? 150.145 162.314 128.396 1.00 39.43 60 PHE L CA 1
ATOM 4188 C C . PHE D 4 60 ? 149.827 162.973 127.065 1.00 39.43 60 PHE L C 1
ATOM 4189 O O . PHE D 4 60 ? 148.754 162.771 126.494 1.00 39.43 60 PHE L O 1
ATOM 4197 N N . GLN D 4 61 ? 150.771 163.768 126.582 1.00 43.18 61 GLN L N 1
ATOM 4198 C CA . GLN D 4 61 ? 150.707 164.364 125.259 1.00 43.18 61 GLN L CA 1
ATOM 4199 C C . GLN D 4 61 ? 151.923 163.918 124.467 1.00 43.18 61 GLN L C 1
ATOM 4200 O O . GLN D 4 61 ? 153.041 163.913 124.988 1.00 43.18 61 GLN L O 1
ATOM 4206 N N . GLN D 4 62 ? 151.711 163.536 123.212 1.00 45.17 62 GLN L N 1
ATOM 4207 C CA . GLN D 4 62 ? 152.797 163.064 122.365 1.00 45.17 62 GLN L CA 1
ATOM 4208 C C . GLN D 4 62 ? 152.764 163.790 121.033 1.00 45.17 62 GLN L C 1
ATOM 4209 O O . GLN D 4 62 ? 151.820 163.626 120.256 1.00 45.17 62 GLN L O 1
ATOM 4215 N N . LYS D 4 63 ? 153.793 164.587 120.772 1.00 52.07 63 LYS L N 1
ATOM 4216 C CA . LYS D 4 63 ? 154.008 165.117 119.445 1.00 52.07 63 LYS L CA 1
ATOM 4217 C C . LYS D 4 63 ? 154.495 163.993 118.534 1.00 52.07 63 LYS L C 1
ATOM 4218 O O . LYS D 4 63 ? 155.001 162.978 119.014 1.00 52.07 63 LYS L O 1
ATOM 4224 N N . PRO D 4 64 ? 154.344 164.144 117.213 1.00 56.37 64 PRO L N 1
ATOM 4225 C CA . PRO D 4 64 ? 154.591 162.996 116.321 1.00 56.37 64 PRO L CA 1
ATOM 4226 C C . PRO D 4 64 ? 155.974 162.377 116.450 1.00 56.37 64 PRO L C 1
ATOM 4227 O O . PRO D 4 64 ? 156.096 161.148 116.380 1.00 56.37 64 PRO L O 1
ATOM 4231 N N . GLY D 4 65 ? 157.017 163.176 116.642 1.00 54.65 65 GLY L N 1
ATOM 4232 C CA . GLY D 4 65 ? 158.358 162.624 116.663 1.00 54.65 65 GLY L CA 1
ATOM 4233 C C . GLY D 4 65 ? 159.053 162.641 118.009 1.00 54.65 65 GLY L C 1
ATOM 4234 O O . GLY D 4 65 ? 160.281 162.541 118.072 1.00 54.65 65 GLY L O 1
ATOM 4235 N N . GLN D 4 66 ? 158.294 162.756 119.088 1.00 49.38 66 GLN L N 1
ATOM 4236 C CA . GLN D 4 66 ? 158.838 162.928 120.424 1.00 49.38 66 GLN L CA 1
ATOM 4237 C C . GLN D 4 66 ? 158.231 161.914 121.379 1.00 49.38 66 GLN L C 1
ATOM 4238 O O . GLN D 4 66 ? 157.148 161.379 121.123 1.00 49.38 66 GLN L O 1
ATOM 4244 N N . PRO D 4 67 ? 158.909 161.622 122.485 1.00 43.66 67 PRO L N 1
ATOM 4245 C CA . PRO D 4 67 ? 158.330 160.745 123.503 1.00 43.66 67 PRO L CA 1
ATOM 4246 C C . PRO D 4 67 ? 157.118 161.391 124.144 1.00 43.66 67 PRO L C 1
ATOM 4247 O O . PRO D 4 67 ? 156.940 162.615 124.055 1.00 43.66 67 PRO L O 1
ATOM 4251 N N . PRO D 4 68 ? 156.250 160.607 124.777 1.00 39.35 68 PRO L N 1
ATOM 4252 C CA . PRO D 4 68 ? 155.091 161.196 125.453 1.00 39.35 68 PRO L CA 1
ATOM 4253 C C . PRO D 4 68 ? 155.523 162.144 126.558 1.00 39.35 68 PRO L C 1
ATOM 4254 O O . PRO D 4 68 ? 156.530 161.925 127.232 1.00 39.35 68 PRO L O 1
ATOM 4258 N N . LYS D 4 69 ? 154.757 163.213 126.731 1.00 39.81 69 LYS L N 1
ATOM 4259 C CA . LYS D 4 69 ? 155.028 164.227 127.741 1.00 39.81 69 LYS L CA 1
ATOM 4260 C C . LYS D 4 69 ? 153.905 164.207 128.765 1.00 39.81 69 LYS L C 1
ATOM 4261 O O . LYS D 4 69 ? 152.733 164.345 128.404 1.00 39.81 69 LYS L O 1
ATOM 4267 N N . LEU D 4 70 ? 154.261 164.040 130.034 1.00 39.21 70 LEU L N 1
ATOM 4268 C CA . LEU D 4 70 ? 153.258 163.990 131.087 1.00 39.21 70 LEU L CA 1
ATOM 4269 C C . LEU D 4 70 ? 152.593 165.349 131.250 1.00 39.21 70 LEU L C 1
ATOM 4270 O O . LEU D 4 70 ? 153.270 166.376 131.336 1.00 39.21 70 LEU L O 1
ATOM 4275 N N . LEU D 4 71 ? 151.262 165.354 131.287 1.00 40.35 71 LEU L N 1
ATOM 4276 C CA . LEU D 4 71 ? 150.492 166.561 131.551 1.00 40.35 71 LEU L CA 1
ATOM 4277 C C . LEU D 4 71 ? 149.879 166.545 132.945 1.00 40.35 71 LEU L C 1
ATOM 4278 O O . LEU D 4 71 ? 150.101 167.464 133.734 1.00 40.35 71 LEU L O 1
ATOM 4283 N N . ILE D 4 72 ? 149.116 165.508 133.268 1.00 41.72 72 ILE L N 1
ATOM 4284 C CA . ILE D 4 72 ? 148.381 165.413 134.520 1.00 41.72 72 ILE L CA 1
ATOM 4285 C C . ILE D 4 72 ? 148.758 164.106 135.200 1.00 41.72 72 ILE L C 1
ATOM 4286 O O . ILE D 4 72 ? 148.941 163.084 134.533 1.00 41.72 72 ILE L O 1
ATOM 4291 N N . TYR D 4 73 ? 148.899 164.143 136.520 1.00 43.46 73 TYR L N 1
ATOM 4292 C CA . TYR D 4 73 ? 149.051 162.938 137.319 1.00 43.46 73 TYR L CA 1
ATOM 4293 C C . TYR D 4 73 ? 148.121 163.025 138.517 1.00 43.46 73 TYR L C 1
ATOM 4294 O O . TYR D 4 73 ? 147.771 164.117 138.967 1.00 43.46 73 TYR L O 1
ATOM 4303 N N . ALA D 4 74 ? 147.713 161.861 139.021 1.00 45.78 74 ALA L N 1
ATOM 4304 C CA . ALA D 4 74 ? 146.735 161.770 140.104 1.00 45.78 74 ALA L CA 1
ATOM 4305 C C . ALA D 4 74 ? 145.450 162.512 139.754 1.00 45.78 74 ALA L C 1
ATOM 4306 O O . ALA D 4 74 ? 144.806 163.106 140.622 1.00 45.78 74 ALA L O 1
ATOM 4308 N N . THR D 4 75 ? 145.116 162.509 138.464 1.00 48.42 75 THR L N 1
ATOM 4309 C CA . THR D 4 75 ? 143.836 162.925 137.902 1.00 48.42 75 THR L CA 1
ATOM 4310 C C . THR D 4 75 ? 143.638 164.437 137.881 1.00 48.42 75 THR L C 1
ATOM 4311 O O . THR D 4 75 ? 142.795 164.936 137.130 1.00 48.42 75 THR L O 1
ATOM 4315 N N . SER D 4 76 ? 144.435 165.193 138.619 1.00 47.30 76 SER L N 1
ATOM 4316 C CA . SER D 4 76 ? 144.222 166.635 138.599 1.00 47.30 76 SER L CA 1
ATOM 4317 C C . SER D 4 76 ? 145.478 167.482 138.725 1.00 47.30 76 SER L C 1
ATOM 4318 O O . SER D 4 76 ? 145.353 168.708 138.727 1.00 47.30 76 SER L O 1
ATOM 4321 N N . ASN D 4 77 ? 146.671 166.906 138.809 1.00 44.45 77 ASN L N 1
ATOM 4322 C CA . ASN D 4 77 ? 147.865 167.664 139.160 1.00 44.45 77 ASN L CA 1
ATOM 4323 C C . ASN D 4 77 ? 148.687 167.965 137.918 1.00 44.45 77 ASN L C 1
ATOM 4324 O O . ASN D 4 77 ? 149.046 167.053 137.170 1.00 44.45 77 ASN L O 1
ATOM 4329 N N . GLN D 4 78 ? 148.990 169.242 137.711 1.00 46.82 78 GLN L N 1
ATOM 4330 C CA . GLN D 4 78 ? 149.814 169.639 136.581 1.00 46.82 78 GLN L CA 1
ATOM 4331 C C . GLN D 4 78 ? 151.211 169.050 136.712 1.00 46.82 78 GLN L C 1
ATOM 4332 O O . GLN D 4 78 ? 151.813 169.070 137.787 1.00 46.82 78 GLN L O 1
ATOM 4338 N N . GLY D 4 79 ? 151.726 168.523 135.611 1.00 46.57 79 GLY L N 1
ATOM 4339 C CA . GLY D 4 79 ? 153.105 168.099 135.580 1.00 46.57 79 GLY L CA 1
ATOM 4340 C C . GLY D 4 79 ? 154.042 169.285 135.668 1.00 46.57 79 GLY L C 1
ATOM 4341 O O . GLY D 4 79 ? 153.656 170.440 135.498 1.00 46.57 79 GLY L O 1
ATOM 4342 N N . SER D 4 80 ? 155.307 168.987 135.956 1.00 50.55 80 SER L N 1
ATOM 4343 C CA . SER D 4 80 ? 156.312 170.031 136.108 1.00 50.55 80 SER L CA 1
ATOM 4344 C C . SER D 4 80 ? 156.444 170.853 134.833 1.00 50.55 80 SER L C 1
ATOM 4345 O O . SER D 4 80 ? 156.863 170.337 133.793 1.00 50.55 80 SER L O 1
ATOM 4348 N N . GLY D 4 81 ? 156.086 172.132 134.905 1.00 51.14 81 GLY L N 1
ATOM 4349 C CA . GLY D 4 81 ? 156.176 173.016 133.765 1.00 51.14 81 GLY L CA 1
ATOM 4350 C C . GLY D 4 81 ? 155.014 172.950 132.801 1.00 51.14 81 GLY L C 1
ATOM 4351 O O . GLY D 4 81 ? 155.071 173.597 131.748 1.00 51.14 81 GLY L O 1
ATOM 4352 N N . VAL D 4 82 ? 153.972 172.194 133.114 1.00 50.12 82 VAL L N 1
ATOM 4353 C CA . VAL D 4 82 ? 152.809 172.113 132.225 1.00 50.12 82 VAL L CA 1
ATOM 4354 C C . VAL D 4 82 ? 152.014 173.410 132.321 1.00 50.12 82 VAL L C 1
ATOM 4355 O O . VAL D 4 82 ? 151.743 173.884 133.438 1.00 50.12 82 VAL L O 1
ATOM 4359 N N . PRO D 4 83 ? 151.628 174.021 131.201 1.00 53.21 83 PRO L N 1
ATOM 4360 C CA . PRO D 4 83 ? 150.822 175.244 131.270 1.00 53.21 83 PRO L CA 1
ATOM 4361 C C . PRO D 4 83 ? 149.478 174.982 131.929 1.00 53.21 83 PRO L C 1
ATOM 4362 O O . PRO D 4 83 ? 148.935 173.878 131.872 1.00 53.21 83 PRO L O 1
ATOM 4366 N N . ALA D 4 84 ? 148.940 176.025 132.560 1.00 54.40 84 ALA L N 1
ATOM 4367 C CA . ALA D 4 84 ? 147.719 175.897 133.344 1.00 54.40 84 ALA L CA 1
ATOM 4368 C C . ALA D 4 84 ? 146.484 175.634 132.496 1.00 54.40 84 ALA L C 1
ATOM 4369 O O . ALA D 4 84 ? 145.423 175.350 133.061 1.00 54.40 84 ALA L O 1
ATOM 4371 N N . ARG D 4 85 ? 146.582 175.730 131.170 1.00 55.23 85 ARG L N 1
ATOM 4372 C CA . ARG D 4 85 ? 145.419 175.502 130.322 1.00 55.23 85 ARG L CA 1
ATOM 4373 C C . ARG D 4 85 ? 145.045 174.031 130.212 1.00 55.23 85 ARG L C 1
ATOM 4374 O O . ARG D 4 85 ? 143.991 173.721 129.647 1.00 55.23 85 ARG L O 1
ATOM 4382 N N . PHE D 4 86 ? 145.868 173.126 130.729 1.00 50.41 86 PHE L N 1
ATOM 4383 C CA . PHE D 4 86 ? 145.531 171.711 130.778 1.00 50.41 86 PHE L CA 1
ATOM 4384 C C . PHE D 4 86 ? 144.924 171.391 132.135 1.00 50.41 86 PHE L C 1
ATOM 4385 O O . PHE D 4 86 ? 145.506 171.717 133.173 1.00 50.41 86 PHE L O 1
ATOM 4393 N N . SER D 4 87 ? 143.757 170.758 132.127 1.00 52.99 87 SER L N 1
ATOM 4394 C CA . SER D 4 87 ? 143.035 170.449 133.350 1.00 52.99 87 SER L CA 1
ATOM 4395 C C . SER D 4 87 ? 142.599 168.995 133.340 1.00 52.99 87 SER L C 1
ATOM 4396 O O . SER D 4 87 ? 142.100 168.496 132.329 1.00 52.99 87 SER L O 1
ATOM 4399 N N . GLY D 4 88 ? 142.783 168.323 134.467 1.00 49.85 88 GLY L N 1
ATOM 4400 C CA . GLY D 4 88 ? 142.310 166.960 134.657 1.00 49.85 88 GLY L CA 1
ATOM 4401 C C . GLY D 4 88 ? 141.139 166.957 135.622 1.00 49.85 88 GLY L C 1
ATOM 4402 O O . GLY D 4 88 ? 141.110 167.738 136.575 1.00 49.85 88 GLY L O 1
ATOM 4403 N N . SER D 4 89 ? 140.177 166.075 135.371 1.00 52.46 89 SER L N 1
ATOM 4404 C CA . SER D 4 89 ? 138.960 166.020 136.164 1.00 52.46 89 SER L CA 1
ATOM 4405 C C . SER D 4 89 ? 138.534 164.564 136.288 1.00 52.46 89 SER L C 1
ATOM 4406 O O . SER D 4 89 ? 139.259 163.647 135.896 1.00 52.46 89 SER L O 1
ATOM 4409 N N . GLY D 4 90 ? 137.347 164.354 136.835 1.00 53.93 90 GLY L N 1
ATOM 4410 C CA . GLY D 4 90 ? 136.747 163.040 136.873 1.00 53.93 90 GLY L CA 1
ATOM 4411 C C . GLY D 4 90 ? 137.166 162.229 138.086 1.00 53.93 90 GLY L C 1
ATOM 4412 O O . GLY D 4 90 ? 138.151 162.517 138.760 1.00 53.93 90 GLY L O 1
ATOM 4413 N N . SER D 4 91 ? 136.378 161.195 138.360 1.00 56.41 91 SER L N 1
ATOM 4414 C CA . SER D 4 91 ? 136.661 160.266 139.441 1.00 56.41 91 SER L CA 1
ATOM 4415 C C . SER D 4 91 ? 135.820 159.019 139.228 1.00 56.41 91 SER L C 1
ATOM 4416 O O . SER D 4 91 ? 134.846 159.029 138.473 1.00 56.41 91 SER L O 1
ATOM 4419 N N . GLY D 4 92 ? 136.210 157.944 139.903 1.00 58.74 92 GLY L N 1
ATOM 4420 C CA . GLY D 4 92 ? 135.527 156.680 139.732 1.00 58.74 92 GLY L CA 1
ATOM 4421 C C . GLY D 4 92 ? 136.030 155.934 138.517 1.00 58.74 92 GLY L C 1
ATOM 4422 O O . GLY D 4 92 ? 137.114 155.345 138.547 1.00 58.74 92 GLY L O 1
ATOM 4423 N N . THR D 4 93 ? 135.249 155.949 137.438 1.00 58.03 93 THR L N 1
ATOM 4424 C CA . THR D 4 93 ? 135.664 155.365 136.174 1.00 58.03 93 THR L CA 1
ATOM 4425 C C . THR D 4 93 ? 135.639 156.343 135.012 1.00 58.03 93 THR L C 1
ATOM 4426 O O . THR D 4 93 ? 136.082 155.980 133.919 1.00 58.03 93 THR L O 1
ATOM 4430 N N . 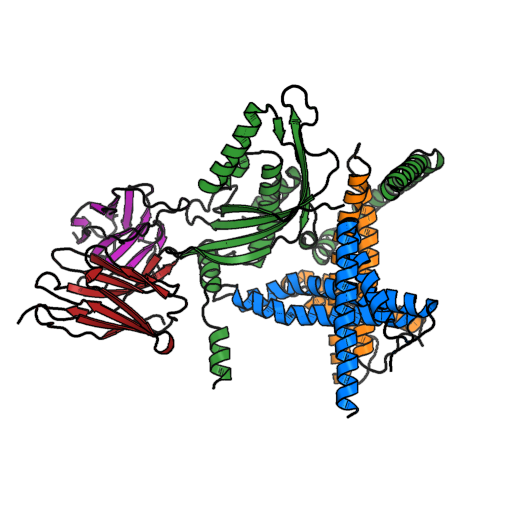ASP D 4 94 ? 135.145 157.560 135.206 1.00 57.72 94 ASP L N 1
ATOM 4431 C CA . ASP D 4 94 ? 135.029 158.547 134.141 1.00 57.72 94 ASP L CA 1
ATOM 4432 C C . ASP D 4 94 ? 136.013 159.676 134.403 1.00 57.72 94 ASP L C 1
ATOM 4433 O O . ASP D 4 94 ? 135.955 160.316 135.457 1.00 57.72 94 ASP L O 1
ATOM 4438 N N . PHE D 4 95 ? 136.899 159.925 133.444 1.00 51.51 95 PHE L N 1
ATOM 4439 C CA . PHE D 4 95 ? 137.917 160.956 133.564 1.00 51.51 95 PHE L CA 1
ATOM 4440 C C . PHE D 4 95 ? 137.938 161.804 132.305 1.00 51.51 95 PHE L C 1
ATOM 4441 O O . PHE D 4 95 ? 137.550 161.352 131.227 1.00 51.51 95 PHE L O 1
ATOM 4449 N N . SER D 4 96 ? 138.396 163.043 132.450 1.00 51.32 96 SER L N 1
ATOM 4450 C CA . SER D 4 96 ? 138.376 163.990 131.350 1.00 51.32 96 SER L CA 1
ATOM 4451 C C . SER D 4 96 ? 139.607 164.878 131.404 1.00 51.32 96 SER L C 1
ATOM 4452 O O . SER D 4 96 ? 140.159 165.140 132.474 1.00 51.32 96 SER L O 1
ATOM 4455 N N . LEU D 4 97 ? 140.029 165.338 130.230 1.00 50.51 97 LEU L N 1
ATOM 4456 C CA . LEU D 4 97 ? 141.096 166.317 130.093 1.00 50.51 97 LEU L CA 1
ATOM 4457 C C . LEU D 4 97 ? 140.564 167.481 129.277 1.00 50.51 97 LEU L C 1
ATOM 4458 O O . LEU D 4 97 ? 139.979 167.275 128.211 1.00 50.51 97 LEU L O 1
ATOM 4463 N N . ASN D 4 98 ? 140.762 168.697 129.774 1.00 55.94 98 ASN L N 1
ATOM 4464 C CA . ASN D 4 98 ? 140.263 169.898 129.124 1.00 55.94 98 ASN L CA 1
ATOM 4465 C C . ASN D 4 98 ? 141.424 170.821 128.796 1.00 55.94 98 ASN L C 1
ATOM 4466 O O . ASN D 4 98 ? 142.235 171.139 129.670 1.00 55.94 98 ASN L O 1
ATOM 4471 N N . ILE D 4 99 ? 141.498 171.247 127.542 1.00 57.98 99 ILE L N 1
ATOM 4472 C CA . ILE D 4 99 ? 142.462 172.243 127.096 1.00 57.98 99 ILE L CA 1
ATOM 4473 C C . ILE D 4 99 ? 141.677 173.507 126.783 1.00 57.98 99 ILE L C 1
ATOM 4474 O O . ILE D 4 99 ? 140.855 173.521 125.859 1.00 57.98 99 ILE L O 1
ATOM 4479 N N . HIS D 4 100 ? 141.917 174.567 127.549 1.00 65.41 100 HIS L N 1
ATOM 4480 C CA . HIS D 4 100 ? 141.211 175.822 127.333 1.00 65.41 100 HIS L CA 1
ATOM 4481 C C . HIS D 4 100 ? 141.966 176.981 127.968 1.00 65.41 100 HIS L C 1
ATOM 4482 O O . HIS D 4 100 ? 142.274 176.940 129.165 1.00 65.41 100 HIS L O 1
ATOM 4489 N N . PRO D 4 101 ? 142.278 178.038 127.206 1.00 66.48 101 PRO L N 1
ATOM 4490 C CA . PRO D 4 101 ? 142.008 178.130 125.770 1.00 66.48 101 PRO L CA 1
ATOM 4491 C C . PRO D 4 101 ? 143.046 177.390 124.941 1.00 66.48 101 PRO L C 1
ATOM 4492 O O . PRO D 4 101 ? 144.231 177.440 125.262 1.00 66.48 101 PRO L O 1
ATOM 4496 N N . MET D 4 102 ? 142.606 176.715 123.884 1.00 67.19 102 MET L N 1
ATOM 4497 C CA . MET D 4 102 ? 143.533 175.972 123.046 1.00 67.19 102 MET L CA 1
ATOM 4498 C C . MET D 4 102 ? 144.431 176.914 122.257 1.00 67.19 102 MET L C 1
ATOM 4499 O O . MET D 4 102 ? 143.995 177.968 121.789 1.00 67.19 102 MET L O 1
ATOM 4504 N N . GLU D 4 103 ? 145.691 176.523 122.110 1.00 65.32 103 GLU L N 1
ATOM 4505 C CA . GLU D 4 103 ? 146.675 177.265 121.342 1.00 65.32 103 GLU L CA 1
ATOM 4506 C C . GLU D 4 103 ? 147.004 176.508 120.061 1.00 65.32 103 GLU L C 1
ATOM 4507 O O . GLU D 4 103 ? 146.469 175.433 119.786 1.00 65.32 103 GLU L O 1
ATOM 4513 N N . GLU D 4 104 ? 147.892 177.095 119.261 1.00 68.69 104 GLU L N 1
ATOM 4514 C CA . GLU D 4 104 ? 148.321 176.447 118.028 1.00 68.69 104 GLU L CA 1
ATOM 4515 C C . GLU D 4 104 ? 149.277 175.296 118.299 1.00 68.69 104 GLU L C 1
ATOM 4516 O O . GLU D 4 104 ? 149.274 174.305 117.561 1.00 68.69 104 GLU L O 1
ATOM 4522 N N . ASP D 4 105 ? 150.089 175.404 119.351 1.00 63.47 105 ASP L N 1
ATOM 4523 C CA . ASP D 4 105 ? 151.115 174.401 119.612 1.00 63.47 105 ASP L CA 1
ATOM 4524 C C . ASP D 4 105 ? 150.495 173.066 120.005 1.00 63.47 105 ASP L C 1
ATOM 4525 O O . ASP D 4 105 ? 150.855 172.019 119.458 1.00 63.47 105 ASP L O 1
ATOM 4530 N N . ASP D 4 106 ? 149.548 173.081 120.943 1.00 60.19 106 ASP L N 1
ATOM 4531 C CA . ASP D 4 106 ? 149.077 171.847 121.570 1.00 60.19 106 ASP L CA 1
ATOM 4532 C C . ASP D 4 106 ? 148.109 171.089 120.659 1.00 60.19 106 ASP L C 1
ATOM 4533 O O . ASP D 4 106 ? 146.958 170.821 120.996 1.00 60.19 106 ASP L O 1
ATOM 4538 N N . THR D 4 107 ? 148.611 170.739 119.480 1.00 57.88 107 THR L N 1
ATOM 4539 C CA . THR D 4 107 ? 147.968 169.778 118.593 1.00 57.88 107 THR L CA 1
ATOM 4540 C C . THR D 4 107 ? 148.834 168.522 118.576 1.00 57.88 107 THR L C 1
ATOM 4541 O O . THR D 4 107 ? 149.974 168.543 118.100 1.00 57.88 107 THR L O 1
ATOM 4545 N N . ALA D 4 108 ? 148.313 167.440 119.139 1.00 50.59 108 ALA L N 1
ATOM 4546 C CA . ALA D 4 108 ? 149.114 166.245 119.343 1.00 50.59 108 ALA L CA 1
ATOM 4547 C C . ALA D 4 108 ? 148.186 165.079 119.647 1.00 50.59 108 ALA L C 1
ATOM 4548 O O . ALA D 4 108 ? 146.960 165.195 119.565 1.00 50.59 108 ALA L O 1
ATOM 4550 N N . MET D 4 109 ? 148.784 163.949 120.000 1.00 47.98 109 MET L N 1
ATOM 4551 C CA . MET D 4 109 ? 148.068 162.743 120.378 1.00 47.98 109 MET L CA 1
ATOM 4552 C C . MET D 4 109 ? 148.060 162.664 121.898 1.00 47.98 109 MET L C 1
ATOM 4553 O O . MET D 4 109 ? 149.118 162.749 122.527 1.00 47.98 109 MET L O 1
ATOM 4558 N N . TYR D 4 110 ? 146.878 162.520 122.487 1.00 44.53 110 TYR L N 1
ATOM 4559 C CA . TYR D 4 110 ? 146.716 162.565 123.934 1.00 44.53 110 TYR L CA 1
ATOM 4560 C C . TYR D 4 110 ? 146.294 161.202 124.459 1.00 44.53 110 TYR L C 1
ATOM 4561 O O . TYR D 4 110 ? 145.338 160.607 123.954 1.00 44.53 110 TYR L O 1
ATOM 4570 N N . PHE D 4 111 ? 147.003 160.720 125.476 1.00 42.03 111 PHE L N 1
ATOM 4571 C CA . PHE D 4 111 ? 146.766 159.414 126.068 1.00 42.03 111 PHE L CA 1
ATOM 4572 C C . PHE D 4 111 ? 146.399 159.553 127.536 1.00 42.03 111 PHE L C 1
ATOM 4573 O O . PHE D 4 111 ? 146.874 160.456 128.228 1.00 42.03 111 PHE L O 1
ATOM 4581 N N . CYS D 4 112 ? 145.552 158.645 128.006 1.00 46.32 112 CYS L N 1
ATOM 4582 C CA . CYS D 4 112 ? 145.253 158.497 129.422 1.00 46.32 112 CYS L CA 1
ATOM 4583 C C . CYS D 4 112 ? 145.842 157.180 129.897 1.00 46.32 112 CYS L C 1
ATOM 4584 O O . CYS D 4 112 ? 145.723 156.162 129.209 1.00 46.32 112 CYS L O 1
ATOM 4587 N N . GLN D 4 113 ? 146.487 157.200 131.058 1.00 45.08 113 GLN L N 1
ATOM 4588 C CA . GLN D 4 113 ? 147.173 156.030 131.583 1.00 45.08 113 GLN L CA 1
ATOM 4589 C C . GLN D 4 113 ? 146.832 155.854 133.053 1.00 45.08 113 GLN L C 1
ATOM 4590 O O . GLN D 4 113 ? 146.979 156.791 133.841 1.00 45.08 113 GLN L O 1
ATOM 4596 N N . GLN D 4 114 ? 146.384 154.660 133.420 1.00 46.86 114 GLN L N 1
ATOM 4597 C CA . GLN D 4 114 ? 146.098 154.351 134.811 1.00 46.86 114 GLN L CA 1
ATOM 4598 C C . GLN D 4 114 ? 147.327 153.755 135.485 1.00 46.86 114 GLN L C 1
ATOM 4599 O O . GLN D 4 114 ? 148.202 153.177 134.839 1.00 46.86 114 GLN L O 1
ATOM 4605 N N . SER D 4 115 ? 147.384 153.903 136.808 1.00 48.97 115 SER L N 1
ATOM 4606 C CA . SER D 4 115 ? 148.502 153.374 137.577 1.00 48.97 115 SER L CA 1
ATOM 4607 C C . SER D 4 115 ? 148.035 152.677 138.845 1.00 48.97 115 SER L C 1
ATOM 4608 O O . SER D 4 115 ? 148.787 152.594 139.819 1.00 48.97 115 SER L O 1
ATOM 4611 N N . LYS D 4 116 ? 146.801 152.174 138.862 1.00 53.13 116 LYS L N 1
ATOM 4612 C CA . LYS D 4 116 ? 146.329 151.473 140.050 1.00 53.13 116 LYS L CA 1
ATOM 4613 C C . LYS D 4 116 ? 147.029 150.131 140.215 1.00 53.13 116 LYS L C 1
ATOM 4614 O O . LYS D 4 116 ? 147.486 149.790 141.311 1.00 53.13 116 LYS L O 1
ATOM 4620 N N . GLU D 4 117 ? 147.123 149.355 139.141 1.00 54.77 117 GLU L N 1
ATOM 4621 C CA . GLU D 4 117 ? 147.651 148.006 139.238 1.00 54.77 117 GLU L CA 1
ATOM 4622 C C . GLU D 4 117 ? 148.446 147.667 137.989 1.00 54.77 117 GLU L C 1
ATOM 4623 O O . GLU D 4 117 ? 148.248 148.252 136.923 1.00 54.77 117 GLU L O 1
ATOM 4629 N N . VAL D 4 118 ? 149.357 146.712 138.140 1.00 51.76 118 VAL L N 1
ATOM 4630 C CA . VAL D 4 118 ? 150.126 146.186 137.018 1.00 51.76 118 VAL L CA 1
ATOM 4631 C C . VAL D 4 118 ? 149.244 145.205 136.254 1.00 51.76 118 VAL L C 1
ATOM 4632 O O . VAL D 4 118 ? 148.485 144.444 136.872 1.00 51.76 118 VAL L O 1
ATOM 4636 N N . PRO D 4 119 ? 149.286 145.195 134.917 1.00 49.72 119 PRO L N 1
ATOM 4637 C CA . PRO D 4 119 ? 150.124 146.076 134.105 1.00 49.72 119 PRO L CA 1
ATOM 4638 C C . PRO D 4 119 ? 149.548 147.476 133.955 1.00 49.72 119 PRO L C 1
ATOM 4639 O O . PRO D 4 119 ? 148.331 147.624 133.889 1.00 49.72 119 PRO L O 1
ATOM 4643 N N . ARG D 4 120 ? 150.408 148.489 133.916 1.00 46.76 120 ARG L N 1
ATOM 4644 C CA . ARG D 4 120 ? 149.952 149.819 133.545 1.00 46.76 120 ARG L CA 1
ATOM 4645 C C . ARG D 4 120 ? 149.416 149.782 132.123 1.00 46.76 120 ARG L C 1
ATOM 4646 O O . ARG D 4 120 ? 150.042 149.213 131.227 1.00 46.76 120 ARG L O 1
ATOM 4654 N N . THR D 4 121 ? 148.247 150.373 131.916 1.00 45.34 121 THR L N 1
ATOM 4655 C CA . THR D 4 121 ? 147.606 150.375 130.613 1.00 45.34 121 THR L CA 1
ATOM 4656 C C . THR D 4 121 ? 147.365 151.805 130.163 1.00 45.34 121 THR L C 1
ATOM 4657 O O . THR D 4 121 ? 147.026 152.672 130.971 1.00 45.34 121 THR L O 1
ATOM 4661 N N . PHE D 4 122 ? 147.550 152.040 128.872 1.00 43.35 122 PHE L N 1
ATOM 4662 C CA . PHE D 4 122 ? 147.288 153.325 128.250 1.00 43.35 122 PHE L CA 1
ATOM 4663 C C . PHE D 4 122 ? 145.979 153.268 127.477 1.00 43.35 122 PHE L C 1
ATOM 4664 O O . PHE D 4 122 ? 145.488 152.196 127.117 1.00 43.35 122 PHE L O 1
ATOM 4672 N N . GLY D 4 123 ? 145.414 154.442 127.226 1.00 46.28 123 GLY L N 1
ATOM 4673 C CA . GLY D 4 123 ? 144.257 154.546 126.371 1.00 46.28 123 GLY L CA 1
ATOM 4674 C C . GLY D 4 123 ? 144.637 154.430 124.912 1.00 46.28 123 GLY L C 1
ATOM 4675 O O . GLY D 4 123 ? 145.806 154.350 124.541 1.00 46.28 123 GLY L O 1
ATOM 4676 N N . GLY D 4 124 ? 143.612 154.423 124.062 1.00 47.66 124 GLY L N 1
ATOM 4677 C CA . GLY D 4 124 ? 143.851 154.307 122.636 1.00 47.66 124 GLY L CA 1
ATOM 4678 C C . GLY D 4 124 ? 144.479 155.534 122.013 1.00 47.66 124 GLY L C 1
ATOM 4679 O O . GLY D 4 124 ? 145.076 155.432 120.938 1.00 47.66 124 GLY L O 1
ATOM 4680 N N . GLY D 4 125 ? 144.361 156.680 122.657 1.00 46.06 125 GLY L N 1
ATOM 4681 C CA . GLY D 4 125 ? 144.883 157.913 122.110 1.00 46.06 125 GLY L CA 1
ATOM 4682 C C . GLY D 4 125 ? 143.816 158.699 121.378 1.00 46.06 125 GLY L C 1
ATOM 4683 O O . GLY D 4 125 ? 142.910 158.141 120.749 1.00 46.06 125 GLY L O 1
ATOM 4684 N N . THR D 4 126 ? 143.915 160.023 121.463 1.00 49.28 126 THR L N 1
ATOM 4685 C CA . THR D 4 126 ? 142.979 160.924 120.804 1.00 49.28 126 THR L CA 1
ATOM 4686 C C . THR D 4 126 ? 143.772 161.952 120.017 1.00 49.28 126 THR L C 1
ATOM 4687 O O . THR D 4 126 ? 144.494 162.762 120.604 1.00 49.28 126 THR L O 1
ATOM 4691 N N . LYS D 4 127 ? 143.644 161.914 118.696 1.00 54.83 127 LYS L N 1
ATOM 4692 C CA . LYS D 4 127 ? 144.299 162.895 117.845 1.00 54.83 127 LYS L CA 1
ATOM 4693 C C . LYS D 4 127 ? 143.501 164.189 117.894 1.00 54.83 127 LYS L C 1
ATOM 4694 O O . LYS D 4 127 ? 142.312 164.201 117.567 1.00 54.83 127 LYS L O 1
ATOM 4700 N N . LEU D 4 128 ? 144.147 165.271 118.309 1.00 55.74 128 LEU L N 1
ATOM 4701 C CA . LEU D 4 128 ? 143.481 166.546 118.533 1.00 55.74 128 LEU L CA 1
ATOM 4702 C C . LEU D 4 128 ? 144.097 167.577 117.599 1.00 55.74 128 LEU L C 1
ATOM 4703 O O . LEU D 4 128 ? 145.314 167.781 117.616 1.00 55.74 128 LEU L O 1
ATOM 4708 N N . GLU D 4 129 ? 143.259 168.224 116.787 1.00 61.42 129 GLU L N 1
ATOM 4709 C CA . GLU D 4 129 ? 143.755 169.034 115.680 1.00 61.42 129 GLU L CA 1
ATOM 4710 C C . GLU D 4 129 ? 143.167 170.440 115.656 1.00 61.42 129 GLU L C 1
ATOM 4711 O O . GLU D 4 129 ? 142.493 170.859 116.600 1.00 61.42 129 GLU L O 1
ATOM 4717 N N . ILE D 4 130 ? 143.427 171.171 114.575 1.00 63.69 130 ILE L N 1
ATOM 4718 C CA . ILE D 4 130 ? 142.983 172.548 114.399 1.00 63.69 130 ILE L CA 1
ATOM 4719 C C . ILE D 4 130 ? 141.923 172.593 113.308 1.00 63.69 130 ILE L C 1
ATOM 4720 O O . ILE D 4 130 ? 141.899 171.752 112.402 1.00 63.69 130 ILE L O 1
ATOM 4725 N N . LYS D 4 131 ? 141.039 173.582 113.398 1.00 63.73 131 LYS L N 1
ATOM 4726 C CA . LYS D 4 131 ? 140.160 173.920 112.287 1.00 63.73 131 LYS L CA 1
ATOM 4727 C C . LYS D 4 131 ? 140.703 175.124 111.527 1.00 63.73 131 LYS L C 1
ATOM 4728 O O . LYS D 4 131 ? 141.299 176.025 112.115 1.00 63.73 131 LYS L O 1
ATOM 4734 N N . GLN E 5 20 ? 170.044 168.725 134.459 1.00 52.11 20 GLN H N 1
ATOM 4735 C CA . GLN E 5 20 ? 168.931 168.244 135.267 1.00 52.11 20 GLN H CA 1
ATOM 4736 C C . GLN E 5 20 ? 168.655 166.771 134.991 1.00 52.11 20 GLN H C 1
ATOM 4737 O O . GLN E 5 20 ? 169.559 166.022 134.627 1.00 52.11 20 GLN H O 1
ATOM 4739 N N . VAL E 5 21 ? 167.398 166.364 135.167 1.00 48.45 21 VAL H N 1
ATOM 4740 C CA . VAL E 5 21 ? 167.017 164.978 134.928 1.00 48.45 21 VAL H CA 1
ATOM 4741 C C . VAL E 5 21 ? 166.971 164.721 133.430 1.00 48.45 21 VAL H C 1
ATOM 4742 O O . VAL E 5 21 ? 166.398 165.508 132.667 1.00 48.45 21 VAL H O 1
ATOM 4746 N N . GLN E 5 22 ? 167.572 163.614 133.001 1.00 49.34 22 GLN H N 1
ATOM 4747 C CA . GLN E 5 22 ? 167.721 163.347 131.575 1.00 49.34 22 GLN H CA 1
ATOM 4748 C C . GLN E 5 22 ? 168.081 161.880 131.408 1.00 49.34 22 GLN H C 1
ATOM 4749 O O . GLN E 5 22 ? 169.033 161.407 132.032 1.00 49.34 22 GLN H O 1
ATOM 4755 N N . LEU E 5 23 ? 167.318 161.161 130.589 1.00 45.95 23 LEU H N 1
ATOM 4756 C CA . LEU E 5 23 ? 167.500 159.730 130.377 1.00 45.95 23 LEU H CA 1
ATOM 4757 C C . LEU E 5 23 ? 167.965 159.482 128.949 1.00 45.95 23 LEU H C 1
ATOM 4758 O O . LEU E 5 23 ? 167.340 159.961 127.999 1.00 45.95 23 LEU H O 1
ATOM 4763 N N . LYS E 5 24 ? 169.051 158.730 128.803 1.00 48.56 24 LYS H N 1
ATOM 4764 C CA . LYS E 5 24 ? 169.625 158.406 127.504 1.00 48.56 24 LYS H CA 1
ATOM 4765 C C . LYS E 5 24 ? 169.492 156.916 127.245 1.00 48.56 24 LYS H C 1
ATOM 4766 O O . LYS E 5 24 ? 169.793 156.103 128.121 1.00 48.56 24 LYS H O 1
ATOM 4772 N N . GLN E 5 25 ? 169.056 156.562 126.042 1.00 46.39 25 GLN H N 1
ATOM 4773 C CA . GLN E 5 25 ? 168.922 155.173 125.637 1.00 46.39 25 GLN H CA 1
ATOM 4774 C C . GLN E 5 25 ? 169.980 154.836 124.599 1.00 46.39 25 GLN H C 1
ATOM 4775 O O . GLN E 5 25 ? 170.305 155.661 123.740 1.00 46.39 25 GLN H O 1
ATOM 4781 N N . SER E 5 26 ? 170.515 153.621 124.681 1.00 51.78 26 SER H N 1
ATOM 4782 C CA . SER E 5 26 ? 171.547 153.141 123.766 1.00 51.78 26 SER H CA 1
ATOM 4783 C C . SER E 5 26 ? 171.179 151.723 123.351 1.00 51.78 26 SER H C 1
ATOM 4784 O O . SER E 5 26 ? 171.539 150.758 124.025 1.00 51.78 26 SER H O 1
ATOM 4787 N N . GLY E 5 27 ? 170.469 151.598 122.237 1.00 56.16 27 GLY H N 1
ATOM 4788 C CA . GLY E 5 27 ? 170.053 150.307 121.752 1.00 56.16 27 GLY H CA 1
ATOM 4789 C C . GLY E 5 27 ? 170.163 150.200 120.248 1.00 56.16 27 GLY H C 1
ATOM 4790 O O . GLY E 5 27 ? 170.201 151.203 119.529 1.00 56.16 27 GLY H O 1
ATOM 4791 N N . PRO E 5 28 ? 170.219 148.971 119.740 1.00 60.86 28 PRO H N 1
ATOM 4792 C CA . PRO E 5 28 ? 170.379 148.770 118.299 1.00 60.86 28 PRO H CA 1
ATOM 4793 C C . PRO E 5 28 ? 169.055 148.651 117.563 1.00 60.86 28 PRO H C 1
ATOM 4794 O O . PRO E 5 28 ? 168.126 147.965 117.993 1.00 60.86 28 PRO H O 1
ATOM 4798 N N . GLY E 5 29 ? 168.975 149.340 116.430 1.00 64.31 29 GLY H N 1
ATOM 4799 C CA . GLY E 5 29 ? 167.891 149.112 115.503 1.00 64.31 29 GLY H CA 1
ATOM 4800 C C . GLY E 5 29 ? 168.163 147.917 114.612 1.00 64.31 29 GLY H C 1
ATOM 4801 O O . GLY E 5 29 ? 169.276 147.397 114.545 1.00 64.31 29 GLY H O 1
ATOM 4802 N N . LEU E 5 30 ? 167.116 147.483 113.913 1.00 65.75 30 LEU H N 1
ATOM 4803 C CA . LEU E 5 30 ? 167.191 146.361 112.978 1.00 65.75 30 LEU H CA 1
ATOM 4804 C C . LEU E 5 30 ? 167.680 145.095 113.690 1.00 65.75 30 LEU H C 1
ATOM 4805 O O . LEU E 5 30 ? 168.778 144.587 113.465 1.00 65.75 30 LEU H O 1
ATOM 4810 N N . VAL E 5 31 ? 166.838 144.629 114.603 1.00 64.32 31 VAL H N 1
ATOM 4811 C CA . VAL E 5 31 ? 167.048 143.355 115.278 1.00 64.32 31 VAL H CA 1
ATOM 4812 C C . VAL E 5 31 ? 166.534 142.239 114.380 1.00 64.32 31 VAL H C 1
ATOM 4813 O O . VAL E 5 31 ? 165.411 142.308 113.871 1.00 64.32 31 VAL H O 1
ATOM 4817 N N . GLN E 5 32 ? 167.357 141.216 114.175 1.00 69.32 32 GLN H N 1
ATOM 4818 C CA . GLN E 5 32 ? 166.944 140.085 113.362 1.00 69.32 32 GLN H CA 1
ATOM 4819 C C . GLN E 5 32 ? 165.823 139.314 114.056 1.00 69.32 32 GLN H C 1
ATOM 4820 O O . GLN E 5 32 ? 165.758 139.272 115.286 1.00 69.32 32 GLN H O 1
ATOM 4826 N N . PRO E 5 33 ? 164.920 138.706 113.289 1.00 67.85 33 PRO H N 1
ATOM 4827 C CA . PRO E 5 33 ? 163.836 137.935 113.906 1.00 67.85 33 PRO H CA 1
ATOM 4828 C C . PRO E 5 33 ? 164.376 136.784 114.737 1.00 67.85 33 PRO H C 1
ATOM 4829 O O . PRO E 5 33 ? 165.419 136.203 114.431 1.00 67.85 33 PRO H O 1
ATOM 4833 N N . SER E 5 34 ? 163.652 136.472 115.811 1.00 69.39 34 SER H N 1
ATOM 4834 C CA . SER E 5 34 ? 164.030 135.421 116.757 1.00 69.39 34 SER H CA 1
ATOM 4835 C C . SER E 5 34 ? 165.393 135.688 117.389 1.00 69.39 34 SER H C 1
ATOM 4836 O O . SER E 5 34 ? 166.124 134.756 117.727 1.00 69.39 34 SER H O 1
ATOM 4839 N N . GLN E 5 35 ? 165.742 136.957 117.555 1.00 68.32 35 GLN H N 1
ATOM 4840 C CA . GLN E 5 35 ? 166.951 137.366 118.254 1.00 68.32 35 GLN H CA 1
ATOM 4841 C C . GLN E 5 35 ? 166.563 138.210 119.466 1.00 68.32 35 GLN H C 1
ATOM 4842 O O . GLN E 5 35 ? 165.385 138.341 119.807 1.00 68.32 35 GLN H O 1
ATOM 4848 N N . SER E 5 36 ? 167.566 138.790 120.117 1.00 63.18 36 SER H N 1
ATOM 4849 C CA . SER E 5 36 ? 167.371 139.520 121.359 1.00 63.18 36 SER H CA 1
ATOM 4850 C C . SER E 5 36 ? 167.641 141.004 121.162 1.00 63.18 36 SER H C 1
ATOM 4851 O O . SER E 5 36 ? 168.582 141.387 120.462 1.00 63.18 36 SER H O 1
ATOM 4854 N N . LEU E 5 37 ? 166.812 141.829 121.790 1.00 56.20 37 LEU H N 1
ATOM 4855 C CA . LEU E 5 37 ? 166.978 143.275 121.809 1.00 56.20 37 LEU H CA 1
ATOM 4856 C C . LEU E 5 37 ? 167.436 143.699 123.194 1.00 56.20 37 LEU H C 1
ATOM 4857 O O . LEU E 5 37 ? 166.821 143.320 124.193 1.00 56.20 37 LEU H O 1
ATOM 4862 N N . SER E 5 38 ? 168.509 144.482 123.254 1.00 52.84 38 SER H N 1
ATOM 4863 C CA . SER E 5 38 ? 169.061 144.948 124.519 1.00 52.84 38 SER H CA 1
ATOM 4864 C C . SER E 5 38 ? 169.200 146.459 124.468 1.00 52.84 38 SER H C 1
ATOM 4865 O O . SER E 5 38 ? 169.847 146.993 123.563 1.00 52.84 38 SER H O 1
ATOM 4868 N N . ILE E 5 39 ? 168.602 147.143 125.439 1.00 50.31 39 ILE H N 1
ATOM 4869 C CA . ILE E 5 39 ? 168.626 148.597 125.515 1.00 50.31 39 ILE H CA 1
ATOM 4870 C C . ILE E 5 39 ? 169.167 149.008 126.874 1.00 50.31 39 ILE H C 1
ATOM 4871 O O . ILE E 5 39 ? 168.789 148.435 127.901 1.00 50.31 39 ILE H O 1
ATOM 4876 N N . THR E 5 40 ? 170.053 149.996 126.879 1.00 51.60 40 THR H N 1
ATOM 4877 C CA . THR E 5 40 ? 170.628 150.542 128.100 1.00 51.60 40 THR H CA 1
ATOM 4878 C C . THR E 5 40 ? 170.100 151.954 128.293 1.00 51.60 40 THR H C 1
ATOM 4879 O O . THR E 5 40 ? 170.263 152.804 127.413 1.00 51.60 40 THR H O 1
ATOM 4883 N N . CYS E 5 41 ? 169.470 152.203 129.435 1.00 50.52 41 CYS H N 1
ATOM 4884 C CA . CYS E 5 41 ? 168.930 153.519 129.761 1.00 50.52 41 CYS H CA 1
ATOM 4885 C C . CYS E 5 41 ? 169.856 154.159 130.789 1.00 50.52 41 CYS H C 1
ATOM 4886 O O . CYS E 5 41 ? 169.793 153.844 131.978 1.00 50.52 41 CYS H O 1
ATOM 4889 N N . THR E 5 42 ? 170.720 155.057 130.324 1.00 49.85 42 THR H N 1
ATOM 4890 C CA . THR E 5 42 ? 171.681 155.740 131.183 1.00 49.85 42 THR H CA 1
ATOM 4891 C C . THR E 5 42 ? 171.031 157.004 131.727 1.00 49.85 42 THR H C 1
ATOM 4892 O O . THR E 5 42 ? 170.753 157.940 130.973 1.00 49.85 42 THR H O 1
ATOM 4896 N N . VAL E 5 43 ? 170.799 157.038 133.030 1.00 50.12 43 VAL H N 1
ATOM 4897 C CA . VAL E 5 43 ? 170.091 158.136 133.654 1.00 50.12 43 VAL H CA 1
ATOM 4898 C C . VAL E 5 43 ? 171.099 159.146 134.182 1.00 50.12 43 VAL H C 1
ATOM 4899 O O . VAL E 5 43 ? 172.275 158.844 134.401 1.00 50.12 43 VAL H O 1
ATOM 4903 N N . SER E 5 44 ? 170.630 160.373 134.381 1.00 49.11 44 SER H N 1
ATOM 4904 C CA . SER E 5 44 ? 171.462 161.444 134.902 1.00 49.11 44 SER H CA 1
ATOM 4905 C C . SER E 5 44 ? 170.561 162.483 135.546 1.00 49.11 44 SER H C 1
ATOM 4906 O O . SER E 5 44 ? 169.443 162.723 135.086 1.00 49.11 44 SER H O 1
ATOM 4909 N N . GLY E 5 45 ? 171.059 163.100 136.611 1.00 47.21 45 GLY H N 1
ATOM 4910 C CA . GLY E 5 45 ? 170.280 164.045 137.375 1.00 47.21 45 GLY H CA 1
ATOM 4911 C C . GLY E 5 45 ? 169.501 163.443 138.520 1.00 47.21 45 GLY H C 1
ATOM 4912 O O . GLY E 5 45 ? 168.891 164.189 139.293 1.00 47.21 45 GLY H O 1
ATOM 4913 N N . PHE E 5 46 ? 169.500 162.121 138.652 1.00 46.15 46 PHE H N 1
ATOM 4914 C CA . PHE E 5 46 ? 168.850 161.456 139.772 1.00 46.15 46 PHE H CA 1
ATOM 4915 C C . PHE E 5 46 ? 169.510 160.101 139.966 1.00 46.15 46 PHE H C 1
ATOM 4916 O O . PHE E 5 46 ? 170.274 159.632 139.120 1.00 46.15 46 PHE H O 1
ATOM 4924 N N . SER E 5 47 ? 169.210 159.480 141.100 1.00 49.42 47 SER H N 1
ATOM 4925 C CA . SER E 5 47 ? 169.795 158.201 141.472 1.00 49.42 47 SER H CA 1
ATOM 4926 C C . SER E 5 47 ? 168.777 157.085 141.293 1.00 49.42 47 SER H C 1
ATOM 4927 O O . SER E 5 47 ? 167.596 157.254 141.600 1.00 49.42 47 SER H O 1
ATOM 4930 N N . LEU E 5 48 ? 169.244 155.940 140.798 1.00 50.16 48 LEU H N 1
ATOM 4931 C CA . LEU E 5 48 ? 168.375 154.780 140.658 1.00 50.16 48 LEU H CA 1
ATOM 4932 C C . LEU E 5 48 ? 167.928 154.218 141.998 1.00 50.16 48 LEU H C 1
ATOM 4933 O O . LEU E 5 48 ? 167.016 153.386 142.027 1.00 50.16 48 LEU H O 1
ATOM 4938 N N . THR E 5 49 ? 168.551 154.638 143.098 1.00 52.22 49 THR H N 1
ATOM 4939 C CA . THR E 5 49 ? 168.118 154.198 144.417 1.00 52.22 49 THR H CA 1
ATOM 4940 C C . THR E 5 49 ? 166.811 154.863 144.821 1.00 52.22 49 THR H C 1
ATOM 4941 O O . THR E 5 49 ? 165.951 154.225 145.437 1.00 52.22 49 THR H O 1
ATOM 4945 N N . THR E 5 50 ? 166.647 156.139 144.482 1.00 50.45 50 THR H N 1
ATOM 4946 C CA . THR E 5 50 ? 165.491 156.911 144.906 1.00 50.45 50 THR H CA 1
ATOM 4947 C C . THR E 5 50 ? 164.399 157.013 143.849 1.00 50.45 50 THR H C 1
ATOM 4948 O O . THR E 5 50 ? 163.310 157.502 144.161 1.00 50.45 50 THR H O 1
ATOM 4952 N N . TYR E 5 51 ? 164.646 156.560 142.623 1.00 47.22 51 TYR H N 1
ATOM 4953 C CA . TYR E 5 51 ? 163.643 156.632 141.573 1.00 47.22 51 TYR H CA 1
ATOM 4954 C C . TYR E 5 51 ? 163.632 155.334 140.782 1.00 47.22 51 TYR H C 1
ATOM 4955 O O . TYR E 5 51 ? 164.638 154.627 140.702 1.00 47.22 51 TYR H O 1
ATOM 4964 N N . GLY E 5 52 ? 162.480 155.032 140.194 1.00 44.08 52 GLY H N 1
ATOM 4965 C CA . GLY E 5 52 ? 162.329 153.841 139.386 1.00 44.08 52 GLY H CA 1
ATOM 4966 C C . GLY E 5 52 ? 162.084 154.166 137.930 1.00 44.08 52 GLY H C 1
ATOM 4967 O O . GLY E 5 52 ? 161.761 155.307 137.595 1.00 44.08 52 GLY H O 1
ATOM 4968 N N . VAL E 5 53 ? 162.228 153.178 137.053 1.00 40.61 53 VAL H N 1
ATOM 4969 C CA . VAL E 5 53 ? 162.169 153.394 135.614 1.00 40.61 53 VAL H CA 1
ATOM 4970 C C . VAL E 5 53 ? 161.204 152.388 135.005 1.00 40.61 53 VAL H C 1
ATOM 4971 O O . VAL E 5 53 ? 161.369 151.177 135.186 1.00 40.61 53 VAL H O 1
ATOM 4975 N N . HIS E 5 54 ? 160.201 152.887 134.292 1.00 40.32 54 HIS H N 1
ATOM 4976 C CA . HIS E 5 54 ? 159.286 152.056 133.527 1.00 40.32 54 HIS H CA 1
ATOM 4977 C C . HIS E 5 54 ? 159.866 151.775 132.148 1.00 40.32 54 HIS H C 1
ATOM 4978 O O . HIS E 5 54 ? 160.742 152.488 131.659 1.00 40.32 54 HIS H O 1
ATOM 4985 N N . TRP E 5 55 ? 159.356 150.724 131.515 1.00 41.72 55 TRP H N 1
ATOM 4986 C CA . TRP E 5 55 ? 159.738 150.378 130.150 1.00 41.72 55 TRP H CA 1
ATOM 4987 C C . TRP E 5 55 ? 158.467 150.248 129.328 1.00 41.72 55 TRP H C 1
ATOM 4988 O O . TRP E 5 55 ? 157.673 149.329 129.546 1.00 41.72 55 TRP H O 1
ATOM 4999 N N . VAL E 5 56 ? 158.279 151.167 128.388 1.00 42.44 56 VAL H N 1
ATOM 5000 C CA . VAL E 5 56 ? 157.034 151.306 127.648 1.00 42.44 56 VAL H CA 1
ATOM 5001 C C . VAL E 5 56 ? 157.329 151.176 126.162 1.00 42.44 56 VAL H C 1
ATOM 5002 O O . VAL E 5 56 ? 158.351 151.668 125.674 1.00 42.44 56 VAL H O 1
ATOM 5006 N N . ARG E 5 57 ? 156.434 150.503 125.450 1.00 48.13 57 ARG H N 1
ATOM 5007 C CA . ARG E 5 57 ? 156.534 150.279 124.018 1.00 48.13 57 ARG H CA 1
ATOM 5008 C C . ARG E 5 57 ? 155.409 151.022 123.310 1.00 48.13 57 ARG H C 1
ATOM 5009 O O . ARG E 5 57 ? 154.308 151.159 123.848 1.00 48.13 57 ARG H O 1
ATOM 5017 N N . GLN E 5 58 ? 155.686 151.511 122.102 1.00 47.66 58 GLN H N 1
ATOM 5018 C CA . GLN E 5 58 ? 154.674 152.201 121.300 1.00 47.66 58 GLN H CA 1
ATOM 5019 C C . GLN E 5 58 ? 154.698 151.670 119.872 1.00 47.66 58 GLN H C 1
ATOM 5020 O O . GLN E 5 58 ? 155.400 152.205 119.011 1.00 47.66 58 GLN H O 1
ATOM 5026 N N . SER E 5 59 ? 153.923 150.631 119.624 1.00 57.09 59 SER H N 1
ATOM 5027 C CA . SER E 5 59 ? 153.693 150.158 118.273 1.00 57.09 59 SER H CA 1
ATOM 5028 C C . SER E 5 59 ? 152.647 151.033 117.587 1.00 57.09 59 SER H C 1
ATOM 5029 O O . SER E 5 59 ? 151.770 151.593 118.247 1.00 57.09 59 SER H O 1
ATOM 5032 N N . PRO E 5 60 ? 152.711 151.169 116.260 1.00 63.19 60 PRO H N 1
ATOM 5033 C CA . PRO E 5 60 ? 151.666 151.931 115.564 1.00 63.19 60 PRO H CA 1
ATOM 5034 C C . PRO E 5 60 ? 150.358 151.175 115.429 1.00 63.19 60 PRO H C 1
ATOM 5035 O O . PRO E 5 60 ? 149.311 151.814 115.258 1.00 63.19 60 PRO H O 1
ATOM 5039 N N . GLY E 5 61 ? 150.380 149.848 115.504 1.00 62.34 61 GLY H N 1
ATOM 5040 C CA . GLY E 5 61 ? 149.165 149.066 115.411 1.00 62.34 61 GLY H CA 1
ATOM 5041 C C . GLY E 5 61 ? 148.604 148.666 116.759 1.00 62.34 61 GLY H C 1
ATOM 5042 O O . GLY E 5 61 ? 147.494 148.134 116.841 1.00 62.34 61 GLY H O 1
ATOM 5043 N N . LYS E 5 62 ? 149.363 148.914 117.826 1.00 57.59 62 LYS H N 1
ATOM 5044 C CA . LYS E 5 62 ? 148.922 148.582 119.172 1.00 57.59 62 LYS H CA 1
ATOM 5045 C C . LYS E 5 62 ? 149.033 149.731 120.161 1.00 57.59 62 LYS H C 1
ATOM 5046 O O . LYS E 5 62 ? 148.618 149.564 121.312 1.00 57.59 62 LYS H O 1
ATOM 5052 N N . GLY E 5 63 ? 149.572 150.876 119.762 1.00 53.29 63 GLY H N 1
ATOM 5053 C CA . GLY E 5 63 ? 149.638 152.016 120.647 1.00 53.29 63 GLY H CA 1
ATOM 5054 C C . GLY E 5 63 ? 150.642 151.817 121.769 1.00 53.29 63 GLY H C 1
ATOM 5055 O O . GLY E 5 63 ? 151.442 150.885 121.782 1.00 53.29 63 GLY H O 1
ATOM 5056 N N . LEU E 5 64 ? 150.579 152.733 122.729 1.00 45.61 64 LEU H N 1
ATOM 5057 C CA . LEU E 5 64 ? 151.449 152.656 123.892 1.00 45.61 64 LEU H CA 1
ATOM 5058 C C . LEU E 5 64 ? 151.106 151.425 124.717 1.00 45.61 64 LEU H C 1
ATOM 5059 O O . LEU E 5 64 ? 149.933 151.158 124.990 1.00 45.61 64 LEU H O 1
ATOM 5064 N N . GLU E 5 65 ? 152.126 150.671 125.113 1.00 48.69 65 GLU H N 1
ATOM 5065 C CA . GLU E 5 65 ? 151.909 149.513 125.965 1.00 48.69 65 GLU H CA 1
ATOM 5066 C C . GLU E 5 65 ? 153.103 149.333 126.886 1.00 48.69 65 GLU H C 1
ATOM 5067 O O . GLU E 5 65 ? 154.248 149.552 126.487 1.00 48.69 65 GLU H O 1
ATOM 5073 N N . TRP E 5 66 ? 152.817 148.927 128.114 1.00 45.27 66 TRP H N 1
ATOM 5074 C CA . TRP E 5 66 ? 153.793 148.872 129.188 1.00 45.27 66 TRP H CA 1
ATOM 5075 C C . TRP E 5 66 ? 154.377 147.470 129.276 1.00 45.27 66 TRP H C 1
ATOM 5076 O O . TRP E 5 66 ? 153.635 146.489 129.375 1.00 45.27 66 TRP H O 1
ATOM 5087 N N . LEU E 5 67 ? 155.705 147.379 129.231 1.00 45.87 67 LEU H N 1
ATOM 5088 C CA . LEU E 5 67 ? 156.385 146.089 129.258 1.00 45.87 67 LEU H CA 1
ATOM 5089 C C . LEU E 5 67 ? 156.760 145.682 130.678 1.00 45.87 67 LEU H C 1
ATOM 5090 O O . LEU E 5 67 ? 156.366 144.612 131.149 1.00 45.87 67 LEU H O 1
ATOM 5095 N N . GLY E 5 68 ? 157.516 146.523 131.371 1.00 43.37 68 GLY H N 1
ATOM 5096 C CA . GLY E 5 68 ? 157.938 146.198 132.719 1.00 43.37 68 GLY H CA 1
ATOM 5097 C C . GLY E 5 68 ? 158.432 147.434 133.429 1.00 43.37 68 GLY H C 1
ATOM 5098 O O . GLY E 5 68 ? 158.552 148.510 132.843 1.00 43.37 68 GLY H O 1
ATOM 5099 N N . VAL E 5 69 ? 158.718 147.266 134.715 1.00 44.76 69 VAL H N 1
ATOM 5100 C CA . VAL E 5 69 ? 159.147 148.368 135.566 1.00 44.76 69 VAL H CA 1
ATOM 5101 C C . VAL E 5 69 ? 160.307 147.902 136.429 1.00 44.76 69 VAL H C 1
ATOM 5102 O O . VAL E 5 69 ? 160.329 146.762 136.901 1.00 44.76 69 VAL H O 1
ATOM 5106 N N . MET E 5 70 ? 161.285 148.779 136.609 1.00 47.98 70 MET H N 1
ATOM 5107 C CA . MET E 5 70 ? 162.343 148.593 137.593 1.00 47.98 70 MET H CA 1
ATOM 5108 C C . MET E 5 70 ? 161.936 149.427 138.802 1.00 47.98 70 MET H C 1
ATOM 5109 O O . MET E 5 70 ? 162.144 150.641 138.820 1.00 47.98 70 MET H O 1
ATOM 5114 N N . TRP E 5 71 ? 161.346 148.781 139.806 1.00 46.92 71 TRP H N 1
ATOM 5115 C CA . TRP E 5 71 ? 160.753 149.518 140.912 1.00 46.92 71 TRP H CA 1
ATOM 5116 C C . TRP E 5 71 ? 161.805 150.345 141.643 1.00 46.92 71 TRP H C 1
ATOM 5117 O O . TRP E 5 71 ? 163.005 150.073 141.583 1.00 46.92 71 TRP H O 1
ATOM 5128 N N . ARG E 5 72 ? 161.331 151.383 142.336 1.00 49.10 72 ARG H N 1
ATOM 5129 C CA . ARG E 5 72 ? 162.226 152.217 143.128 1.00 49.10 72 ARG H CA 1
ATOM 5130 C C . ARG E 5 72 ? 162.947 151.404 144.192 1.00 49.10 72 ARG H C 1
ATOM 5131 O O . ARG E 5 72 ? 164.108 151.686 144.508 1.00 49.10 72 ARG H O 1
ATOM 5139 N N . GLY E 5 73 ? 162.286 150.387 144.745 1.00 51.79 73 GLY H N 1
ATOM 5140 C CA . GLY E 5 73 ? 162.911 149.557 145.756 1.00 51.79 73 GLY H CA 1
ATOM 5141 C C . GLY E 5 73 ? 164.002 148.654 145.227 1.00 51.79 73 GLY H C 1
ATOM 5142 O O . GLY E 5 73 ? 164.876 148.242 145.996 1.00 51.79 73 GLY H O 1
ATOM 5143 N N . GLY E 5 74 ? 163.976 148.338 143.937 1.00 50.64 74 GLY H N 1
ATOM 5144 C CA . GLY E 5 74 ? 164.970 147.466 143.338 1.00 50.64 74 GLY H CA 1
ATOM 5145 C C . GLY E 5 74 ? 164.434 146.158 142.803 1.00 50.64 74 GLY H C 1
ATOM 5146 O O . GLY E 5 74 ? 165.232 145.315 142.373 1.00 50.64 74 GLY H O 1
ATOM 5147 N N . SER E 5 75 ? 163.128 145.931 142.812 1.00 51.17 75 SER H N 1
ATOM 5148 C CA . SER E 5 75 ? 162.537 144.736 142.234 1.00 51.17 75 SER H CA 1
ATOM 5149 C C . SER E 5 75 ? 161.918 145.064 140.883 1.00 51.17 75 SER H C 1
ATOM 5150 O O . SER E 5 75 ? 161.668 146.224 140.553 1.00 51.17 75 SER H O 1
ATOM 5153 N N . THR E 5 76 ? 161.681 144.024 140.094 1.00 52.57 76 THR H N 1
ATOM 5154 C CA . THR E 5 76 ? 161.113 144.179 138.766 1.00 52.57 76 THR H CA 1
ATOM 5155 C C . THR E 5 76 ? 159.719 143.576 138.720 1.00 52.57 76 THR H C 1
ATOM 5156 O O . THR E 5 76 ? 159.376 142.696 139.513 1.00 52.57 76 THR H O 1
ATOM 5160 N N . ASP E 5 77 ? 158.917 144.071 137.784 1.00 53.58 77 ASP H N 1
ATOM 5161 C CA . ASP E 5 77 ? 157.593 143.533 137.518 1.00 53.58 77 ASP H CA 1
ATOM 5162 C C . ASP E 5 77 ? 157.332 143.689 136.032 1.00 53.58 77 ASP H C 1
ATOM 5163 O O . ASP E 5 77 ? 157.568 144.763 135.475 1.00 53.58 77 ASP H O 1
ATOM 5168 N N . PHE E 5 78 ? 156.860 142.627 135.391 1.00 54.29 78 PHE H N 1
ATOM 5169 C CA . PHE E 5 78 ? 156.732 142.596 133.945 1.00 54.29 78 PHE H CA 1
ATOM 5170 C C . PHE E 5 78 ? 155.275 142.446 133.536 1.00 54.29 78 PHE H C 1
ATOM 5171 O O . PHE E 5 78 ? 154.423 142.028 134.323 1.00 54.29 78 PHE H O 1
ATOM 5179 N N . ASN E 5 79 ? 155.004 142.800 132.285 1.00 55.56 79 ASN H N 1
ATOM 5180 C CA . ASN E 5 79 ? 153.711 142.506 131.692 1.00 55.56 79 ASN H CA 1
ATOM 5181 C C . ASN E 5 79 ? 153.533 140.999 131.582 1.00 55.56 79 ASN H C 1
ATOM 5182 O O . ASN E 5 79 ? 154.477 140.267 131.275 1.00 55.56 79 ASN H O 1
ATOM 5187 N N . ALA E 5 80 ? 152.313 140.530 131.845 1.00 59.33 80 ALA H N 1
ATOM 5188 C CA . ALA E 5 80 ? 152.058 139.096 131.808 1.00 59.33 80 ALA H CA 1
ATOM 5189 C C . ALA E 5 80 ? 152.247 138.527 130.410 1.00 59.33 80 ALA H C 1
ATOM 5190 O O . ALA E 5 80 ? 152.556 137.340 130.261 1.00 59.33 80 ALA H O 1
ATOM 5192 N N . ALA E 5 81 ? 152.070 139.348 129.377 1.00 60.67 81 ALA H N 1
ATOM 5193 C CA . ALA E 5 81 ? 152.255 138.894 128.007 1.00 60.67 81 ALA H CA 1
ATOM 5194 C C . ALA E 5 81 ? 153.717 138.841 127.591 1.00 60.67 81 ALA H C 1
ATOM 5195 O O . ALA E 5 81 ? 154.025 138.251 126.550 1.00 60.67 81 ALA H O 1
ATOM 5197 N N . PHE E 5 82 ? 154.619 139.438 128.369 1.00 60.07 82 PHE H N 1
ATOM 5198 C CA . PHE E 5 82 ? 156.039 139.474 128.044 1.00 60.07 82 PHE H CA 1
ATOM 5199 C C . PHE E 5 82 ? 156.908 138.911 129.159 1.00 60.07 82 PHE H C 1
ATOM 5200 O O . PHE E 5 82 ? 158.137 138.955 129.051 1.00 60.07 82 PHE H O 1
ATOM 5208 N N . MET E 5 83 ? 156.303 138.383 130.226 1.00 65.11 83 MET H N 1
ATOM 5209 C CA . MET E 5 83 ? 157.072 138.001 131.406 1.00 65.11 83 MET H CA 1
ATOM 5210 C C . MET E 5 83 ? 158.084 136.905 131.101 1.00 65.11 83 MET H C 1
ATOM 5211 O O . MET E 5 83 ? 159.162 136.873 131.704 1.00 65.11 83 MET H O 1
ATOM 5216 N N . SER E 5 84 ? 157.761 136.001 130.176 1.00 63.85 84 SER H N 1
ATOM 5217 C CA . SER E 5 84 ? 158.686 134.929 129.832 1.00 63.85 84 SER H CA 1
ATOM 5218 C C . SER E 5 84 ? 159.891 135.425 129.047 1.00 63.85 84 SER H C 1
ATOM 5219 O O . SER E 5 84 ? 160.922 134.745 129.026 1.00 63.85 84 SER H O 1
ATOM 5222 N N . ARG E 5 85 ? 159.790 136.587 128.404 1.00 61.29 85 ARG H N 1
ATOM 5223 C CA . ARG E 5 85 ? 160.858 137.108 127.562 1.00 61.29 85 ARG H CA 1
ATOM 5224 C C . ARG E 5 85 ? 161.625 138.264 128.178 1.00 61.29 85 ARG H C 1
ATOM 5225 O O . ARG E 5 85 ? 162.805 138.434 127.873 1.00 61.29 85 ARG H O 1
ATOM 5233 N N . LEU E 5 86 ? 160.989 139.061 129.028 1.00 57.09 86 LEU H N 1
ATOM 5234 C CA . LEU E 5 86 ? 161.617 140.273 129.519 1.00 57.09 86 LEU H CA 1
ATOM 5235 C C . LEU E 5 86 ? 162.712 139.958 130.529 1.00 57.09 86 LEU H C 1
ATOM 5236 O O . LEU E 5 86 ? 162.724 138.909 131.176 1.00 57.09 86 LEU H O 1
ATOM 5241 N N . SER E 5 87 ? 163.643 140.898 130.654 1.00 54.84 87 SER H N 1
ATOM 5242 C CA . SER E 5 87 ? 164.688 140.820 131.667 1.00 54.84 87 SER H CA 1
ATOM 5243 C C . SER E 5 87 ? 165.176 142.238 131.910 1.00 54.84 87 SER H C 1
ATOM 5244 O O . SER E 5 87 ? 165.872 142.802 131.063 1.00 54.84 87 SER H O 1
ATOM 5247 N N . ILE E 5 88 ? 164.814 142.809 133.052 1.00 51.07 88 ILE H N 1
ATOM 5248 C CA . ILE E 5 88 ? 165.197 144.169 133.404 1.00 51.07 88 ILE H CA 1
ATOM 5249 C C . ILE E 5 88 ? 166.118 144.099 134.610 1.00 51.07 88 ILE H C 1
ATOM 5250 O O . ILE E 5 88 ? 165.747 143.553 135.655 1.00 51.07 88 ILE H O 1
ATOM 5255 N N . THR E 5 89 ? 167.324 144.639 134.461 1.00 52.66 89 THR H N 1
ATOM 5256 C CA . THR E 5 89 ? 168.281 144.736 135.550 1.00 52.66 89 THR H CA 1
ATOM 5257 C C . THR E 5 89 ? 168.885 146.130 135.535 1.00 52.66 89 THR H C 1
ATOM 5258 O O . THR E 5 89 ? 168.938 146.792 134.497 1.00 52.66 89 THR H O 1
ATOM 5262 N N . LYS E 5 90 ? 169.343 146.574 136.698 1.00 53.67 90 LYS H N 1
ATOM 5263 C CA . LYS E 5 90 ? 169.918 147.900 136.841 1.00 53.67 90 LYS H CA 1
ATOM 5264 C C . LYS E 5 90 ? 171.300 147.793 137.464 1.00 53.67 90 LYS H C 1
ATOM 5265 O O . LYS E 5 90 ? 171.759 146.714 137.844 1.00 53.67 90 LYS H O 1
ATOM 5271 N N . ASP E 5 91 ? 171.970 148.940 137.551 1.00 60.57 91 ASP H N 1
ATOM 5272 C CA . ASP E 5 91 ? 173.300 149.016 138.147 1.00 60.57 91 ASP H CA 1
ATOM 5273 C C . ASP E 5 91 ? 173.406 150.391 138.797 1.00 60.57 91 ASP H C 1
ATOM 5274 O O . ASP E 5 91 ? 173.549 151.399 138.101 1.00 60.57 91 ASP H O 1
ATOM 5279 N N . ASN E 5 92 ? 173.326 150.419 140.127 1.00 61.51 92 ASN H N 1
ATOM 5280 C CA . ASN E 5 92 ? 173.253 151.684 140.849 1.00 61.51 92 ASN H CA 1
ATOM 5281 C C . ASN E 5 92 ? 174.485 152.544 140.605 1.00 61.51 92 ASN H C 1
ATOM 5282 O O . ASN E 5 92 ? 174.376 153.764 140.447 1.00 61.51 92 ASN H O 1
ATOM 5287 N N . SER E 5 93 ? 175.667 151.925 140.579 1.00 62.71 93 SER H N 1
ATOM 5288 C CA . SER E 5 93 ? 176.904 152.691 140.483 1.00 62.71 93 SER H CA 1
ATOM 5289 C C . SER E 5 93 ? 176.996 153.452 139.166 1.00 62.71 93 SER H C 1
ATOM 5290 O O . SER E 5 93 ? 177.392 154.623 139.145 1.00 62.71 93 SER H O 1
ATOM 5293 N N . LYS E 5 94 ? 176.635 152.810 138.058 1.00 61.62 94 LYS H N 1
ATOM 5294 C CA . LYS E 5 94 ? 176.761 153.422 13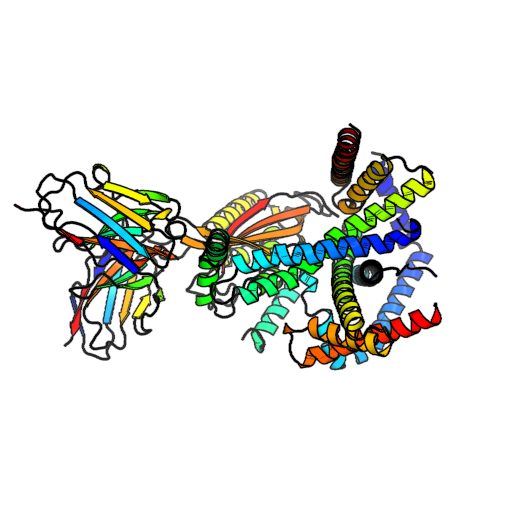6.743 1.00 61.62 94 LYS H CA 1
ATOM 5295 C C . LYS E 5 94 ? 175.509 154.167 136.304 1.00 61.62 94 LYS H C 1
ATOM 5296 O O . LYS E 5 94 ? 175.512 154.757 135.219 1.00 61.62 94 LYS H O 1
ATOM 5302 N N . SER E 5 95 ? 174.451 154.161 137.116 1.00 57.04 95 SER H N 1
ATOM 5303 C CA . SER E 5 95 ? 173.187 154.817 136.780 1.00 57.04 95 SER H CA 1
ATOM 5304 C C . SER E 5 95 ? 172.647 154.318 135.442 1.00 57.04 95 SER H C 1
ATOM 5305 O O . SER E 5 95 ? 172.311 155.098 134.551 1.00 57.04 95 SER H O 1
ATOM 5308 N N . GLN E 5 96 ? 172.565 152.998 135.305 1.00 55.48 96 GLN H N 1
ATOM 5309 C CA . GLN E 5 96 ? 172.133 152.370 134.067 1.00 55.48 96 GLN H CA 1
ATOM 5310 C C . GLN E 5 96 ? 171.078 151.317 134.356 1.00 55.48 96 GLN H C 1
ATOM 5311 O O . GLN E 5 96 ? 171.171 150.586 135.346 1.00 55.48 96 GLN H O 1
ATOM 5317 N N . VAL E 5 97 ? 170.076 151.245 133.484 1.00 50.35 97 VAL H N 1
ATOM 5318 C CA . VAL E 5 97 ? 169.023 150.240 133.548 1.00 50.35 97 VAL H CA 1
ATOM 5319 C C . VAL E 5 97 ? 169.078 149.440 132.258 1.00 50.35 97 VAL H C 1
ATOM 5320 O O . VAL E 5 97 ? 169.148 150.018 131.169 1.00 50.35 97 VAL H O 1
ATOM 5324 N N . PHE E 5 98 ? 169.055 148.119 132.377 1.00 50.98 98 PHE H N 1
ATOM 5325 C CA . PHE E 5 98 ? 169.231 147.232 131.238 1.00 50.98 98 PHE H CA 1
ATOM 5326 C C . PHE E 5 98 ? 167.919 146.533 130.925 1.00 50.98 98 PHE H C 1
ATOM 5327 O O . PHE E 5 98 ? 167.266 145.998 131.823 1.00 50.98 98 PHE H O 1
ATOM 5335 N N . PHE E 5 99 ? 167.540 146.547 129.654 1.00 47.94 99 PHE H N 1
ATOM 5336 C CA . PHE E 5 99 ? 166.313 145.936 129.174 1.00 47.94 99 PHE H CA 1
ATOM 5337 C C . PHE E 5 99 ? 166.668 144.892 128.127 1.00 47.94 99 PHE H C 1
ATOM 5338 O O . PHE E 5 99 ? 167.613 145.078 127.358 1.00 47.94 99 PHE H O 1
ATOM 5346 N N . LYS E 5 100 ? 165.925 143.789 128.103 1.00 54.65 100 LYS H N 1
ATOM 5347 C CA . LYS E 5 100 ? 166.243 142.711 127.177 1.00 54.65 100 LYS H CA 1
ATOM 5348 C C . LYS E 5 100 ? 165.009 141.859 126.928 1.00 54.65 100 LYS H C 1
ATOM 5349 O O . LYS E 5 100 ? 164.313 141.487 127.875 1.00 54.65 100 LYS H O 1
ATOM 5355 N N . MET E 5 101 ? 164.745 141.556 125.659 1.00 61.22 101 MET H N 1
ATOM 5356 C CA . MET E 5 101 ? 163.713 140.605 125.267 1.00 61.22 101 MET H CA 1
ATOM 5357 C C . MET E 5 101 ? 164.379 139.411 124.602 1.00 61.22 101 MET H C 1
ATOM 5358 O O . MET E 5 101 ? 165.233 139.582 123.728 1.00 61.22 101 MET H O 1
ATOM 5363 N N . ASN E 5 102 ? 163.987 138.206 125.016 1.00 67.44 102 ASN H N 1
ATOM 5364 C CA . ASN E 5 102 ? 164.692 137.008 124.575 1.00 67.44 102 ASN H CA 1
ATOM 5365 C C . ASN E 5 102 ? 164.451 136.731 123.097 1.00 67.44 102 ASN H C 1
ATOM 5366 O O . ASN E 5 102 ? 165.391 136.437 122.350 1.00 67.44 102 ASN H O 1
ATOM 5371 N N . SER E 5 103 ? 163.202 136.814 122.654 1.00 66.18 103 SER H N 1
ATOM 5372 C CA . SER E 5 103 ? 162.856 136.545 121.269 1.00 66.18 103 SER H CA 1
ATOM 5373 C C . SER E 5 103 ? 162.016 137.687 120.721 1.00 66.18 103 SER H C 1
ATOM 5374 O O . SER E 5 103 ? 161.178 138.254 121.426 1.00 66.18 103 SER H O 1
ATOM 5377 N N . LEU E 5 104 ? 162.247 138.018 119.454 1.00 64.19 104 LEU H N 1
ATOM 5378 C CA . LEU E 5 104 ? 161.529 139.093 118.791 1.00 64.19 104 LEU H CA 1
ATOM 5379 C C . LEU E 5 104 ? 160.942 138.594 117.482 1.00 64.19 104 LEU H C 1
ATOM 5380 O O . LEU E 5 104 ? 161.534 137.761 116.793 1.00 64.19 104 LEU H O 1
ATOM 5385 N N . GLN E 5 105 ? 159.762 139.113 117.150 1.00 66.82 105 GLN H N 1
ATOM 5386 C CA . GLN E 5 105 ? 159.108 138.787 115.891 1.00 66.82 105 GLN H CA 1
ATOM 5387 C C . GLN E 5 105 ? 158.687 140.066 115.185 1.00 66.82 105 GLN H C 1
ATOM 5388 O O . GLN E 5 105 ? 159.047 141.163 115.619 1.00 66.82 105 GLN H O 1
ATOM 5394 N N . ALA E 5 106 ? 157.920 139.941 114.101 1.00 65.64 106 ALA H N 1
ATOM 5395 C CA . ALA E 5 106 ? 157.548 141.119 113.326 1.00 65.64 106 ALA H CA 1
ATOM 5396 C C . ALA E 5 106 ? 156.685 142.081 114.131 1.00 65.64 106 ALA H C 1
ATOM 5397 O O . ALA E 5 106 ? 156.758 143.297 113.923 1.00 65.64 106 ALA H O 1
ATOM 5399 N N . ASP E 5 107 ? 155.868 141.566 115.050 1.00 66.02 107 ASP H N 1
ATOM 5400 C CA . ASP E 5 107 ? 154.983 142.417 115.833 1.00 66.02 107 ASP H CA 1
ATOM 5401 C C . ASP E 5 107 ? 155.702 143.174 116.943 1.00 66.02 107 ASP H C 1
ATOM 5402 O O . ASP E 5 107 ? 155.084 144.026 117.586 1.00 66.02 107 ASP H O 1
ATOM 5407 N N . ASP E 5 108 ? 156.979 142.885 117.186 1.00 61.18 108 ASP H N 1
ATOM 5408 C CA . ASP E 5 108 ? 157.768 143.601 118.177 1.00 61.18 108 ASP H CA 1
ATOM 5409 C C . ASP E 5 108 ? 158.487 144.808 117.591 1.00 61.18 108 ASP H C 1
ATOM 5410 O O . ASP E 5 108 ? 159.498 145.247 118.147 1.00 61.18 108 ASP H O 1
ATOM 5415 N N . THR E 5 109 ? 157.993 145.348 116.481 1.00 58.66 109 THR H N 1
ATOM 5416 C CA . THR E 5 109 ? 158.574 146.528 115.852 1.00 58.66 109 THR H CA 1
ATOM 5417 C C . THR E 5 109 ? 157.892 147.763 116.424 1.00 58.66 109 THR H C 1
ATOM 5418 O O . THR E 5 109 ? 156.700 147.982 116.190 1.00 58.66 109 THR H O 1
ATOM 5422 N N . ALA E 5 110 ? 158.644 148.573 117.160 1.00 49.61 110 ALA H N 1
ATOM 5423 C CA . ALA E 5 110 ? 158.085 149.742 117.828 1.00 49.61 110 ALA H CA 1
ATOM 5424 C C . ALA E 5 110 ? 159.228 150.586 118.373 1.00 49.61 110 ALA H C 1
ATOM 5425 O O . ALA E 5 110 ? 160.405 150.254 118.210 1.00 49.61 110 ALA H O 1
ATOM 5427 N N . ILE E 5 111 ? 158.865 151.686 119.026 1.00 44.59 111 ILE H N 1
ATOM 5428 C CA . ILE E 5 111 ? 159.811 152.548 119.723 1.00 44.59 111 ILE H CA 1
ATOM 5429 C C . ILE E 5 111 ? 159.725 152.238 121.208 1.00 44.59 111 ILE H C 1
ATOM 5430 O O . ILE E 5 111 ? 158.634 152.250 121.790 1.00 44.59 111 ILE H O 1
ATOM 5435 N N . TYR E 5 112 ? 160.868 151.958 121.819 1.00 43.22 112 TYR H N 1
ATOM 5436 C CA . TYR E 5 112 ? 160.941 151.538 123.210 1.00 43.22 112 TYR H CA 1
ATOM 5437 C C . TYR E 5 112 ? 161.443 152.691 124.061 1.00 43.22 112 TYR H C 1
ATOM 5438 O O . TYR E 5 112 ? 162.503 153.257 123.781 1.00 43.22 112 TYR H O 1
ATOM 5447 N N . TYR E 5 113 ? 160.685 153.033 125.096 1.00 40.54 113 TYR H N 1
ATOM 5448 C CA . TYR E 5 113 ? 161.009 154.147 125.971 1.00 40.54 113 TYR H CA 1
ATOM 5449 C C . TYR E 5 113 ? 161.304 153.639 127.372 1.00 40.54 113 TYR H C 1
ATOM 5450 O O . TYR E 5 113 ? 160.650 152.713 127.856 1.00 40.54 113 TYR H O 1
ATOM 5459 N N . CYS E 5 114 ? 162.288 154.251 128.019 1.00 42.39 114 CYS H N 1
ATOM 5460 C CA . CYS E 5 114 ? 162.466 154.130 129.457 1.00 42.39 114 CYS H CA 1
ATOM 5461 C C . CYS E 5 114 ? 161.980 155.420 130.096 1.00 42.39 114 CYS H C 1
ATOM 5462 O O . CYS E 5 114 ? 162.372 156.511 129.674 1.00 42.39 114 CYS H O 1
ATOM 5465 N N . ALA E 5 115 ? 161.110 155.297 131.091 1.00 39.67 115 ALA H N 1
ATOM 5466 C CA . ALA E 5 115 ? 160.472 156.450 131.707 1.00 39.67 115 ALA H CA 1
ATOM 5467 C C . ALA E 5 115 ? 160.653 156.382 133.212 1.00 39.67 115 ALA H C 1
ATOM 5468 O O . ALA E 5 115 ? 160.263 155.395 133.841 1.00 39.67 115 ALA H O 1
ATOM 5470 N N . ARG E 5 116 ? 161.245 157.422 133.786 1.00 41.43 116 ARG H N 1
ATOM 5471 C CA . ARG E 5 116 ? 161.330 157.522 135.233 1.00 41.43 116 ARG H CA 1
ATOM 5472 C C . ARG E 5 116 ? 159.976 157.915 135.800 1.00 41.43 116 ARG H C 1
ATOM 5473 O O . ARG E 5 116 ? 159.297 158.792 135.264 1.00 41.43 116 ARG H O 1
ATOM 5481 N N . TYR E 5 117 ? 159.576 157.265 136.886 1.00 42.64 117 TYR H N 1
ATOM 5482 C CA . TYR E 5 117 ? 158.302 157.559 137.522 1.00 42.64 117 TYR H CA 1
ATOM 5483 C C . TYR E 5 117 ? 158.527 158.174 138.895 1.00 42.64 117 TYR H C 1
ATOM 5484 O O . TYR E 5 117 ? 159.431 157.769 139.630 1.00 42.64 117 TYR H O 1
ATOM 5493 N N . GLY E 5 118 ? 157.704 159.164 139.227 1.00 42.44 118 GLY H N 1
ATOM 5494 C CA . GLY E 5 118 ? 157.812 159.852 140.494 1.00 42.44 118 GLY H CA 1
ATOM 5495 C C . GLY E 5 118 ? 156.625 159.613 141.399 1.00 42.44 118 GLY H C 1
ATOM 5496 O O . GLY E 5 118 ? 156.096 158.501 141.457 1.00 42.44 118 GLY H O 1
ATOM 5497 N N . ASN E 5 119 ? 156.202 160.650 142.115 1.00 45.93 119 ASN H N 1
ATOM 5498 C CA . ASN E 5 119 ? 155.075 160.523 143.026 1.00 45.93 119 ASN H CA 1
ATOM 5499 C C . ASN E 5 119 ? 153.803 160.209 142.255 1.00 45.93 119 ASN H C 1
ATOM 5500 O O . ASN E 5 119 ? 153.576 160.736 141.164 1.00 45.93 119 ASN H O 1
ATOM 5505 N N . TYR E 5 120 ? 152.975 159.337 142.830 1.00 47.27 120 TYR H N 1
ATOM 5506 C CA . TYR E 5 120 ? 151.732 158.882 142.209 1.00 47.27 120 TYR H CA 1
ATOM 5507 C C . TYR E 5 120 ? 151.990 158.187 140.878 1.00 47.27 120 TYR H C 1
ATOM 5508 O O . TYR E 5 120 ? 151.136 158.193 139.990 1.00 47.27 120 TYR H O 1
ATOM 5517 N N . ASP E 5 121 ? 153.170 157.579 140.748 1.00 46.65 121 ASP H N 1
ATOM 5518 C CA . ASP E 5 121 ? 153.564 156.824 139.559 1.00 46.65 121 ASP H CA 1
ATOM 5519 C C . ASP E 5 121 ? 153.404 157.675 138.301 1.00 46.65 121 ASP H C 1
ATOM 5520 O O . ASP E 5 121 ? 152.835 157.248 137.297 1.00 46.65 121 ASP H O 1
ATOM 5525 N N . ALA E 5 122 ? 153.902 158.902 138.363 1.00 43.50 122 ALA H N 1
ATOM 5526 C CA . ALA E 5 122 ? 153.852 159.816 137.231 1.00 43.50 122 ALA H CA 1
ATOM 5527 C C . ALA E 5 122 ? 155.101 159.610 136.386 1.00 43.50 122 ALA H C 1
ATOM 5528 O O . ALA E 5 122 ? 156.213 159.894 136.836 1.00 43.50 122 ALA H O 1
ATOM 5530 N N . MET E 5 123 ? 154.918 159.128 135.157 1.00 40.70 123 MET H N 1
ATOM 5531 C CA . MET E 5 123 ? 156.029 158.910 134.233 1.00 40.70 123 MET H CA 1
ATOM 5532 C C . MET E 5 123 ? 156.486 160.277 133.739 1.00 40.70 123 MET H C 1
ATOM 5533 O O . MET E 5 123 ? 156.215 160.698 132.613 1.00 40.70 123 MET H O 1
ATOM 5538 N N . ASP E 5 124 ? 157.201 160.982 134.612 1.00 42.11 124 ASP H N 1
ATOM 5539 C CA . ASP E 5 124 ? 157.478 162.397 134.398 1.00 42.11 124 ASP H CA 1
ATOM 5540 C C . ASP E 5 124 ? 158.622 162.652 133.422 1.00 42.11 124 ASP H C 1
ATOM 5541 O O . ASP E 5 124 ? 158.610 163.671 132.726 1.00 42.11 124 ASP H O 1
ATOM 5546 N N . TYR E 5 125 ? 159.606 161.761 133.347 1.00 42.11 125 TYR H N 1
ATOM 5547 C CA . TYR E 5 125 ? 160.717 161.919 132.419 1.00 42.11 125 TYR H CA 1
ATOM 5548 C C . TYR E 5 125 ? 160.852 160.670 131.565 1.00 42.11 125 TYR H C 1
ATOM 5549 O O . TYR E 5 125 ? 160.712 159.552 132.065 1.00 42.11 125 TYR H O 1
ATOM 5558 N N . TRP E 5 126 ? 161.130 160.865 130.279 1.00 37.68 126 TRP H N 1
ATOM 5559 C CA . TRP E 5 126 ? 161.173 159.784 129.307 1.00 37.68 126 TRP H CA 1
ATOM 5560 C C . TRP E 5 126 ? 162.490 159.813 128.547 1.00 37.68 126 TRP H C 1
ATOM 5561 O O . TRP E 5 126 ? 163.094 160.871 128.362 1.00 37.68 126 TRP H O 1
ATOM 5572 N N . GLY E 5 127 ? 162.925 158.638 128.102 1.00 41.13 127 GLY H N 1
ATOM 5573 C CA . GLY E 5 127 ? 164.061 158.560 127.212 1.00 41.13 127 GLY H CA 1
ATOM 5574 C C . GLY E 5 127 ? 163.688 158.963 125.803 1.00 41.13 127 GLY H C 1
ATOM 5575 O O . GLY E 5 127 ? 162.516 159.080 125.455 1.00 41.13 127 GLY H O 1
ATOM 5576 N N . GLN E 5 128 ? 164.708 159.182 124.973 1.00 45.48 128 GLN H N 1
ATOM 5577 C CA . GLN E 5 128 ? 164.442 159.628 123.611 1.00 45.48 128 GLN H CA 1
ATOM 5578 C C . GLN E 5 128 ? 163.781 158.551 122.766 1.00 45.48 128 GLN H C 1
ATOM 5579 O O . GLN E 5 128 ? 163.248 158.862 121.697 1.00 45.48 128 GLN H O 1
ATOM 5585 N N . GLY E 5 129 ? 163.800 157.308 123.213 1.00 45.90 129 GLY H N 1
ATOM 5586 C CA . GLY E 5 129 ? 163.192 156.228 122.458 1.00 45.90 129 GLY H CA 1
ATOM 5587 C C . GLY E 5 129 ? 164.187 155.526 121.561 1.00 45.90 129 GLY H C 1
ATOM 5588 O O . GLY E 5 129 ? 165.122 156.120 121.029 1.00 45.90 129 GLY H O 1
ATOM 5589 N N . THR E 5 130 ? 163.977 154.227 121.391 1.00 46.62 130 THR H N 1
ATOM 5590 C CA . THR E 5 130 ? 164.828 153.390 120.550 1.00 46.62 130 THR H CA 1
ATOM 5591 C C . THR E 5 130 ? 163.933 152.720 119.516 1.00 46.62 130 THR H C 1
ATOM 5592 O O . THR E 5 130 ? 163.263 151.729 119.816 1.00 46.62 130 THR H O 1
ATOM 5596 N N . SER E 5 131 ? 163.914 153.263 118.304 1.00 50.24 131 SER H N 1
ATOM 5597 C CA . SER E 5 131 ? 163.125 152.670 117.235 1.00 50.24 131 SER H CA 1
ATOM 5598 C C . SER E 5 131 ? 163.760 151.356 116.807 1.00 50.24 131 SER H C 1
ATOM 5599 O O . SER E 5 131 ? 164.905 151.332 116.349 1.00 50.24 131 SER H O 1
ATOM 5602 N N . VAL E 5 132 ? 163.017 150.264 116.955 1.00 52.96 132 VAL H N 1
ATOM 5603 C CA . VAL E 5 132 ? 163.518 148.921 116.700 1.00 52.96 132 VAL H CA 1
ATOM 5604 C C . VAL E 5 132 ? 162.691 148.300 115.588 1.00 52.96 132 VAL H C 1
ATOM 5605 O O . VAL E 5 132 ? 161.457 148.285 115.661 1.00 52.96 132 VAL H O 1
ATOM 5609 N N . THR E 5 133 ? 163.368 147.789 114.566 1.00 59.88 133 THR H N 1
ATOM 5610 C CA . THR E 5 133 ? 162.730 147.121 113.442 1.00 59.88 133 THR H CA 1
ATOM 5611 C C . THR E 5 133 ? 163.148 145.660 113.438 1.00 59.88 133 THR H C 1
ATOM 5612 O O . THR E 5 133 ? 164.339 145.354 113.535 1.00 59.88 133 THR H O 1
ATOM 5616 N N . VAL E 5 134 ? 162.179 144.764 113.335 1.00 62.00 134 VAL H N 1
ATOM 5617 C CA . VAL E 5 134 ? 162.446 143.333 113.290 1.00 62.00 134 VAL H CA 1
ATOM 5618 C C . VAL E 5 134 ? 162.201 142.882 111.857 1.00 62.00 134 VAL H C 1
ATOM 5619 O O . VAL E 5 134 ? 161.053 142.691 111.440 1.00 62.00 134 VAL H O 1
ATOM 5623 N N . SER E 5 135 ? 163.277 142.711 111.098 1.00 67.25 135 SER H N 1
ATOM 5624 C CA . SER E 5 135 ? 163.188 142.340 109.692 1.00 67.25 135 SER H CA 1
ATOM 5625 C C . SER E 5 135 ? 164.541 141.791 109.255 1.00 67.25 135 SER H C 1
ATOM 5626 O O . SER E 5 135 ? 165.421 141.534 110.082 1.00 67.25 135 SER H O 1
ATOM 5629 N N . SER E 5 136 ? 164.705 141.611 107.949 1.00 66.26 136 SER H N 1
ATOM 5630 C CA . SER E 5 136 ? 165.956 141.117 107.388 1.00 66.26 136 SER H CA 1
ATOM 5631 C C . SER E 5 136 ? 166.277 141.815 106.069 1.00 66.26 136 SER H C 1
ATOM 5632 O O . SER E 5 136 ? 166.950 142.844 106.047 1.00 66.26 136 SER H O 1
#

Nearest PDB structures (foldseek):
  8scx-assembly1_B  TM=1.007E+00  e=1.354E-18  Saccharomyces cerevisiae
  8scx-assembly1_A  TM=7.987E-01  e=7.375E-05  Saccharomyces cerevisiae
  7ard-assembly1_Y  TM=6.917E-01  e=1.400E-02  Polytomella sp. Pringsheim 198.80
  6lo8-assembly1_A  TM=6.505E-01  e=8.467E-02  Saccharomyces cerevisiae S288C
  7cgp-assembly1_A  TM=6.311E-01  e=5.907E-02  Homo sapiens

B-factor: mean 69.03, std 28.48, range [37.68, 193.4]

Sequence (760 aa):
SRDPCPIVILNDFGGAFAMGAIGGVVWHGIKGFRNSPLGERGSGAMSAIKARAPVLGGNFGVWGGLFSTFDCAVKAVRKREDPWNAIIAGFFTGGALAVRGGWRHTRNSSITCACLLGVIEGVGLMFQRYAAWGLIPSRGWTDDLCYGTGAVYLLGLGIGGFSGMMQGLQNIPPNSPGKLQLNTVLNHITKRGPFLGNNAGILALSYNIINSTIDALRGKHDTAGSIGAGALTGALFKSSKGLKPMGYSSAMVAAACAVWCSVKKRLLKTLKKTGETMEHIATKAWESELGKNTRKAAAATAKKLDESFEPVRQTKIYKEVSEVIDDGESSRYGGFITKEQRRLKRERDLASGKRRKITNKVGGFFAETESSRVYSQFKLMDPTFSNESFTRHLREYIVPEILEAYVKGDVKVLKKWFSEAPFNVYAAQQKIFKEQDVYADGRILDIRGVEIVSAKLLAPQDIPVLVVGCRAQEINLYRKKKTGEIAAGDEANILMSSYAMVFTRDPEQIDDDETEGWKILEFVRGGSRQFTDIVLTQSPASLAVSLGQRATISCRASESVDIYGISFMNWFQQKPGQPPKLLIYATSNQGSGVPARFSGSGSGTDFSLNIHPMEEDDTAMYFCQQSKEVPRTFGGGTKLEIKQVQLKQSGPGLVQPSQSLSITCTVSGFSLTTYGVHWVRQSPGKGLEWLGVMWRGGSTDFNAAFMSRLSITKDNSKSQVFFKMNSLQADDTAIYYCARYGNYDAMDYWGQGTSVTVSS

Secondary structure (DSSP, 8-state):
-PPPHHHHHHHHHHHHHHHHHHHHHHHHHHHHHHHS-GGGHHHHHHHHHHHHHHHHHHHHHHHHHHHHHHHHHHHHHH-S--TTHHHHHHHHHHHHHTGGG-HHHHHHHHHHHHHHHHHHHHHHHHHHHHHH-/--S--SSHHHHHHHHHHHHHHHHHHHHHHHHHHHHHTTPPTT--HHHHHHHHHHHHHHHHHHHHHHHHHHHHHHHHHHHHHHHHHSS--HHHHHHHHHHHHHHHTTTT-SHHHHHHHHHHHHHHHHHHHHHHHH-/-HHHHHHHHHHHHHHHHHHSHHHHHHHHHHHHHHHHHHHHHHHHHTSHHHHHHHHHHTTTGGGGG-----HHHHHHHHHHIIIII---HHHHHHHHHHS--HHHHHHHHHHHH-TT--HHHHHHHIIIIIHHHHHHHHHTT-HHHHHHHB-HHHHHHHHHHHHHHHHTTEEE--EEEEEEEEEEEEEEEETTTTEEEEEEEEEEEEEEEEEESSS--EEEEEEEEEEEEEEEEEEEE-SSSTT-SSSTTEEEEEEEEE---B--/--EEEEE--SSBPTTS-EEEEEEEESS-TTT-EEEEEEEETTTEEEEEEEE-TTS-EEE-TTTTTTEEEEEETTTTEEEEEES---GGG-EEEEEEEE-GGG-EEEE---EEE-B--/---EEEE-SEEEE-TTS-EEEEEEESS--EETTEE-EEEEEE-TTS--EEEEETTTEEPTT--TTEEEEEETTEEEEEE-S--SS--SEEEEEE-SSSSP-B---EEEEE-

Solvent-accessible surface area: 36802 Å² total; per-residue (Å²): 134,160,23,90,38,105,28,4,32,46,24,25,13,0,15,9,0,12,129,0,3,91,31,0,57,91,166,16,11,86,78,7,29,104,28,5,9,83,73,65,19,43,64,13,9,117,32,25,34,110,20,103,3,17,25,36,0,6,77,102,0,39,83,18,0,40,42,6,46,48,24,13,52,20,76,68,124,68,163,157,159,32,73,149,5,17,37,62,0,0,74,101,0,4,8,42,79,12,99,32,4,14,182,157,63,34,136,76,27,6,90,88,18,13,77,100,15,30,96,98,56,28,94,35,100,102,147,94,114,60,78,81,238,111,124,68,36,67,173,29,146,66,16,53,20,23,4,22,0,0,33,59,4,56,116,6,44,46,110,0,13,129,47,0,77,78,74,0,79,130,82,44,44,127,161,17,54,56,72,8,72,97,2,24,21,46,10,45,42,43,39,42,2,39,2,42,0,4,23,23,0,31,39,7,9,34,26,15,73,26,11,30,68,45,30,81,148,122,66,127,90,33,69,76,7,1,52,38,1,0,35,90,1,0,29,104,63,14,63,84,87,25,154,73,24,45,44,87,3,19,64,71,19,14,54,58,9,44,95,121,16,73,64,83,167,221,142,128,127,83,62,77,66,58,39,66,62,66,63,62,65,62,59,63,61,177,83,41,90,82,23,49,62,61,43,64,64,67,66,65,66,34,67,64,62,47,67,78,39,47,97,57,91,74,38,86,116,101,117,26,46,50,52,9,74,37,68,33,29,9,24,69,24,1,26,54,30,73,67,104,107,3,89,88,63,28,115,139,69,77,83,95,64,65,104,119,87,80,65,74,74,59,42,47,70,133,50,60,30,55,28,0,6,0,1,24,11,0,65,124,31,38,94,100,8,40,41,44,38,9,16,95,42,0,21,32,10,0,0,3,4,0,1,11,5,57,10,94,23,43,64,146,11,0,130,73,0,5,10,76,64,16,25,97,109,12,38,58,78,39,134,95,30,146,127,90,64,7,86,14,41,3,97,8,27,1,8,33,29,17,77,9,74,48,7,85,8,28,77,54,7,0,2,0,0,0,25,0,12,6,109,0,0,0,2,27,9,55,51,84,112,89,117,26,63,74,43,43,51,41,103,33,48,0,33,10,0,45,4,42,0,11,0,1,11,19,24,71,85,54,121,57,125,30,3,48,0,4,46,0,5,76,29,89,87,34,62,52,94,78,15,30,80,0,96,10,79,17,58,50,84,64,38,40,24,45,89,33,101,127,0,56,0,46,2,149,1,69,80,50,0,50,36,78,61,5,8,0,0,0,0,0,13,14,42,126,77,100,39,3,90,11,0,0,18,2,2,30,20,68,5,108,75,15,54,91,43,4,47,12,48,31,73,27,47,84,2,28,0,25,0,75,72,5,85,129,92,2,45,0,57,0,9,0,0,0,0,61,56,56,29,3,25,18,4,67,9,0,70,0,69,60,170,129,31,87,6,108,8,77,32,71,43,103,10,88,52,72,96,49,0,54,2,29,0,50,5,52,59,24,47,3,80,14,15,1,0,0,0,0,6,25,3,134,74,103,23,10,32,1,0,0,0,10,28,37,76,35,69,54,35,33,22,92,78,15,105,104,53,13,47,5,75,46,42,74,104,127,30,38,0,64,1,77,0,81,41,0,91,80,88,2,47,5,58,0,10,0,0,16,2,4,22,0,0,4,0,44,76,27,0,86,14,10,78,1,60,10,47,120

Foldseek 3Di:
DDDPLVVCLVVQLVVQLVCQLVVQLVVQLVVQLVPDDDVCSNVRSVVSSVVPSNVRSNVRSLLRSQLSVQLCVQCVPVVDPDLCSSLQSQLVSQLVVQVVVDDVSSNVSSVVRSVVSVVVSVVVVVVVVVVVD/DPQDPPDLVSQLVVQLVVQLVVLLVVQLVVLQVVQQVVQDPPDDPVVSVVSSVVSNVPRRCVRSVLRSVLSNQLSVQLVVVCVVVVHHDLVSSLVSQLVSQQVSCVPVDDVSSCVRSVVSSVVSVVVVVVVVVVD/DVVVVVVVVVVVVVVCLCPPPVNVVVVVVVVVVVVVVCVVCVVVCVDPVVVVVCCVVCVPPVLQAKDAQDPVNLVVVLVVCCVPPVCVVVVVVVVVVVDDDQLNVLQVVVCVLPVPDDQVVVLSVCSRHVVSQVVQCLQQVVLVSCVVAADPVQSVVSVVVVVVVVVVQKGGDKDWGMKHDWGQPGWHADPDVRQTKTKTKIWIWMFHWIAHNPPGHTDDGDPDWIKTKMKIWIKHFASPCLVPPRQSGIHTHDIDIDDIDTDD/DWAKEKPDQEEAEAAQDKDKIKIFIPFFQDDPRFRAKWKWWDAPPDDTHTQDGSQADGDDPHDPQWGWDDGTGMIMIMGGRDDQPRFTWMKMWGDRDPPIDIYPTYGYYYD/DWAWAKDWDAADEFFAKTKIKIAIPPDFLLQWKKWKWWADPVPGIDTAKIQGNNGDIDGDPVQVVFWDWHADRVRRMIMIMGRGDDQRRFTWMKIFIADPPRRSPYIYPTDGYGHDD

Radius of gyration: 32.77 Å; Cα contacts (8 Å, |Δi|>4): 1470; chains: 5; bounding box: 80×62×102 Å